Protein AF-0000000080771095 (afdb_homodimer)

Secondary structure (DSSP, 8-state):
--SEEEHHHHHHHHTS-HHHHHHHHHHHHHTTSEEEETTEEEEEPS--S-HHHHTTSSHHHHHHHHHHHHTT--TT-EEEE-SSHHHHHHHHHS-TTS--EEEESBHHHHHHHTT-TTSEEEE--EEEPTTT-BEESHHHHHHHTT---SEEEE--SEEETTTEEEES-HHHHHHHHHHHHH-SEEEEE--GGGBTEE-SEEEE-GGG-SEEEE-TT--HHHHHHHHHTT--EEE--/--SEEEHHHHHHHHTS-HHHHHHHHHHHHHTTSEEEETTEEEEEPS--S-HHHHTTSSHHHHHHHHHHHHTT--TT-EEEE-SSHHHHHHHHHS-TT---EEEESBHHHHHHHTT-TTSEEEE--EEEPTTT-BEESHHHHHHHTT---SEEEE--SEEETTTEEEES-HHHHHHHHHHHHH-SEEEEE--GGGBTEE-SEEEE-GGG-SEEEE-TT--HHHHHHHHHTT--EEE--

Solvent-accessible surface area (backbone atoms only — not comparable to full-atom values): 23765 Å² total; per-residue (Å²): 133,73,33,62,46,43,24,61,56,50,11,63,75,68,72,46,53,45,66,58,38,47,52,50,49,51,53,38,27,74,70,63,61,29,40,74,48,95,65,28,36,26,27,46,36,75,65,77,66,38,40,84,62,47,53,72,50,63,52,67,60,30,42,36,39,12,57,49,54,54,67,73,63,59,77,70,37,37,35,31,45,38,43,43,56,45,45,37,34,29,62,73,53,48,62,80,84,49,44,32,37,38,34,31,32,15,39,65,45,52,46,71,52,55,61,48,75,60,45,49,41,36,38,44,17,20,42,51,36,56,48,64,38,25,27,34,56,70,58,20,46,54,57,51,70,76,48,65,31,52,32,29,41,48,53,70,34,10,31,22,66,84,75,8,30,12,24,84,44,64,63,55,17,56,48,49,32,51,49,59,72,41,29,70,35,33,31,34,64,48,61,66,78,25,49,39,13,39,42,88,26,67,38,43,56,45,85,72,41,56,32,41,32,34,52,72,80,45,55,67,68,58,52,48,46,35,51,72,60,63,44,42,71,42,72,21,121,132,73,33,61,47,42,24,62,57,48,11,63,75,66,72,47,54,46,66,57,37,48,52,50,49,50,54,38,27,74,71,62,59,28,40,74,45,94,65,29,35,27,28,46,36,76,65,75,67,38,40,83,61,48,53,71,50,62,50,68,60,31,42,35,40,12,59,49,55,54,67,74,62,59,78,70,37,38,35,31,44,38,44,42,57,45,46,38,35,29,62,72,52,49,61,80,83,49,44,32,37,37,34,31,31,16,39,64,45,52,46,69,51,55,60,49,75,59,45,48,40,37,38,43,19,19,43,51,35,56,48,63,37,25,28,36,57,72,58,20,46,53,56,50,70,75,48,64,32,52,32,28,41,50,54,71,34,12,31,22,67,83,74,8,30,12,24,85,44,63,66,56,18,56,48,49,32,51,49,58,73,40,29,68,34,32,31,34,62,48,64,66,77,24,48,40,16,39,44,89,25,68,37,42,55,45,85,71,42,57,34,38,33,35,52,72,81,48,54,65,69,57,52,48,46,35,50,73,58,63,45,43,73,42,71,23,120

pLDDT: mean 94.27, std 6.89, range [38.97, 98.94]

Foldseek 3Di:
DPQWDFLVVVCVVVVHDSVVSVVVQVVCVVVVQWDDDVRTTGGAFPPPAFQVVCLPPPVVVLLLLLLLVLVVDAAAFEEEEEFDSSSLSVLLNHDLQREYEYEYQAPSSVVSCPPSVSYNYHYQAADQDPRGRGHFDDRSQVVLVVDAGQEYEDDFRAAELPQGTHDADQRSLVSLLSNLVRYNAYEYEDEQSRQSHDYPHGRDHLVSHREYEYEPPRDPVSVVSNVVSVHHYDYGD/DPQWDFLVVVCVVVVHDSVVSVVVQVVCVVVVQWDDDVRTTGGAFPPPAFQVVCLPPPVVVLLLLLLLVLVVDAAAFEEEEEFDSSSLSVLLNHDLQRQYEYEYQAPSSVVSCPPSVSYNYHYQAADQDPRGRGHFDDRSQVVLVVDAGQEYEDDFRAAELPQGTHDADQRSLVSLLSNLVRYNAYEYEDEQSRQSHDYPHGRDHLVSHREYEYEPPRDPVRVVSNVVSVHHYDYGD

Radius of gyration: 27.72 Å; Cα contacts (8 Å, |Δi|>4): 1092; chains: 2; bounding box: 50×90×56 Å

InterPro domains:
  IPR001034 DeoR-type HTH domain [PF08220] (2-45)
  IPR001034 DeoR-type HTH domain [PR00037] (9-23)
  IPR001034 DeoR-type HTH domain [PR00037] (23-41)
  IPR001034 DeoR-type HTH domain [PS51000] (1-43)
  IPR001034 DeoR-type HTH domain [SM00420] (1-43)
  IPR014036 DeoR-like transcriptional repressor, C-terminal sensor domain [PF00455] (57-214)
  IPR036390 Winged helix DNA-binding domain superfamily [SSF46785] (2-44)
  IPR037171 NagB/RpiA transferase-like [SSF100950] (57-214)
  IPR050313 Carbohydrate Metabolism HTH-type Transcriptional Regulators [PTHR30363] (2-235)

Organism: Chromobacterium violaceum (strain ATCC 12472 / DSM 30191 / JCM 1249 / CCUG 213 / NBRC 12614 / NCIMB 9131 / NCTC 9757 / MK) (NCBI:txid243365)

Nearest PDB structures (foldseek):
  7l6l-assembly1_E  TM=9.308E-01  e=3.413E-15  Escherichia coli K-12
  2oui-assembly1_A  TM=4.884E-01  e=1.504E-02  Entamoeba histolytica
  1p0c-assembly1_A  TM=4.873E-01  e=1.600E-02  Pelophylax perezi
  3fpl-assembly1_A  TM=4.263E-01  e=3.366E-02  Clostridium beijerinckii
  7ueh-assembly4_F  TM=3.074E-01  e=1.162E-01  Zymomonas mobilis

Structure (mmCIF, N/CA/C/O backbone):
data_AF-0000000080771095-model_v1
#
loop_
_entity.id
_entity.type
_entity.pdbx_description
1 polymer 'Probable transcriptional regulator, DeoR family'
#
loop_
_atom_site.group_PDB
_atom_site.id
_atom_site.type_symbol
_atom_site.label_atom_id
_atom_site.label_alt_id
_atom_site.label_comp_id
_atom_site.label_asym_id
_atom_site.label_entity_id
_atom_site.label_seq_id
_atom_site.pdbx_PDB_ins_code
_atom_site.Cartn_x
_atom_site.Cartn_y
_atom_site.Cartn_z
_atom_site.occupancy
_atom_site.B_iso_or_equiv
_atom_site.auth_seq_id
_atom_site.auth_comp_id
_atom_site.auth_asym_id
_atom_site.auth_atom_id
_atom_site.pdbx_PDB_model_num
ATOM 1 N N . MET A 1 1 ? 9.68 -25.562 -27.969 1 38.97 1 MET A N 1
ATOM 2 C CA . MET A 1 1 ? 9.883 -26.688 -27.062 1 38.97 1 MET A CA 1
ATOM 3 C C . MET A 1 1 ? 8.898 -26.641 -25.906 1 38.97 1 MET A C 1
ATOM 5 O O . MET A 1 1 ? 8.594 -25.562 -25.391 1 38.97 1 MET A O 1
ATOM 9 N N . HIS A 1 2 ? 8.133 -27.75 -25.859 1 56.19 2 HIS A N 1
ATOM 10 C CA . HIS A 1 2 ? 7.16 -28.031 -24.812 1 56.19 2 HIS A CA 1
ATOM 11 C C . HIS A 1 2 ? 7.809 -27.984 -23.438 1 56.19 2 HIS A C 1
ATOM 13 O O . HIS A 1 2 ? 9.031 -28.141 -23.312 1 56.19 2 HIS A O 1
ATOM 19 N N . GLY A 1 3 ? 7.262 -27.328 -22.391 1 71 3 GLY A N 1
ATOM 20 C CA . GLY A 1 3 ? 7.578 -27.062 -20.984 1 71 3 GLY A CA 1
ATOM 21 C C . GLY A 1 3 ? 8.359 -28.188 -20.344 1 71 3 GLY A C 1
ATOM 22 O O . GLY A 1 3 ? 9.328 -27.938 -19.609 1 71 3 GLY A O 1
ATOM 23 N N . ARG A 1 4 ? 8.133 -29.469 -20.719 1 80 4 ARG A N 1
ATOM 24 C CA . ARG A 1 4 ? 8.773 -30.625 -20.125 1 80 4 ARG A CA 1
ATOM 25 C C . ARG A 1 4 ? 9.273 -31.594 -21.203 1 80 4 ARG A C 1
ATOM 27 O O . ARG A 1 4 ? 8.602 -31.812 -22.203 1 80 4 ARG A O 1
ATOM 34 N N . VAL A 1 5 ? 10.594 -32.031 -21.141 1 81.19 5 VAL A N 1
ATOM 35 C CA . VAL A 1 5 ? 11.141 -33 -22.094 1 81.19 5 VAL A CA 1
ATOM 36 C C . VAL A 1 5 ? 11.664 -34.219 -21.359 1 81.19 5 VAL A C 1
ATOM 38 O O . VAL A 1 5 ? 12.188 -34.125 -20.25 1 81.19 5 VAL A O 1
ATOM 41 N N . SER A 1 6 ? 11.414 -35.375 -21.875 1 84 6 SER A N 1
ATOM 42 C CA . SER A 1 6 ? 12 -36.625 -21.406 1 84 6 SER A CA 1
ATOM 43 C C . SER A 1 6 ? 13.281 -36.969 -22.172 1 84 6 SER A C 1
ATOM 45 O O . SER A 1 6 ? 13.32 -36.875 -23.391 1 84 6 SER A O 1
ATOM 47 N N . ALA A 1 7 ? 14.281 -37.312 -21.328 1 86.25 7 ALA A N 1
ATOM 48 C CA . ALA A 1 7 ? 15.539 -37.688 -21.984 1 86.25 7 ALA A CA 1
ATOM 49 C C . ALA A 1 7 ? 15.336 -38.844 -22.938 1 86.25 7 ALA A C 1
ATOM 51 O O . ALA A 1 7 ? 15.906 -38.875 -24.031 1 86.25 7 ALA A O 1
ATOM 52 N N . GLY A 1 8 ? 14.477 -39.75 -22.453 1 85.94 8 GLY A N 1
ATOM 53 C CA . GLY A 1 8 ? 14.188 -40.875 -23.312 1 85.94 8 GLY A CA 1
ATOM 54 C C . GLY A 1 8 ? 13.484 -40.5 -24.594 1 85.94 8 GLY A C 1
ATOM 55 O O . GLY A 1 8 ? 13.875 -40.938 -25.688 1 85.94 8 GLY A O 1
ATOM 56 N N . GLU A 1 9 ? 12.562 -39.688 -24.438 1 83.56 9 GLU A N 1
ATOM 57 C CA . GLU A 1 9 ? 11.805 -39.25 -25.609 1 83.56 9 GLU A CA 1
ATOM 58 C C . GLU A 1 9 ? 12.672 -38.438 -26.547 1 83.56 9 GLU A C 1
ATOM 60 O O . GLU A 1 9 ? 12.602 -38.594 -27.766 1 83.56 9 GLU A O 1
ATOM 65 N N . LEU A 1 10 ? 13.43 -37.531 -25.984 1 85.88 10 LEU A N 1
ATOM 66 C CA . LEU A 1 10 ? 14.32 -36.719 -26.781 1 85.88 10 LEU A CA 1
ATOM 67 C C . LEU A 1 10 ? 15.344 -37.562 -27.531 1 85.88 10 LEU A C 1
ATOM 69 O O . LEU A 1 10 ? 15.648 -37.312 -28.688 1 85.88 10 LEU A O 1
ATOM 73 N N . ALA A 1 11 ? 15.859 -38.5 -26.781 1 89 11 ALA A N 1
ATOM 74 C CA . ALA A 1 11 ? 16.828 -39.406 -27.391 1 89 11 ALA A CA 1
ATOM 75 C C . ALA A 1 11 ? 16.234 -40.125 -28.594 1 89 11 ALA A C 1
ATOM 77 O O . ALA A 1 11 ? 16.875 -40.25 -29.625 1 89 11 ALA A O 1
ATOM 78 N N . ALA A 1 12 ? 15 -40.562 -28.438 1 89.56 12 ALA A N 1
ATOM 79 C CA . ALA A 1 12 ? 14.305 -41.281 -29.516 1 89.56 12 ALA A CA 1
ATOM 80 C C . ALA A 1 12 ? 14.07 -40.406 -30.719 1 89.56 12 ALA A C 1
ATOM 82 O O . ALA A 1 12 ? 14.305 -40.812 -31.859 1 89.56 12 ALA A O 1
ATOM 83 N N . VAL A 1 13 ? 13.695 -39.219 -30.484 1 87.25 13 VAL A N 1
ATOM 84 C CA . VAL A 1 13 ? 13.344 -38.281 -31.547 1 87.25 13 VAL A CA 1
ATOM 85 C C . VAL A 1 13 ? 14.609 -37.812 -32.281 1 87.25 13 VAL A C 1
ATOM 87 O O . VAL A 1 13 ? 14.602 -37.656 -33.5 1 87.25 13 VAL A O 1
ATOM 90 N N . LEU A 1 14 ? 15.617 -37.594 -31.516 1 88.94 14 LEU A N 1
ATOM 91 C CA . LEU A 1 14 ? 16.844 -37.031 -32.094 1 88.94 14 LEU A CA 1
ATOM 92 C C . LEU A 1 14 ? 17.781 -38.156 -32.5 1 88.94 14 LEU A C 1
ATOM 94 O O . LEU A 1 14 ? 18.844 -37.906 -33.094 1 88.94 14 LEU A O 1
ATOM 98 N N . ARG A 1 15 ? 17.469 -39.344 -32.312 1 93.06 15 ARG A N 1
ATOM 99 C CA . ARG A 1 15 ? 18.234 -40.5 -32.688 1 93.06 15 ARG A CA 1
ATOM 100 C C . ARG A 1 15 ? 19.656 -40.438 -32.125 1 93.06 15 ARG A C 1
ATOM 102 O O . ARG A 1 15 ? 20.625 -40.656 -32.875 1 93.06 15 ARG A O 1
ATOM 109 N N . VAL A 1 16 ? 19.672 -40.125 -30.906 1 92.88 16 VAL A N 1
ATOM 110 C CA . VAL A 1 16 ? 20.922 -40.156 -30.156 1 92.88 16 VAL A CA 1
ATOM 111 C C . VAL A 1 16 ? 20.734 -40.938 -28.859 1 92.88 16 VAL A C 1
ATOM 113 O O . VAL A 1 16 ? 19.609 -41.375 -28.547 1 92.88 16 VAL A O 1
ATOM 116 N N . SER A 1 17 ? 21.766 -41.281 -28.234 1 91.56 17 SER A N 1
ATOM 117 C CA . SER A 1 17 ? 21.672 -42.031 -27 1 91.56 17 SER A CA 1
ATOM 118 C C . SER A 1 17 ? 21.062 -41.188 -25.875 1 91.56 17 SER A C 1
ATOM 120 O O . SER A 1 17 ? 21.203 -39.969 -25.875 1 91.56 17 SER A O 1
ATOM 122 N N . GLU A 1 18 ? 20.391 -41.844 -24.953 1 91.69 18 GLU A N 1
ATOM 123 C CA . GLU A 1 18 ? 19.875 -41.156 -23.766 1 91.69 18 GLU A CA 1
ATOM 124 C C . GLU A 1 18 ? 20.984 -40.5 -22.984 1 91.69 18 GLU A C 1
ATOM 126 O O . GLU A 1 18 ? 20.797 -39.438 -22.406 1 91.69 18 GLU A O 1
ATOM 131 N N . ASP A 1 19 ? 22.141 -41.094 -23 1 90.75 19 ASP A N 1
ATOM 132 C CA . ASP A 1 19 ? 23.281 -40.531 -22.281 1 90.75 19 ASP A CA 1
ATOM 133 C C . ASP A 1 19 ? 23.719 -39.188 -22.875 1 90.75 19 ASP A C 1
ATOM 135 O O . ASP A 1 19 ? 24.094 -38.281 -22.156 1 90.75 19 ASP A O 1
ATOM 139 N N . SER A 1 20 ? 23.719 -39.094 -24.141 1 91.19 20 SER A N 1
ATOM 140 C CA . SER A 1 20 ? 24.062 -37.875 -24.812 1 91.19 20 SER A CA 1
ATOM 141 C C . SER A 1 20 ? 23.062 -36.75 -24.469 1 91.19 20 SER A C 1
ATOM 143 O O . SER A 1 20 ? 23.453 -35.625 -24.219 1 91.19 20 SER A O 1
ATOM 145 N N . ILE A 1 21 ? 21.812 -37.188 -24.484 1 89.31 21 ILE A N 1
ATOM 146 C CA . ILE A 1 21 ? 20.766 -36.25 -24.156 1 89.31 21 ILE A CA 1
ATOM 147 C C . ILE A 1 21 ? 20.922 -35.75 -22.734 1 89.31 21 ILE A C 1
ATOM 149 O O . ILE A 1 21 ? 20.828 -34.531 -22.453 1 89.31 21 ILE A O 1
ATOM 153 N N . ARG A 1 22 ? 21.203 -36.656 -21.859 1 89.12 22 ARG A N 1
ATOM 154 C CA . ARG A 1 22 ? 21.359 -36.281 -20.453 1 89.12 22 ARG A CA 1
ATOM 155 C C . ARG A 1 22 ? 22.531 -35.344 -20.266 1 89.12 22 ARG A C 1
ATOM 157 O O . ARG A 1 22 ? 22.453 -34.406 -19.453 1 89.12 22 ARG A O 1
ATOM 164 N N . ARG A 1 23 ? 23.578 -35.562 -20.984 1 89.44 23 ARG A N 1
ATOM 165 C CA . ARG A 1 23 ? 24.719 -34.656 -20.938 1 89.44 23 ARG A CA 1
ATOM 166 C C . ARG A 1 23 ? 24.328 -33.25 -21.453 1 89.44 23 ARG A C 1
ATOM 168 O O . ARG A 1 23 ? 24.703 -32.25 -20.844 1 89.44 23 ARG A O 1
ATOM 175 N N . ASP A 1 24 ? 23.609 -33.281 -22.484 1 87.94 24 ASP A N 1
ATOM 176 C CA . ASP A 1 24 ? 23.172 -32 -23.062 1 87.94 24 ASP A CA 1
ATOM 177 C C . ASP A 1 24 ? 22.25 -31.25 -22.094 1 87.94 24 ASP A C 1
ATOM 179 O O . ASP A 1 24 ? 22.375 -30.047 -21.938 1 87.94 24 ASP A O 1
ATOM 183 N N . LEU A 1 25 ? 21.344 -31.984 -21.562 1 87.94 25 LEU A N 1
ATOM 184 C CA . LEU A 1 25 ? 20.391 -31.375 -20.641 1 87.94 25 LEU A CA 1
ATOM 185 C C . LEU A 1 25 ? 21.109 -30.828 -19.406 1 87.94 25 LEU A C 1
ATOM 187 O O . LEU A 1 25 ? 20.719 -29.797 -18.859 1 87.94 25 LEU A O 1
ATOM 191 N N . ARG A 1 26 ? 22.125 -31.438 -19.016 1 87.56 26 ARG A N 1
ATOM 192 C CA . ARG A 1 26 ? 22.938 -30.953 -17.906 1 87.56 26 ARG A CA 1
ATOM 193 C C . ARG A 1 26 ? 23.609 -29.625 -18.266 1 87.56 26 ARG A C 1
ATOM 195 O O . ARG A 1 26 ? 23.672 -28.703 -17.438 1 87.56 26 ARG A O 1
ATOM 202 N N . GLU A 1 27 ? 24.094 -29.594 -19.406 1 86 27 GLU A N 1
ATOM 203 C CA . GLU A 1 27 ? 24.734 -28.375 -19.875 1 86 27 GLU A CA 1
ATOM 204 C C . GLU A 1 27 ? 23.734 -27.219 -19.969 1 86 27 GLU A C 1
ATOM 206 O O . GLU A 1 27 ? 24.031 -26.094 -19.562 1 86 27 GLU A O 1
ATOM 211 N N . LEU A 1 28 ? 22.625 -27.594 -20.453 1 82.88 28 LEU A N 1
ATOM 212 C CA . LEU A 1 28 ? 21.578 -26.594 -20.594 1 82.88 28 LEU A CA 1
ATOM 213 C C . LEU A 1 28 ? 21.109 -26.109 -19.234 1 82.88 28 LEU A C 1
ATOM 215 O O . LEU A 1 28 ? 20.812 -24.922 -19.047 1 82.88 28 LEU A O 1
ATOM 219 N N . ALA A 1 29 ? 21.016 -26.953 -18.375 1 84.44 29 ALA A N 1
ATOM 220 C CA . ALA A 1 29 ? 20.609 -26.609 -17.016 1 84.44 29 ALA A CA 1
ATOM 221 C C . ALA A 1 29 ? 21.656 -25.703 -16.359 1 84.44 29 ALA A C 1
ATOM 223 O O . ALA A 1 29 ? 21.312 -24.766 -15.641 1 84.44 29 ALA A O 1
ATOM 224 N N . ALA A 1 30 ? 22.875 -25.984 -16.609 1 81.62 30 ALA A N 1
ATOM 225 C CA . ALA A 1 30 ? 23.984 -25.188 -16.062 1 81.62 30 ALA A CA 1
ATOM 226 C C . ALA A 1 30 ? 23.938 -23.766 -16.578 1 81.62 30 ALA A C 1
ATOM 228 O O . ALA A 1 30 ? 24.297 -22.828 -15.875 1 81.62 30 ALA A O 1
ATOM 229 N N . ASP A 1 31 ? 23.375 -23.656 -17.719 1 80.44 31 ASP A N 1
ATOM 230 C CA . ASP A 1 31 ? 23.266 -22.344 -18.344 1 80.44 31 ASP A CA 1
ATOM 231 C C . ASP A 1 31 ? 21.969 -21.656 -17.922 1 80.44 31 ASP A C 1
ATOM 233 O O . ASP A 1 31 ? 21.656 -20.562 -18.406 1 80.44 31 ASP A O 1
ATOM 237 N N . GLY A 1 32 ? 21.188 -22.328 -17.188 1 76.81 32 GLY A N 1
ATOM 238 C CA . GLY A 1 32 ? 19.969 -21.75 -16.672 1 76.81 32 GLY A CA 1
ATOM 239 C C . GLY A 1 32 ? 18.812 -21.844 -17.641 1 76.81 32 GLY A C 1
ATOM 240 O O . GLY A 1 32 ? 17.812 -21.141 -17.5 1 76.81 32 GLY A O 1
ATOM 241 N N . ALA A 1 33 ? 18.953 -22.672 -18.609 1 76.88 33 ALA A N 1
ATOM 242 C CA . ALA A 1 33 ? 17.938 -22.75 -19.656 1 76.88 33 ALA A CA 1
ATOM 243 C C . ALA A 1 33 ? 16.812 -23.688 -19.25 1 76.88 33 ALA A C 1
ATOM 245 O O . ALA A 1 33 ? 15.703 -23.609 -19.797 1 76.88 33 ALA A O 1
ATOM 246 N N . CYS A 1 34 ? 17.125 -24.594 -18.406 1 84.12 34 CYS A N 1
ATOM 247 C CA . CYS A 1 34 ? 16.125 -25.547 -17.953 1 84.12 34 CYS A CA 1
ATOM 248 C C . CYS A 1 34 ? 16.469 -26.094 -16.578 1 84.12 34 CYS A C 1
ATOM 250 O O . CYS A 1 34 ? 17.516 -25.766 -16.031 1 84.12 34 CYS A O 1
ATOM 252 N N . GLN A 1 35 ? 15.539 -26.719 -15.984 1 86.19 35 GLN A N 1
ATOM 253 C CA . GLN A 1 35 ? 15.75 -27.453 -14.734 1 86.19 35 GLN A CA 1
ATOM 254 C C . GLN A 1 35 ? 15.742 -28.953 -14.969 1 86.19 35 GLN A C 1
ATOM 256 O O . GLN A 1 35 ? 14.812 -29.5 -15.578 1 86.19 35 GLN A O 1
ATOM 261 N N . ARG A 1 36 ? 16.812 -29.531 -14.469 1 85.31 36 ARG A N 1
ATOM 262 C CA . ARG A 1 36 ? 16.859 -30.984 -14.578 1 85.31 36 ARG A CA 1
ATOM 263 C C . ARG A 1 36 ? 15.859 -31.641 -13.648 1 85.31 36 ARG A C 1
ATOM 265 O O . ARG A 1 36 ? 15.656 -31.188 -12.516 1 85.31 36 ARG A O 1
ATOM 272 N N . VAL A 1 37 ? 15.086 -32.656 -14.18 1 82.12 37 VAL A N 1
ATOM 273 C CA . VAL A 1 37 ? 14.203 -33.5 -13.383 1 82.12 37 VAL A CA 1
ATOM 274 C C . VAL A 1 37 ? 14.508 -34.969 -13.648 1 82.12 37 VAL A C 1
ATOM 276 O O . VAL A 1 37 ? 15.375 -35.281 -14.469 1 82.12 37 VAL A O 1
ATOM 279 N N . TYR A 1 38 ? 13.922 -35.844 -12.805 1 78.25 38 TYR A N 1
ATOM 280 C CA . TYR A 1 38 ? 14.156 -37.25 -13.039 1 78.25 38 TYR A CA 1
ATOM 281 C C . TYR A 1 38 ? 13.766 -37.656 -14.461 1 78.25 38 TYR A C 1
ATOM 283 O O . TYR A 1 38 ? 12.617 -37.469 -14.867 1 78.25 38 TYR A O 1
ATOM 291 N N . GLY A 1 39 ? 14.758 -38.094 -15.242 1 79.25 39 GLY A N 1
ATOM 292 C CA . GLY A 1 39 ? 14.5 -38.625 -16.562 1 79.25 39 GLY A CA 1
ATOM 293 C C . GLY A 1 39 ? 14.414 -37.562 -17.641 1 79.25 39 GLY A C 1
ATOM 294 O O . GLY A 1 39 ? 14.07 -37.844 -18.797 1 79.25 39 GLY A O 1
ATOM 295 N N . GLY A 1 40 ? 14.625 -36.25 -17.266 1 86.88 40 GLY A N 1
ATOM 296 C CA . GLY A 1 40 ? 14.508 -35.219 -18.297 1 86.88 40 GLY A CA 1
ATOM 297 C C . GLY A 1 40 ? 14.773 -33.812 -17.766 1 86.88 40 GLY A C 1
ATOM 298 O O . GLY A 1 40 ? 15.695 -33.625 -16.969 1 86.88 40 GLY A O 1
ATOM 299 N N . ALA A 1 41 ? 14.141 -32.906 -18.469 1 87.75 41 ALA A N 1
ATOM 300 C CA . ALA A 1 41 ? 14.297 -31.5 -18.094 1 87.75 41 ALA A CA 1
ATOM 301 C C . ALA A 1 41 ? 12.984 -30.734 -18.266 1 87.75 41 ALA A C 1
ATOM 303 O O . ALA A 1 41 ? 12.102 -31.172 -19 1 87.75 41 ALA A O 1
ATOM 304 N N . ILE A 1 42 ? 12.867 -29.781 -17.438 1 89.12 42 ILE A N 1
ATOM 305 C CA . ILE A 1 42 ? 11.711 -28.891 -17.531 1 89.12 42 ILE A CA 1
ATOM 306 C C . ILE A 1 42 ? 12.172 -27.453 -17.75 1 89.12 42 ILE A C 1
ATOM 308 O O . ILE A 1 42 ? 13.195 -27.031 -17.203 1 89.12 42 ILE A O 1
ATOM 312 N N . ALA A 1 43 ? 11.414 -26.75 -18.594 1 89.19 43 ALA A N 1
ATOM 313 C CA . ALA A 1 43 ? 11.734 -25.359 -18.875 1 89.19 43 ALA A CA 1
ATOM 314 C C . ALA A 1 43 ? 11.617 -24.5 -17.609 1 89.19 43 ALA A C 1
ATOM 316 O O . ALA A 1 43 ? 10.758 -24.75 -16.766 1 89.19 43 ALA A O 1
ATOM 317 N N . LEU A 1 44 ? 12.492 -23.5 -17.531 1 89.56 44 LEU A N 1
ATOM 318 C CA . LEU A 1 44 ? 12.359 -22.531 -16.438 1 89.56 44 LEU A CA 1
ATOM 319 C C . LEU A 1 44 ? 11.195 -21.578 -16.703 1 89.56 44 LEU A C 1
ATOM 321 O O . LEU A 1 44 ? 10.82 -21.344 -17.844 1 89.56 44 LEU A O 1
ATOM 325 N N . THR A 1 45 ? 10.719 -21.047 -15.57 1 92.62 45 THR A N 1
ATOM 326 C CA . THR A 1 45 ? 9.586 -20.125 -15.664 1 92.62 45 THR A CA 1
ATOM 327 C C . THR A 1 45 ? 9.93 -18.938 -16.562 1 92.62 45 THR A C 1
ATOM 329 O O . THR A 1 45 ? 11.047 -18.438 -16.531 1 92.62 45 THR A O 1
ATOM 332 N N . PRO A 1 46 ? 9.023 -18.5 -17.359 1 86.94 46 PRO A N 1
ATOM 333 C CA . PRO A 1 46 ? 9.219 -17.266 -18.125 1 86.94 46 PRO A CA 1
ATOM 334 C C . PRO A 1 46 ? 9.078 -16.016 -17.281 1 86.94 46 PRO A C 1
ATOM 336 O O . PRO A 1 46 ? 9.32 -14.906 -17.766 1 86.94 46 PRO A O 1
ATOM 339 N N . ASN A 1 47 ? 8.641 -16.156 -16.031 1 87.62 47 ASN A N 1
ATOM 340 C CA . ASN A 1 47 ? 8.328 -15.062 -15.125 1 87.62 47 ASN A CA 1
ATOM 341 C C . ASN A 1 47 ? 9.586 -14.5 -14.484 1 87.62 47 ASN A C 1
ATOM 343 O O . ASN A 1 47 ? 9.742 -14.555 -13.266 1 87.62 47 ASN A O 1
ATOM 347 N N . ARG A 1 48 ? 10.453 -13.867 -15.258 1 81.38 48 ARG A N 1
ATOM 348 C CA . ARG A 1 48 ? 11.734 -13.391 -14.75 1 81.38 48 ARG A CA 1
ATOM 349 C C . ARG A 1 48 ? 11.711 -11.875 -14.555 1 81.38 48 ARG A C 1
ATOM 351 O O . ARG A 1 48 ? 12.586 -11.32 -13.883 1 81.38 48 ARG A O 1
ATOM 358 N N . HIS A 1 49 ? 10.648 -11.266 -15.117 1 89.5 49 HIS A N 1
ATOM 359 C CA . HIS A 1 49 ? 10.547 -9.812 -15.016 1 89.5 49 HIS A CA 1
ATOM 360 C C . HIS A 1 49 ? 9.828 -9.391 -13.742 1 89.5 49 HIS A C 1
ATOM 362 O O . HIS A 1 49 ? 9.148 -10.211 -13.109 1 89.5 49 HIS A O 1
ATOM 368 N N . GLY A 1 50 ? 10.07 -8.148 -13.406 1 95 50 GLY A N 1
ATOM 369 C CA . GLY A 1 50 ? 9.398 -7.605 -12.242 1 95 50 GLY A CA 1
ATOM 370 C C . GLY A 1 50 ? 7.93 -7.32 -12.477 1 95 50 GLY A C 1
ATOM 371 O O . GLY A 1 50 ? 7.453 -7.391 -13.617 1 95 50 GLY A O 1
ATOM 372 N N . PHE A 1 51 ? 7.234 -7.023 -11.398 1 97.69 51 PHE A N 1
ATOM 373 C CA . PHE A 1 51 ? 5.801 -6.762 -11.398 1 97.69 51 PHE A CA 1
ATOM 374 C C . PHE A 1 51 ? 5.438 -5.703 -12.43 1 97.69 51 PHE A C 1
ATOM 376 O O . PHE A 1 51 ? 4.488 -5.871 -13.203 1 97.69 51 PHE A O 1
ATOM 383 N N . GLN A 1 52 ? 6.141 -4.602 -12.5 1 96.56 52 GLN A N 1
ATOM 384 C CA . GLN A 1 52 ? 5.812 -3.459 -13.344 1 96.56 52 GLN A CA 1
ATOM 385 C C . GLN A 1 52 ? 5.801 -3.854 -14.82 1 96.56 52 GLN A C 1
ATOM 387 O O . GLN A 1 52 ? 4.98 -3.359 -15.594 1 96.56 52 GLN A O 1
ATOM 392 N N . GLN A 1 53 ? 6.648 -4.723 -15.164 1 96.31 53 GLN A N 1
ATOM 393 C CA . GLN A 1 53 ? 6.668 -5.215 -16.531 1 96.31 53 GLN A CA 1
ATOM 394 C C . GLN A 1 53 ? 5.57 -6.254 -16.766 1 96.31 53 GLN A C 1
ATOM 396 O O . GLN A 1 53 ? 4.836 -6.18 -17.75 1 96.31 53 GLN A O 1
ATOM 401 N N . ARG A 1 54 ? 5.426 -7.137 -15.852 1 97.12 54 ARG A N 1
ATOM 402 C CA . ARG A 1 54 ? 4.504 -8.258 -16 1 97.12 54 ARG A CA 1
ATOM 403 C C . ARG A 1 54 ? 3.057 -7.781 -15.992 1 97.12 54 ARG A C 1
ATOM 405 O O . ARG A 1 54 ? 2.184 -8.414 -16.594 1 97.12 54 ARG A O 1
ATOM 412 N N . ARG A 1 55 ? 2.758 -6.699 -15.289 1 96.94 55 ARG A N 1
ATOM 413 C CA . ARG A 1 55 ? 1.384 -6.215 -15.188 1 96.94 55 ARG A CA 1
ATOM 414 C C . ARG A 1 55 ? 0.822 -5.867 -16.562 1 96.94 55 ARG A C 1
ATOM 416 O O . ARG A 1 55 ? -0.395 -5.852 -16.75 1 96.94 55 ARG A O 1
ATOM 423 N N . HIS A 1 56 ? 1.649 -5.66 -17.547 1 96.56 56 HIS A N 1
ATOM 424 C CA . HIS A 1 56 ? 1.224 -5.289 -18.906 1 96.56 56 HIS A CA 1
ATOM 425 C C . HIS A 1 56 ? 1.25 -6.492 -19.844 1 96.56 56 HIS A C 1
ATOM 427 O O . HIS A 1 56 ? 0.889 -6.379 -21.016 1 96.56 56 HIS A O 1
ATOM 433 N N . GLU A 1 57 ? 1.607 -7.609 -19.375 1 96.69 57 GLU A N 1
ATOM 434 C CA . GLU A 1 57 ? 1.66 -8.844 -20.141 1 96.69 57 GLU A CA 1
ATOM 435 C C . GLU A 1 57 ? 0.373 -9.648 -19.984 1 96.69 57 GLU A C 1
ATOM 437 O O . GLU A 1 57 ? -0.184 -9.734 -18.891 1 96.69 57 GLU A O 1
ATOM 442 N N . ASN A 1 58 ? -0.16 -10.148 -21.141 1 96.75 58 ASN A N 1
ATOM 443 C CA . ASN A 1 58 ? -1.277 -11.086 -21.109 1 96.75 58 ASN A CA 1
ATOM 444 C C . ASN A 1 58 ? -2.479 -10.508 -20.375 1 96.75 58 ASN A C 1
ATOM 446 O O . ASN A 1 58 ? -3.146 -11.211 -19.609 1 96.75 58 ASN A O 1
ATOM 450 N N . THR A 1 59 ? -2.74 -9.227 -20.516 1 97.38 59 THR A N 1
ATOM 451 C CA . THR A 1 59 ? -3.74 -8.508 -19.734 1 97.38 59 THR A CA 1
ATOM 452 C C . THR A 1 59 ? -5.129 -9.102 -19.953 1 97.38 59 THR A C 1
ATOM 454 O O . THR A 1 59 ? -5.859 -9.352 -18.984 1 97.38 59 THR A O 1
ATOM 457 N N . GLU A 1 60 ? -5.465 -9.438 -21.203 1 97.5 60 GLU A N 1
ATOM 458 C CA . GLU A 1 60 ? -6.777 -10.008 -21.5 1 97.5 60 GLU A CA 1
ATOM 459 C C . GLU A 1 60 ? -6.914 -11.414 -20.922 1 97.5 60 GLU A C 1
ATOM 461 O O . GLU A 1 60 ? -7.969 -11.773 -20.391 1 97.5 60 GLU A O 1
ATOM 466 N N . ARG A 1 61 ? -5.875 -12.18 -21.062 1 98.12 61 ARG A N 1
ATOM 467 C CA . ARG A 1 61 ? -5.859 -13.531 -20.516 1 98.12 61 ARG A CA 1
ATOM 468 C C . ARG A 1 61 ? -6.027 -13.508 -19 1 98.12 61 ARG A C 1
ATOM 470 O O . ARG A 1 61 ? -6.816 -14.273 -18.438 1 98.12 61 ARG A O 1
ATOM 477 N N . LYS A 1 62 ? -5.285 -12.594 -18.328 1 98.5 62 LYS A N 1
ATOM 478 C CA . LYS A 1 62 ? -5.395 -12.469 -16.875 1 98.5 62 LYS A CA 1
ATOM 479 C C . LYS A 1 62 ? -6.789 -12.016 -16.469 1 98.5 62 LYS A C 1
ATOM 481 O O . LYS A 1 62 ? -7.324 -12.469 -15.461 1 98.5 62 LYS A O 1
ATOM 486 N N . ALA A 1 63 ? -7.418 -11.172 -17.25 1 98.44 63 ALA A N 1
ATOM 487 C CA . ALA A 1 63 ? -8.773 -10.703 -16.953 1 98.44 63 ALA A CA 1
ATOM 488 C C . ALA A 1 63 ? -9.773 -11.852 -17.031 1 98.44 63 ALA A C 1
ATOM 490 O O . ALA A 1 63 ? -10.711 -11.922 -16.234 1 98.44 63 ALA A O 1
ATOM 491 N N . ARG A 1 64 ? -9.602 -12.703 -18.016 1 98.25 64 ARG A N 1
ATOM 492 C CA . ARG A 1 64 ? -10.469 -13.867 -18.172 1 98.25 64 ARG A CA 1
ATOM 493 C C . ARG A 1 64 ? -10.32 -14.805 -16.969 1 98.25 64 ARG A C 1
ATOM 495 O O . ARG A 1 64 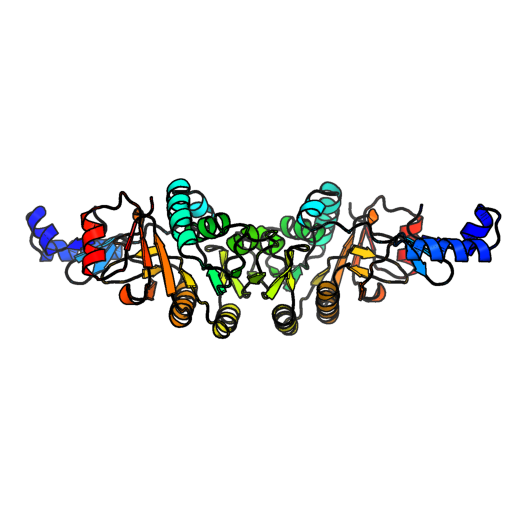? -11.32 -15.297 -16.438 1 98.25 64 ARG A O 1
ATOM 502 N N . LEU A 1 65 ? -9.125 -15.055 -16.594 1 98.81 65 LEU A N 1
ATOM 503 C CA . LEU A 1 65 ? -8.859 -15.867 -15.414 1 98.81 65 LEU A CA 1
ATOM 504 C C . LEU A 1 65 ? -9.484 -15.242 -14.172 1 98.81 65 LEU A C 1
ATOM 506 O O . LEU A 1 65 ? -10.078 -15.953 -13.352 1 98.81 65 LEU A O 1
ATOM 510 N N . ALA A 1 66 ? -9.367 -13.922 -14.039 1 98.88 66 ALA A N 1
ATOM 511 C CA . ALA A 1 66 ? -9.914 -13.18 -12.906 1 98.88 66 ALA A CA 1
ATOM 512 C C . ALA A 1 66 ? -11.43 -13.328 -12.836 1 98.88 66 ALA A C 1
ATOM 514 O O . ALA A 1 66 ? -11.992 -13.531 -11.75 1 98.88 66 ALA A O 1
ATOM 515 N N . ALA A 1 67 ? -12.086 -13.227 -13.969 1 98.56 67 ALA A N 1
ATOM 516 C CA . ALA A 1 67 ? -13.539 -13.352 -14.031 1 98.56 67 ALA A CA 1
ATOM 517 C C . ALA A 1 67 ? -13.992 -14.719 -13.523 1 98.56 67 ALA A C 1
ATOM 519 O O . ALA A 1 67 ? -15.016 -14.828 -12.844 1 98.56 67 ALA A O 1
ATOM 520 N N . ALA A 1 68 ? -13.266 -15.742 -13.898 1 98.69 68 ALA A N 1
ATOM 521 C CA . ALA A 1 68 ? -13.57 -17.078 -13.406 1 98.69 68 ALA A CA 1
ATOM 522 C C . ALA A 1 68 ? -13.297 -17.203 -11.906 1 98.69 68 ALA A C 1
ATOM 524 O O . ALA A 1 68 ? -14.07 -17.812 -11.18 1 98.69 68 ALA A O 1
ATOM 525 N N . ALA A 1 69 ? -12.242 -16.594 -11.469 1 98.81 69 ALA A N 1
ATOM 526 C CA . ALA A 1 69 ? -11.805 -16.672 -10.078 1 98.81 69 ALA A CA 1
ATOM 527 C C . ALA A 1 69 ? -12.844 -16.062 -9.141 1 98.81 69 ALA A C 1
ATOM 529 O O . ALA A 1 69 ? -13.195 -16.656 -8.125 1 98.81 69 ALA A O 1
ATOM 530 N N . VAL A 1 70 ? -13.391 -14.883 -9.453 1 98.56 70 VAL A N 1
ATOM 531 C CA . VAL A 1 70 ? -14.25 -14.141 -8.531 1 98.56 70 VAL A CA 1
ATOM 532 C C . VAL A 1 70 ? -15.602 -14.844 -8.398 1 98.56 70 VAL A C 1
ATOM 534 O O . VAL A 1 70 ? -16.359 -14.586 -7.461 1 98.56 70 VAL A O 1
ATOM 537 N N . ARG A 1 71 ? -15.93 -15.781 -9.312 1 97.88 71 ARG A N 1
ATOM 538 C CA . ARG A 1 71 ? -17.172 -16.547 -9.234 1 97.88 71 ARG A CA 1
ATOM 539 C C . ARG A 1 71 ? -17.109 -17.562 -8.094 1 97.88 71 ARG A C 1
ATOM 541 O O . ARG A 1 71 ? -18.141 -18.109 -7.695 1 97.88 71 ARG A O 1
ATOM 548 N N . LEU A 1 72 ? -15.961 -17.844 -7.609 1 98.31 72 LEU A N 1
ATOM 549 C CA . LEU A 1 72 ? -15.789 -18.797 -6.527 1 98.31 72 LEU A CA 1
ATOM 550 C C . LEU A 1 72 ? -16.094 -18.156 -5.176 1 98.31 72 LEU A C 1
ATOM 552 O O . LEU A 1 72 ? -16.234 -18.859 -4.172 1 98.31 72 LEU A O 1
ATOM 556 N N . LEU A 1 73 ? -16.203 -16.859 -5.121 1 98.44 73 LEU A N 1
ATOM 557 C CA . LEU A 1 73 ? -16.312 -16.125 -3.859 1 98.44 73 LEU A CA 1
ATOM 558 C C . LEU A 1 73 ? -17.75 -16.156 -3.34 1 98.44 73 LEU A C 1
ATOM 560 O O . LEU A 1 73 ? -18.703 -16.172 -4.125 1 98.44 73 LEU A O 1
ATOM 564 N N . LYS A 1 74 ? -17.859 -16.125 -2.074 1 97.69 74 LYS A N 1
ATOM 565 C CA . LYS A 1 74 ? -19.141 -16.109 -1.364 1 97.69 74 LYS A CA 1
ATOM 566 C C . LYS A 1 74 ? -19.203 -14.914 -0.41 1 97.69 74 LYS A C 1
ATOM 568 O O . LYS A 1 74 ? -18.172 -14.445 0.079 1 97.69 74 LYS A O 1
ATOM 573 N N . PRO A 1 75 ? -20.484 -14.477 -0.145 1 96.25 75 PRO A N 1
ATOM 574 C CA . PRO A 1 75 ? -20.641 -13.344 0.771 1 96.25 75 PRO A CA 1
ATOM 575 C C . PRO A 1 75 ? -20.062 -13.633 2.16 1 96.25 75 PRO A C 1
ATOM 577 O O . PRO A 1 75 ? -20.25 -14.727 2.693 1 96.25 75 PRO A O 1
ATOM 580 N N . GLY A 1 76 ? -19.312 -12.68 2.725 1 96.94 76 GLY A N 1
ATOM 581 C CA . GLY A 1 76 ? -18.844 -12.734 4.105 1 96.94 76 GLY A CA 1
ATOM 582 C C . GLY A 1 76 ? -17.531 -13.469 4.262 1 96.94 76 GLY A C 1
ATOM 583 O O . GLY A 1 76 ? -17.016 -13.594 5.375 1 96.94 76 GLY A O 1
ATOM 584 N N . GLN A 1 77 ? -16.953 -13.867 3.168 1 98.38 77 GLN A N 1
ATOM 585 C CA . GLN A 1 77 ? -15.719 -14.648 3.23 1 98.38 77 GLN A CA 1
ATOM 586 C C . GLN A 1 77 ? -14.531 -13.758 3.588 1 98.38 77 GLN A C 1
ATOM 588 O O . GLN A 1 77 ? -14.516 -12.57 3.27 1 98.38 77 GLN A O 1
ATOM 593 N N . PHE A 1 78 ? -13.594 -14.32 4.332 1 98.81 78 PHE A N 1
ATOM 594 C CA . PHE A 1 78 ? -12.258 -13.758 4.488 1 98.81 78 PHE A CA 1
ATOM 595 C C . PHE A 1 78 ? -11.336 -14.227 3.367 1 98.81 78 PHE A C 1
ATOM 597 O O . PHE A 1 78 ? -10.984 -15.406 3.299 1 98.81 78 PHE A O 1
ATOM 604 N N . VAL A 1 79 ? -10.969 -13.297 2.48 1 98.94 79 VAL A N 1
ATOM 605 C CA . VAL A 1 79 ? -10.242 -13.586 1.251 1 98.94 79 VAL A CA 1
ATOM 606 C C . VAL A 1 79 ? -8.82 -13.039 1.347 1 98.94 79 VAL A C 1
ATOM 608 O O . VAL A 1 79 ? -8.617 -11.898 1.779 1 98.94 79 VAL A O 1
ATOM 611 N N . PHE A 1 80 ? -7.824 -13.844 1.021 1 98.94 80 PHE A N 1
ATOM 612 C CA . PHE A 1 80 ? -6.465 -13.336 0.907 1 98.94 80 PHE A CA 1
ATOM 613 C C . PHE A 1 80 ? -6.043 -13.234 -0.555 1 98.94 80 PHE A C 1
ATOM 615 O O . PHE A 1 80 ? -6.141 -14.211 -1.301 1 98.94 80 PHE A O 1
ATOM 622 N N . LEU A 1 81 ? -5.621 -12.047 -0.991 1 98.94 81 LEU A N 1
ATOM 623 C CA . LEU A 1 81 ? -5.035 -11.844 -2.311 1 98.94 81 LEU A CA 1
ATOM 624 C C . LEU A 1 81 ? -3.516 -11.75 -2.219 1 98.94 81 LEU A C 1
ATOM 626 O O . LEU A 1 81 ? -2.98 -10.711 -1.816 1 98.94 81 LEU A O 1
ATOM 630 N N . ASP A 1 82 ? -2.828 -12.789 -2.609 1 98.88 82 ASP A N 1
ATOM 631 C CA . ASP A 1 82 ? -1.371 -12.805 -2.686 1 98.88 82 ASP A CA 1
ATOM 632 C C . ASP A 1 82 ? -0.872 -11.945 -3.844 1 98.88 82 ASP A C 1
ATOM 634 O O . ASP A 1 82 ? -1.647 -11.57 -4.727 1 98.88 82 ASP A O 1
ATOM 638 N N . GLY A 1 83 ? 0.393 -11.602 -3.748 1 98.44 83 GLY A N 1
ATOM 639 C CA . GLY A 1 83 ? 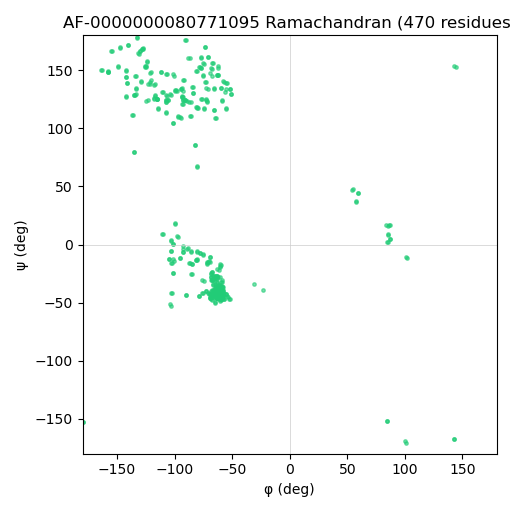0.966 -10.766 -4.797 1 98.44 83 GLY A CA 1
ATOM 640 C C . GLY A 1 83 ? 0.956 -11.438 -6.156 1 98.44 83 GLY A C 1
ATOM 641 O O . GLY A 1 83 ? 1.051 -12.664 -6.254 1 98.44 83 GLY A O 1
ATOM 642 N N . GLY A 1 84 ? 0.923 -10.602 -7.184 1 98.12 84 GLY A N 1
ATOM 643 C CA . GLY A 1 84 ? 0.953 -11.062 -8.562 1 98.12 84 GLY A CA 1
ATOM 644 C C . GLY A 1 84 ? 0.074 -10.242 -9.484 1 98.12 84 GLY A C 1
ATOM 645 O O . GLY A 1 84 ? -0.964 -9.727 -9.07 1 98.12 84 GLY A O 1
ATOM 646 N N . THR A 1 85 ? 0.479 -10.242 -10.75 1 98.44 85 THR A N 1
ATOM 647 C CA . THR A 1 85 ? -0.242 -9.414 -11.711 1 98.44 85 THR A CA 1
ATOM 648 C C . THR A 1 85 ? -1.576 -10.062 -12.086 1 98.44 85 THR A C 1
ATOM 650 O O . THR A 1 85 ? -2.545 -9.359 -12.391 1 98.44 85 THR A O 1
ATOM 653 N N . THR A 1 86 ? -1.669 -11.359 -12.078 1 98.69 86 THR A N 1
ATOM 654 C CA . THR A 1 86 ? -2.959 -12.016 -12.273 1 98.69 86 THR A CA 1
ATOM 655 C C . THR A 1 86 ? -3.906 -11.695 -11.117 1 98.69 86 THR A C 1
ATOM 657 O O . THR A 1 86 ? -5.082 -11.391 -11.336 1 98.69 86 THR A O 1
ATOM 660 N N . ASN A 1 87 ? -3.402 -11.742 -9.922 1 98.88 87 ASN A N 1
ATOM 661 C CA . ASN A 1 87 ? -4.223 -11.445 -8.75 1 98.88 87 ASN A CA 1
ATOM 662 C C . ASN A 1 87 ? -4.617 -9.977 -8.703 1 98.88 87 ASN A C 1
ATOM 664 O O . ASN A 1 87 ? -5.641 -9.617 -8.117 1 98.88 87 ASN A O 1
ATOM 668 N N . LEU A 1 88 ? -3.789 -9.055 -9.289 1 98.88 88 LEU A N 1
ATOM 669 C CA . LEU A 1 88 ? -4.219 -7.672 -9.461 1 98.88 88 LEU A CA 1
ATOM 670 C C . LEU A 1 88 ? -5.504 -7.602 -10.281 1 98.88 88 LEU A C 1
ATOM 672 O O . LEU A 1 88 ? -6.422 -6.848 -9.945 1 98.88 88 LEU A O 1
ATOM 676 N N . GLU A 1 89 ? -5.574 -8.406 -11.367 1 98.81 89 GLU A N 1
ATOM 677 C CA . GLU A 1 89 ? -6.793 -8.445 -12.172 1 98.81 89 GLU A CA 1
ATOM 678 C C . GLU A 1 89 ? -7.949 -9.055 -11.391 1 98.81 89 GLU A C 1
ATOM 680 O O . GLU A 1 89 ? -9.102 -8.664 -11.57 1 98.81 89 GLU A O 1
ATOM 685 N N . ILE A 1 90 ? -7.664 -10.016 -10.539 1 98.88 90 ILE A N 1
ATOM 686 C CA . ILE A 1 90 ? -8.703 -10.57 -9.68 1 98.88 90 ILE A CA 1
ATOM 687 C C . ILE A 1 90 ? -9.227 -9.492 -8.734 1 98.88 90 ILE A C 1
ATOM 689 O O . ILE A 1 90 ? -10.445 -9.359 -8.555 1 98.88 90 ILE A O 1
ATOM 693 N N . ALA A 1 91 ? -8.352 -8.727 -8.109 1 98.75 91 ALA A N 1
ATOM 694 C CA . ALA A 1 91 ? -8.742 -7.617 -7.242 1 98.75 91 ALA A CA 1
ATOM 695 C C . ALA A 1 91 ? -9.672 -6.652 -7.973 1 98.75 91 ALA A C 1
ATOM 697 O O . ALA A 1 91 ? -10.688 -6.223 -7.426 1 98.75 91 ALA A O 1
ATOM 698 N N . ARG A 1 92 ? -9.344 -6.312 -9.203 1 98.06 92 ARG A N 1
ATOM 699 C CA . ARG A 1 92 ? -10.102 -5.355 -10.008 1 98.06 92 ARG A CA 1
ATOM 700 C C . ARG A 1 92 ? -11.469 -5.914 -10.383 1 98.06 92 ARG A C 1
ATOM 702 O O . ARG A 1 92 ? -12.398 -5.156 -10.648 1 98.06 92 ARG A O 1
ATOM 709 N N . ALA A 1 93 ? -11.578 -7.223 -10.414 1 98.19 93 ALA A N 1
ATOM 710 C CA . ALA A 1 93 ? -12.797 -7.887 -10.852 1 98.19 93 ALA A CA 1
ATOM 711 C C . ALA A 1 93 ? -13.719 -8.18 -9.664 1 98.19 93 ALA A C 1
ATOM 713 O O . ALA A 1 93 ? -14.828 -8.688 -9.844 1 98.19 93 ALA A O 1
ATOM 714 N N . LEU A 1 94 ? -13.219 -7.918 -8.398 1 98.25 94 LEU A N 1
ATOM 715 C CA . LEU A 1 94 ? -14.062 -8.195 -7.238 1 98.25 94 LEU A CA 1
ATOM 716 C C . LEU A 1 94 ? -15.43 -7.535 -7.387 1 98.25 94 LEU A C 1
ATOM 718 O O . LEU A 1 94 ? -15.516 -6.363 -7.758 1 98.25 94 LEU A O 1
ATOM 722 N N . PRO A 1 95 ? -16.422 -8.32 -7.094 1 94.44 95 PRO A N 1
ATOM 723 C CA . PRO A 1 95 ? -17.766 -7.746 -7.238 1 94.44 95 PRO A CA 1
ATOM 724 C C . PRO A 1 95 ? -18.031 -6.609 -6.254 1 94.44 95 PRO A C 1
ATOM 726 O O . PRO A 1 95 ? -17.75 -6.742 -5.062 1 94.44 95 PRO A O 1
ATOM 729 N N . GLU A 1 96 ? -18.594 -5.473 -6.664 1 88.81 96 GLU A N 1
ATOM 730 C CA . GLU A 1 96 ? -18.844 -4.266 -5.875 1 88.81 96 GLU A CA 1
ATOM 731 C C . GLU A 1 96 ? -19.812 -4.543 -4.727 1 88.81 96 GLU A C 1
ATOM 733 O O . GLU A 1 96 ? -19.719 -3.924 -3.666 1 88.81 96 GLU A O 1
ATOM 738 N N . HIS A 1 97 ? -20.688 -5.492 -4.84 1 90.62 97 HIS A N 1
ATOM 739 C CA . HIS A 1 97 ? -21.75 -5.648 -3.859 1 90.62 97 HIS A CA 1
ATOM 740 C C . HIS A 1 97 ? -21.547 -6.906 -3.021 1 90.62 97 HIS A C 1
ATOM 742 O O . HIS A 1 97 ? -22.422 -7.27 -2.223 1 90.62 97 HIS A O 1
ATOM 748 N N . LEU A 1 98 ? -20.484 -7.496 -3.15 1 93.69 98 LEU A N 1
ATOM 749 C CA . LEU A 1 98 ? -20.188 -8.688 -2.357 1 93.69 98 LEU A CA 1
ATOM 750 C C . LEU A 1 98 ? -19.406 -8.328 -1.103 1 93.69 98 LEU A C 1
ATOM 752 O O . LEU A 1 98 ? -18.25 -7.891 -1.193 1 93.69 98 LEU A O 1
ATOM 756 N N . PRO A 1 99 ? -20.062 -8.414 0.077 1 94.88 99 PRO A N 1
ATOM 757 C CA . PRO A 1 99 ? -19.312 -8.094 1.292 1 94.88 99 PRO A CA 1
ATOM 758 C C . PRO A 1 99 ? -18.188 -9.086 1.571 1 94.88 99 PRO A C 1
ATOM 760 O O . PRO A 1 99 ? -18.438 -10.281 1.767 1 94.88 99 PRO A O 1
ATOM 763 N N . LEU A 1 100 ? -16.984 -8.633 1.542 1 98.06 100 LEU A N 1
ATOM 764 C CA . LEU A 1 100 ? -15.805 -9.445 1.792 1 98.06 100 LEU A CA 1
ATOM 765 C C . LEU A 1 100 ? -14.844 -8.734 2.744 1 98.06 100 LEU A C 1
ATOM 767 O O . LEU A 1 100 ? -14.852 -7.508 2.832 1 98.06 100 LEU A O 1
ATOM 771 N N . THR A 1 101 ? -14.203 -9.453 3.562 1 98.38 101 THR A N 1
ATOM 772 C CA . THR A 1 101 ? -12.953 -9.008 4.164 1 98.38 101 THR A CA 1
ATOM 773 C C . THR A 1 101 ? -11.758 -9.484 3.338 1 98.38 101 THR A C 1
ATOM 775 O O . THR A 1 101 ? -11.602 -10.688 3.096 1 98.38 101 THR A O 1
ATOM 778 N N . VAL A 1 102 ? -10.969 -8.555 2.863 1 98.88 102 VAL A N 1
ATOM 779 C CA . VAL A 1 102 ? -9.859 -8.891 1.977 1 98.88 102 VAL A CA 1
ATOM 780 C C . VAL A 1 102 ? -8.539 -8.516 2.639 1 98.88 102 VAL A C 1
ATOM 782 O O . VAL A 1 102 ? -8.383 -7.398 3.141 1 98.88 102 VAL A O 1
ATOM 785 N N . ALA A 1 103 ? -7.617 -9.438 2.689 1 98.94 103 ALA A N 1
ATOM 786 C CA . ALA A 1 103 ? -6.254 -9.164 3.135 1 98.94 103 ALA A CA 1
ATOM 787 C C . ALA A 1 103 ? -5.262 -9.297 1.981 1 98.94 103 ALA A C 1
ATOM 789 O O . ALA A 1 103 ? -5.473 -10.086 1.061 1 98.94 103 ALA A O 1
ATOM 790 N N . THR A 1 104 ? -4.207 -8.539 1.99 1 98.94 104 THR A N 1
ATOM 791 C CA . THR A 1 104 ? -3.158 -8.641 0.981 1 98.94 104 THR A CA 1
ATOM 792 C C . THR A 1 104 ? -1.843 -8.07 1.509 1 98.94 104 THR A C 1
ATOM 794 O O . THR A 1 104 ? -1.842 -7.16 2.34 1 98.94 104 THR A O 1
ATOM 797 N N . ASN A 1 105 ? -0.751 -8.641 1.03 1 98.88 105 ASN A N 1
ATOM 798 C CA . ASN A 1 105 ? 0.564 -8.062 1.285 1 98.88 105 ASN A CA 1
ATOM 799 C C . ASN A 1 105 ? 1.099 -7.324 0.06 1 98.88 105 ASN A C 1
ATOM 801 O O . ASN A 1 105 ? 2.238 -6.859 0.061 1 98.88 105 ASN A O 1
ATOM 805 N N . SER A 1 106 ? 0.321 -7.242 -1.006 1 98.94 106 SER A N 1
ATOM 806 C CA . SER A 1 106 ? 0.713 -6.586 -2.248 1 98.94 106 SER A CA 1
ATOM 807 C C . SER A 1 106 ? 0.308 -5.117 -2.248 1 98.94 106 SER A C 1
ATOM 809 O O . SER A 1 106 ? -0.877 -4.793 -2.152 1 98.94 106 SER A O 1
ATOM 811 N N . ILE A 1 107 ? 1.272 -4.262 -2.461 1 98.81 107 ILE A N 1
ATOM 812 C CA . ILE A 1 107 ? 1.016 -2.824 -2.451 1 98.81 107 ILE A CA 1
ATOM 813 C C . ILE A 1 107 ? 0.199 -2.438 -3.682 1 98.81 107 ILE A C 1
ATOM 815 O O . ILE A 1 107 ? -0.798 -1.72 -3.572 1 98.81 107 ILE A O 1
ATOM 819 N N . PRO A 1 108 ? 0.489 -2.957 -4.879 1 98.81 108 PRO A N 1
ATOM 820 C CA . PRO A 1 108 ? -0.362 -2.643 -6.027 1 98.81 108 PRO A CA 1
ATOM 821 C C . PRO A 1 108 ? -1.799 -3.131 -5.852 1 98.81 108 PRO A C 1
ATOM 823 O O . PRO A 1 108 ? -2.738 -2.463 -6.285 1 98.81 108 PRO A O 1
ATOM 826 N N . ILE A 1 109 ? -1.962 -4.281 -5.262 1 98.94 109 ILE A N 1
ATOM 827 C CA . ILE A 1 109 ? -3.305 -4.809 -5.047 1 98.94 109 ILE A CA 1
ATOM 828 C C . ILE A 1 109 ? -4.031 -3.955 -4.008 1 98.94 109 ILE A C 1
ATOM 830 O O . ILE A 1 109 ? -5.195 -3.594 -4.199 1 98.94 109 ILE A O 1
ATOM 834 N N . ALA A 1 110 ? -3.367 -3.617 -2.875 1 98.94 110 ALA A N 1
ATOM 835 C CA . ALA A 1 110 ? -3.965 -2.725 -1.886 1 98.94 110 ALA A CA 1
ATOM 836 C C . ALA A 1 110 ? -4.391 -1.405 -2.523 1 98.94 110 ALA A C 1
ATOM 838 O O . ALA A 1 110 ? -5.465 -0.883 -2.225 1 98.94 110 ALA A O 1
ATOM 839 N N . ALA A 1 111 ? -3.543 -0.871 -3.385 1 98.75 111 ALA A N 1
ATOM 840 C CA . ALA A 1 111 ? -3.838 0.384 -4.074 1 98.75 111 ALA A CA 1
ATOM 841 C C . ALA A 1 111 ? -5.074 0.246 -4.957 1 98.75 111 ALA A C 1
ATOM 843 O O . ALA A 1 111 ? -5.895 1.162 -5.031 1 98.75 111 ALA A O 1
ATOM 844 N N . ALA A 1 112 ? -5.223 -0.86 -5.621 1 98.38 112 ALA A N 1
ATOM 845 C CA . ALA A 1 112 ? -6.371 -1.104 -6.488 1 98.38 112 ALA A CA 1
ATOM 846 C C . ALA A 1 112 ? -7.656 -1.219 -5.676 1 98.38 112 ALA A C 1
ATOM 848 O O . ALA A 1 112 ? -8.742 -0.895 -6.168 1 98.38 112 ALA A O 1
ATOM 849 N N . LEU A 1 113 ? -7.551 -1.685 -4.477 1 98.44 113 LEU A N 1
ATOM 850 C CA . LEU A 1 113 ? -8.719 -1.888 -3.623 1 98.44 113 LEU A CA 1
ATOM 851 C C . LEU A 1 113 ? -9.094 -0.599 -2.9 1 98.44 113 LEU A C 1
ATOM 853 O O . LEU A 1 113 ? -10.188 -0.491 -2.344 1 98.44 113 LEU A O 1
ATOM 857 N N . PHE A 1 114 ? -8.141 0.353 -2.875 1 97.69 114 PHE A N 1
ATOM 858 C CA . PHE A 1 114 ? -8.359 1.644 -2.23 1 97.69 114 PHE A CA 1
ATOM 859 C C . PHE A 1 114 ? -9.547 2.367 -2.852 1 97.69 114 PHE A C 1
ATOM 861 O O . PHE A 1 114 ? -9.602 2.549 -4.07 1 97.69 114 PHE A O 1
ATOM 868 N N . GLY A 1 115 ? -10.547 2.742 -2.029 1 95.25 115 GLY A N 1
ATOM 869 C CA . GLY A 1 115 ? -11.742 3.447 -2.465 1 95.25 115 GLY A CA 1
ATOM 870 C C . GLY A 1 115 ? -12.953 2.541 -2.596 1 95.25 115 GLY A C 1
ATOM 871 O O . GLY A 1 115 ? -14.078 3.02 -2.777 1 95.25 115 GLY A O 1
ATOM 872 N N . GLN A 1 116 ? -12.711 1.226 -2.529 1 94.88 116 GLN A N 1
ATOM 873 C CA . GLN A 1 116 ? -13.82 0.279 -2.553 1 94.88 116 GLN A CA 1
ATOM 874 C C . GLN A 1 116 ? -14.445 0.128 -1.168 1 94.88 116 GLN A C 1
ATOM 876 O O . GLN A 1 116 ? -14.203 -0.867 -0.479 1 94.88 116 GLN A O 1
ATOM 881 N N . LYS A 1 117 ? -15.375 0.991 -0.823 1 90.31 117 LYS A N 1
ATOM 882 C CA . LYS A 1 117 ? -15.859 1.211 0.537 1 90.31 117 LYS A CA 1
ATOM 883 C C . LYS A 1 117 ? -16.672 0.016 1.032 1 90.31 117 LYS A C 1
ATOM 885 O O . LYS A 1 117 ? -16.906 -0.12 2.232 1 90.31 117 LYS A O 1
ATOM 890 N N . GLN A 1 118 ? -17.062 -0.863 0.098 1 91.81 118 GLN A N 1
ATOM 891 C CA . GLN A 1 118 ? -17.859 -2.025 0.483 1 91.81 118 GLN A CA 1
ATOM 892 C C . GLN A 1 118 ? -16.969 -3.141 1.029 1 91.81 118 GLN A C 1
ATOM 894 O O . GLN A 1 118 ? -17.469 -4.109 1.61 1 91.81 118 GLN A O 1
ATOM 899 N N . LEU A 1 119 ? -15.68 -3.027 0.834 1 96.38 119 LEU A N 1
ATOM 900 C CA . LEU A 1 119 ? -14.727 -4.031 1.287 1 96.38 119 LEU A CA 1
ATOM 901 C C . LEU A 1 119 ? -14.055 -3.6 2.59 1 96.38 119 LEU A C 1
ATOM 903 O O . LEU A 1 119 ? -13.734 -2.424 2.764 1 96.38 119 LEU A O 1
ATOM 907 N N . SER A 1 120 ? -14.008 -4.488 3.543 1 97.38 120 SER A N 1
ATOM 908 C CA . SER A 1 120 ? -13.016 -4.352 4.605 1 97.38 120 SER A CA 1
ATOM 909 C C . SER A 1 120 ? -11.648 -4.852 4.152 1 97.38 120 SER A C 1
ATOM 911 O O . SER A 1 120 ? -11.5 -6.02 3.787 1 97.38 120 SER A O 1
ATOM 913 N N . VAL A 1 121 ? -10.672 -3.973 4.113 1 98.69 121 VAL A N 1
ATOM 914 C CA . VAL A 1 121 ? -9.367 -4.344 3.561 1 98.69 121 VAL A CA 1
ATOM 915 C C . VAL A 1 121 ? -8.312 -4.289 4.66 1 98.69 121 VAL A C 1
ATOM 917 O O . VAL A 1 121 ? -8.172 -3.279 5.352 1 98.69 121 VAL A O 1
ATOM 920 N N . LEU A 1 122 ? -7.605 -5.355 4.852 1 98.81 122 LEU A N 1
ATOM 921 C CA . LEU A 1 122 ? -6.461 -5.473 5.746 1 98.81 122 LEU A CA 1
ATOM 922 C C . LEU A 1 122 ? -5.16 -5.562 4.957 1 98.81 122 LEU A C 1
ATOM 924 O O . LEU A 1 122 ? -5 -6.453 4.117 1 98.81 122 LEU A O 1
ATOM 928 N N . VAL A 1 123 ? -4.246 -4.707 5.223 1 98.88 123 VAL A N 1
ATOM 929 C CA . VAL A 1 123 ? -2.953 -4.715 4.551 1 98.88 123 VAL A CA 1
ATOM 930 C C . VAL A 1 123 ? -1.891 -5.297 5.48 1 98.88 123 VAL A C 1
ATOM 932 O O . VAL A 1 123 ? -1.791 -4.902 6.645 1 98.88 123 VAL A O 1
ATOM 935 N N . LEU A 1 124 ? -1.165 -6.242 4.969 1 98.81 124 LEU A N 1
ATOM 936 C CA . LEU A 1 124 ? -0.006 -6.734 5.707 1 98.81 124 LEU A CA 1
ATOM 937 C C . LEU A 1 124 ? 1.213 -5.855 5.453 1 98.81 124 LEU A C 1
ATOM 939 O O . LEU A 1 124 ? 1.518 -5.527 4.305 1 98.81 124 LEU A O 1
ATOM 943 N N . GLY A 1 125 ? 1.867 -5.457 6.523 1 98.5 125 GLY A N 1
ATOM 944 C CA . GLY A 1 125 ? 3.061 -4.633 6.426 1 98.5 125 GLY A CA 1
ATOM 945 C C . GLY A 1 125 ? 4.344 -5.445 6.359 1 98.5 125 GLY A C 1
ATOM 946 O O . GLY A 1 125 ? 4.305 -6.676 6.395 1 98.5 125 GLY A O 1
ATOM 947 N N . GLY A 1 126 ? 5.48 -4.73 6.188 1 98.5 126 GLY A N 1
ATOM 948 C CA . GLY A 1 126 ? 6.805 -5.316 6.059 1 98.5 126 GLY A CA 1
ATOM 949 C C . GLY A 1 126 ? 7.688 -4.59 5.059 1 98.5 126 GLY A C 1
ATOM 950 O O . GLY A 1 126 ? 7.414 -3.441 4.703 1 98.5 126 GLY A O 1
ATOM 951 N N . ASN A 1 127 ? 8.82 -5.285 4.734 1 98.5 127 ASN A N 1
ATOM 952 C CA . ASN A 1 127 ? 9.727 -4.73 3.732 1 98.5 127 ASN A CA 1
ATOM 953 C C . ASN A 1 127 ? 9.141 -4.828 2.328 1 98.5 127 ASN A C 1
ATOM 955 O O . ASN A 1 127 ? 8.773 -5.914 1.878 1 98.5 127 ASN A O 1
ATOM 959 N N . LEU A 1 128 ? 9.078 -3.652 1.681 1 98.62 128 LEU A N 1
ATOM 960 C CA . LEU A 1 128 ? 8.578 -3.645 0.311 1 98.62 128 LEU A CA 1
ATOM 961 C C . LEU A 1 128 ? 9.617 -4.211 -0.651 1 98.62 128 LEU A C 1
ATOM 963 O O . LEU A 1 128 ? 10.719 -3.676 -0.758 1 98.62 128 LEU A O 1
ATOM 967 N N . ASN A 1 129 ? 9.289 -5.293 -1.291 1 98.38 129 ASN A N 1
ATOM 968 C CA . ASN A 1 129 ? 10.125 -5.816 -2.367 1 98.38 129 ASN A CA 1
ATOM 969 C C . ASN A 1 129 ? 9.875 -5.086 -3.682 1 98.38 129 ASN A C 1
ATOM 971 O O . ASN A 1 129 ? 8.773 -5.145 -4.227 1 98.38 129 ASN A O 1
ATOM 975 N N . HIS A 1 130 ? 10.906 -4.422 -4.215 1 97.19 130 HIS A N 1
ATOM 976 C CA . HIS A 1 130 ? 10.727 -3.535 -5.355 1 97.19 130 HIS A CA 1
ATOM 977 C C . HIS A 1 130 ? 10.602 -4.324 -6.656 1 97.19 130 HIS A C 1
ATOM 979 O O . HIS A 1 130 ? 10.258 -3.764 -7.699 1 97.19 130 HIS A O 1
ATOM 985 N N . LEU A 1 131 ? 10.805 -5.594 -6.602 1 96.31 131 LEU A N 1
ATOM 986 C CA . LEU A 1 131 ? 10.617 -6.438 -7.777 1 96.31 131 LEU A CA 1
ATOM 987 C C . LEU A 1 131 ? 9.188 -6.961 -7.855 1 96.31 131 LEU A C 1
ATOM 989 O O . LEU A 1 131 ? 8.562 -6.922 -8.914 1 96.31 131 LEU A O 1
ATOM 993 N N . SER A 1 132 ? 8.633 -7.395 -6.738 1 97.06 132 SER A N 1
ATOM 994 C CA . SER A 1 132 ? 7.332 -8.047 -6.738 1 97.06 132 SER A CA 1
ATOM 995 C C . SER A 1 132 ? 6.234 -7.09 -6.285 1 97.06 132 SER A C 1
ATOM 997 O O . SER A 1 132 ? 5.055 -7.316 -6.562 1 97.06 132 SER A O 1
ATOM 999 N N . GLY A 1 133 ? 6.621 -6.066 -5.512 1 98.19 133 GLY A N 1
ATOM 1000 C CA . GLY A 1 133 ? 5.641 -5.113 -5.023 1 98.19 133 GLY A CA 1
ATOM 1001 C C . GLY A 1 133 ? 4.957 -5.562 -3.746 1 98.19 133 GLY A C 1
ATOM 1002 O O . GLY A 1 133 ? 4 -4.93 -3.293 1 98.19 133 GLY A O 1
ATOM 1003 N N . ASP A 1 134 ? 5.441 -6.652 -3.115 1 98.5 134 ASP A N 1
ATOM 1004 C CA . ASP A 1 134 ? 4.836 -7.223 -1.913 1 98.5 134 ASP A CA 1
ATOM 1005 C C . ASP A 1 134 ? 5.609 -6.809 -0.663 1 98.5 134 ASP A C 1
ATOM 1007 O O . ASP A 1 134 ? 6.828 -6.625 -0.712 1 98.5 134 ASP A O 1
ATOM 1011 N N . ALA A 1 135 ? 4.871 -6.621 0.4 1 98.69 135 ALA A N 1
ATOM 1012 C CA . ALA A 1 135 ? 5.508 -6.566 1.714 1 98.69 135 ALA A CA 1
ATOM 1013 C C . ALA A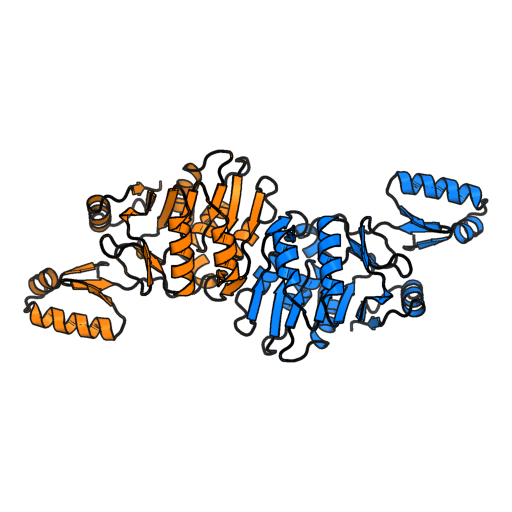 1 135 ? 5.895 -7.961 2.197 1 98.69 135 ALA A C 1
ATOM 1015 O O . ALA A 1 135 ? 5.051 -8.859 2.25 1 98.69 135 ALA A O 1
ATOM 1016 N N . LEU A 1 136 ? 7.148 -8.164 2.541 1 98.62 136 LEU A N 1
ATOM 1017 C CA . LEU A 1 136 ? 7.691 -9.461 2.93 1 98.62 136 LEU A CA 1
ATOM 1018 C C . LEU A 1 136 ? 8.523 -9.344 4.203 1 98.62 136 LEU A C 1
ATOM 1020 O O . LEU A 1 136 ? 8.602 -8.266 4.805 1 98.62 136 LEU A O 1
ATOM 1024 N N . GLY A 1 137 ? 9.031 -10.508 4.656 1 97.75 137 GLY A N 1
ATOM 1025 C CA . GLY A 1 137 ? 9.891 -10.531 5.832 1 97.75 137 GLY A CA 1
ATOM 1026 C C . GLY A 1 137 ? 9.156 -10.969 7.09 1 97.75 137 GLY A C 1
ATOM 1027 O O . GLY A 1 137 ? 8.008 -11.414 7.023 1 97.75 137 GLY A O 1
ATOM 1028 N N . ALA A 1 138 ? 9.859 -10.805 8.188 1 97.31 138 ALA A N 1
ATOM 1029 C CA . ALA A 1 138 ? 9.375 -11.328 9.461 1 97.31 138 ALA A CA 1
ATOM 1030 C C . ALA A 1 138 ? 8.062 -10.664 9.875 1 97.31 138 ALA A C 1
ATOM 1032 O O . ALA A 1 138 ? 7.164 -11.328 10.398 1 97.31 138 ALA A O 1
ATOM 1033 N N . ILE A 1 139 ? 7.934 -9.391 9.617 1 97.19 139 ILE A N 1
ATOM 1034 C CA . ILE A 1 139 ? 6.742 -8.648 10.016 1 97.19 139 ILE A CA 1
ATOM 1035 C C . ILE A 1 139 ? 5.531 -9.18 9.25 1 97.19 139 ILE A C 1
ATOM 1037 O O . ILE A 1 139 ? 4.5 -9.484 9.844 1 97.19 139 ILE A O 1
ATOM 1041 N N . ALA A 1 140 ? 5.66 -9.273 7.961 1 98.38 140 ALA A N 1
ATOM 1042 C CA . ALA A 1 140 ? 4.582 -9.789 7.121 1 98.38 140 ALA A CA 1
ATOM 1043 C C . ALA A 1 140 ? 4.188 -11.203 7.539 1 98.38 140 ALA A C 1
ATOM 1045 O O . ALA A 1 140 ? 3.002 -11.516 7.652 1 98.38 140 ALA A O 1
ATOM 1046 N N . SER A 1 141 ? 5.199 -12.031 7.785 1 98.38 141 SER A N 1
ATOM 1047 C CA . SER A 1 141 ? 4.953 -13.414 8.172 1 98.38 141 SER A CA 1
ATOM 1048 C C . SER A 1 141 ? 4.23 -13.492 9.516 1 98.38 141 SER A C 1
ATOM 1050 O O . SER A 1 141 ? 3.33 -14.32 9.688 1 98.38 141 SER A O 1
ATOM 1052 N N . ARG A 1 142 ? 4.641 -12.688 10.414 1 97.38 142 ARG A N 1
ATOM 1053 C CA . ARG A 1 142 ? 3.99 -12.672 11.719 1 97.38 142 ARG A CA 1
ATOM 1054 C C . ARG A 1 142 ? 2.529 -12.25 11.602 1 97.38 142 ARG A C 1
ATOM 1056 O O . ARG A 1 142 ? 1.656 -12.836 12.25 1 97.38 142 ARG A O 1
ATOM 1063 N N . MET A 1 143 ? 2.246 -11.242 10.844 1 98 143 MET A N 1
ATOM 1064 C CA . MET A 1 143 ? 0.866 -10.828 10.617 1 98 143 MET A CA 1
ATOM 1065 C C . MET A 1 143 ? 0.051 -11.961 10 1 98 143 MET A C 1
ATOM 1067 O O . MET A 1 143 ? -1.053 -12.258 10.461 1 98 143 MET A O 1
ATOM 1071 N N . LEU A 1 144 ? 0.647 -12.586 8.992 1 98.62 144 LEU A N 1
ATOM 1072 C CA . LEU A 1 144 ? -0.033 -13.703 8.352 1 98.62 144 LEU A CA 1
ATOM 1073 C C . LEU A 1 144 ? -0.342 -14.805 9.367 1 98.62 144 LEU A C 1
ATOM 1075 O O . LEU A 1 144 ? -1.396 -15.438 9.297 1 98.62 144 LEU A O 1
ATOM 1079 N N . GLY A 1 145 ? 0.536 -15.016 10.305 1 98.38 145 GLY A N 1
ATOM 1080 C CA . GLY A 1 145 ? 0.395 -16.047 11.312 1 98.38 145 GLY A CA 1
ATOM 1081 C C . GLY A 1 145 ? -0.847 -15.891 12.164 1 98.38 145 GLY A C 1
ATOM 1082 O O . GLY A 1 145 ? -1.278 -16.828 12.828 1 98.38 145 GLY A O 1
ATOM 1083 N N . THR A 1 146 ? -1.41 -14.727 12.141 1 97.31 146 THR A N 1
ATOM 1084 C CA . THR A 1 146 ? -2.592 -14.461 12.953 1 97.31 146 THR A CA 1
ATOM 1085 C C . THR A 1 146 ? -3.863 -14.609 12.125 1 97.31 146 THR A C 1
ATOM 1087 O O . THR A 1 146 ? -4.953 -14.258 12.586 1 97.31 146 THR A O 1
ATOM 1090 N N . MET A 1 147 ? -3.744 -15.062 10.898 1 98.25 147 MET A N 1
ATOM 1091 C CA . MET A 1 147 ? -4.867 -15.086 9.969 1 98.25 147 MET A CA 1
ATOM 1092 C C . MET A 1 147 ? -5.156 -16.516 9.508 1 98.25 147 MET A C 1
ATOM 1094 O O . MET A 1 147 ? -4.25 -17.344 9.43 1 98.25 147 MET A O 1
ATOM 1098 N N . ARG A 1 148 ? -6.387 -16.734 9.266 1 98.62 148 ARG A N 1
ATOM 1099 C CA . ARG A 1 148 ? -6.852 -17.969 8.625 1 98.62 148 ARG A CA 1
ATOM 1100 C C . ARG A 1 148 ? -7.883 -17.672 7.547 1 98.62 148 ARG A C 1
ATOM 1102 O O . ARG A 1 148 ? -9.086 -17.859 7.754 1 98.62 148 ARG A O 1
ATOM 1109 N N . PRO A 1 149 ? -7.453 -17.266 6.371 1 98.75 149 PRO A N 1
ATOM 1110 C CA . PRO A 1 149 ? -8.414 -16.938 5.312 1 98.75 149 PRO A CA 1
ATOM 1111 C C . PRO A 1 149 ? -9.25 -18.156 4.895 1 98.75 149 PRO A C 1
ATOM 1113 O O . PRO A 1 149 ? -8.766 -19.281 4.926 1 98.75 149 PRO A O 1
ATOM 1116 N N . ASP A 1 150 ? -10.555 -17.891 4.527 1 98.88 150 ASP A N 1
ATOM 1117 C CA . ASP A 1 150 ? -11.414 -18.922 3.965 1 98.88 150 ASP A CA 1
ATOM 1118 C C . ASP A 1 150 ? -10.898 -19.375 2.602 1 98.88 150 ASP A C 1
ATOM 1120 O O . ASP A 1 150 ? -10.891 -20.578 2.307 1 98.88 150 ASP A O 1
ATOM 1124 N N . ILE A 1 151 ? -10.508 -18.438 1.823 1 98.88 151 ILE A N 1
ATOM 1125 C CA . ILE A 1 151 ? -10.031 -18.656 0.463 1 98.88 151 ILE A CA 1
ATOM 1126 C C . ILE A 1 151 ? -8.859 -17.719 0.167 1 98.88 151 ILE A C 1
ATOM 1128 O O . ILE A 1 151 ? -8.844 -16.578 0.631 1 98.88 151 ILE A O 1
ATOM 1132 N N . CYS A 1 152 ? -7.852 -18.234 -0.501 1 98.88 152 CYS A N 1
ATOM 1133 C CA . CYS A 1 152 ? -6.762 -17.375 -0.943 1 98.88 152 CYS A CA 1
ATOM 1134 C C . CYS A 1 152 ? -6.477 -17.578 -2.428 1 98.88 152 CYS A C 1
ATOM 1136 O O . CYS A 1 152 ? -6.598 -18.688 -2.943 1 98.88 152 CYS A O 1
ATOM 1138 N N . PHE A 1 153 ? -6.199 -16.469 -3.082 1 98.94 153 PHE A N 1
ATOM 1139 C CA . PHE A 1 153 ? -5.66 -16.5 -4.438 1 98.94 153 PHE A CA 1
ATOM 1140 C C . PHE A 1 153 ? -4.141 -16.359 -4.418 1 98.94 153 PHE A C 1
ATOM 1142 O O . PHE A 1 153 ? -3.615 -15.281 -4.117 1 98.94 153 PHE A O 1
ATOM 1149 N N . LEU A 1 154 ? -3.477 -17.391 -4.734 1 98.88 154 LEU A N 1
ATOM 1150 C CA . LEU A 1 154 ? -2.025 -17.516 -4.664 1 98.88 154 LEU A CA 1
ATOM 1151 C C . LEU A 1 154 ? -1.386 -17.141 -6 1 98.88 154 LEU A C 1
ATOM 1153 O O . LEU A 1 154 ? -1.825 -17.609 -7.055 1 98.88 154 LEU A O 1
ATOM 1157 N N . GLY A 1 155 ? -0.423 -16.203 -5.922 1 98.31 155 GLY A N 1
ATOM 1158 C CA . GLY A 1 155 ? 0.386 -15.969 -7.109 1 98.31 155 GLY A CA 1
ATOM 1159 C C . GLY A 1 155 ? 1.438 -17.047 -7.328 1 98.31 155 GLY A C 1
ATOM 1160 O O . GLY A 1 155 ? 1.939 -17.641 -6.371 1 98.31 155 GLY A O 1
ATOM 1161 N N . THR A 1 156 ? 1.809 -17.266 -8.617 1 97.88 156 THR A N 1
ATOM 1162 C CA . THR A 1 156 ? 2.842 -18.266 -8.914 1 97.88 156 THR A CA 1
ATOM 1163 C C . THR A 1 156 ? 3.621 -17.859 -10.164 1 97.88 156 THR A C 1
ATOM 1165 O O . THR A 1 156 ? 3.109 -17.141 -11.016 1 97.88 156 THR A O 1
ATOM 1168 N N . CYS A 1 157 ? 4.812 -18.328 -10.195 1 97.12 157 CYS A N 1
ATOM 1169 C CA . CYS A 1 157 ? 5.645 -18.125 -11.375 1 97.12 157 CYS A CA 1
ATOM 1170 C C . CYS A 1 157 ? 5.715 -19.391 -12.227 1 97.12 157 CYS A C 1
ATOM 1172 O O . CYS A 1 157 ? 6.105 -19.328 -13.391 1 97.12 157 CYS A O 1
ATOM 1174 N N . SER A 1 158 ? 5.34 -20.531 -11.688 1 96.06 158 SER A N 1
ATOM 1175 C CA . SER A 1 158 ? 5.43 -21.812 -12.383 1 96.06 158 SER A CA 1
ATOM 1176 C C . SER A 1 158 ? 4.469 -22.844 -11.797 1 96.06 158 SER A C 1
ATOM 1178 O O . SER A 1 158 ? 4.133 -22.766 -10.609 1 96.06 158 SER A O 1
ATOM 1180 N N . VAL A 1 159 ? 4.02 -23.688 -12.602 1 96.5 159 VAL A N 1
ATOM 1181 C CA . VAL A 1 159 ? 3.191 -24.828 -12.203 1 96.5 159 VAL A CA 1
ATOM 1182 C C . VAL A 1 159 ? 3.674 -26.094 -12.914 1 96.5 159 VAL A C 1
ATOM 1184 O O . VAL A 1 159 ? 3.861 -26.094 -14.133 1 96.5 159 VAL A O 1
ATOM 1187 N N . ASP A 1 160 ? 3.887 -27.078 -12.164 1 93.19 160 ASP A N 1
ATOM 1188 C CA . ASP A 1 160 ? 4.242 -28.391 -12.703 1 93.19 160 ASP A CA 1
ATOM 1189 C C . ASP A 1 160 ? 3.584 -29.5 -11.898 1 93.19 160 ASP A C 1
ATOM 1191 O O . ASP A 1 160 ? 3.455 -29.406 -10.68 1 93.19 160 ASP A O 1
ATOM 1195 N N . CYS A 1 161 ? 3.178 -30.578 -12.609 1 90.75 161 CYS A N 1
ATOM 1196 C CA . CYS A 1 161 ? 2.438 -31.672 -11.977 1 90.75 161 CYS A CA 1
ATOM 1197 C C . CYS A 1 161 ? 3.295 -32.375 -10.938 1 90.75 161 CYS A C 1
ATOM 1199 O O . CYS A 1 161 ? 2.777 -32.875 -9.938 1 90.75 161 CYS A O 1
ATOM 1201 N N . GLU A 1 162 ? 4.578 -32.406 -11.078 1 88.62 162 GLU A N 1
ATOM 1202 C CA . GLU A 1 162 ? 5.469 -33.125 -10.172 1 88.62 162 GLU A CA 1
ATOM 1203 C C . GLU A 1 162 ? 6.152 -32.156 -9.203 1 88.62 162 GLU A C 1
ATOM 1205 O O . GLU A 1 162 ? 6.227 -32.438 -8 1 88.62 162 GLU A O 1
ATOM 1210 N N . LEU A 1 163 ? 6.562 -31.047 -9.742 1 91.81 163 LEU A N 1
ATOM 1211 C CA . LEU A 1 163 ? 7.383 -30.141 -8.953 1 91.81 163 LEU A CA 1
ATOM 1212 C C . LEU A 1 163 ? 6.504 -29.188 -8.148 1 91.81 163 LEU A C 1
ATOM 1214 O O . LEU A 1 163 ? 6.984 -28.531 -7.219 1 91.81 163 LEU A O 1
ATOM 1218 N N . GLY A 1 164 ? 5.195 -29.125 -8.555 1 94.94 164 GLY A N 1
ATOM 1219 C CA . GLY A 1 164 ? 4.293 -28.25 -7.84 1 94.94 164 GLY A CA 1
ATOM 1220 C C . GLY A 1 164 ? 4.34 -26.812 -8.336 1 94.94 164 GLY A C 1
ATOM 1221 O O . GLY A 1 164 ? 4.52 -26.562 -9.531 1 94.94 164 GLY A O 1
ATOM 1222 N N . VAL A 1 165 ? 4.027 -25.875 -7.387 1 97.19 165 VAL A N 1
ATOM 1223 C CA . VAL A 1 165 ? 4.023 -24.453 -7.742 1 97.19 165 VAL A CA 1
ATOM 1224 C C . VAL A 1 165 ? 5.234 -23.766 -7.117 1 97.19 165 VAL A C 1
ATOM 1226 O O . VAL A 1 165 ? 5.738 -24.188 -6.078 1 97.19 165 VAL A O 1
ATOM 1229 N N . GLY A 1 166 ? 5.746 -22.75 -7.855 1 97.12 166 GLY A N 1
ATOM 1230 C CA . GLY A 1 166 ? 6.977 -22.125 -7.391 1 97.12 166 GLY A CA 1
ATOM 1231 C C . GLY A 1 166 ? 7.066 -20.641 -7.73 1 97.12 166 GLY A C 1
ATOM 1232 O O . GLY A 1 166 ? 6.195 -20.109 -8.414 1 97.12 166 GLY A O 1
ATOM 1233 N N . THR A 1 167 ? 8.047 -20 -7.152 1 97.19 167 THR A N 1
ATOM 1234 C CA . THR A 1 167 ? 8.328 -18.594 -7.398 1 97.19 167 THR A CA 1
ATOM 1235 C C . THR A 1 167 ? 9.828 -18.344 -7.461 1 97.19 167 THR A C 1
ATOM 1237 O O . THR A 1 167 ? 10.625 -19.25 -7.211 1 97.19 167 THR A O 1
ATOM 1240 N N . VAL A 1 168 ? 10.234 -17.156 -7.836 1 94.69 168 VAL A N 1
ATOM 1241 C CA . VAL A 1 168 ? 11.633 -16.891 -8.148 1 94.69 168 VAL A CA 1
ATOM 1242 C C . VAL A 1 168 ? 12.281 -16.141 -6.988 1 94.69 168 VAL A C 1
ATOM 1244 O O . VAL A 1 168 ? 13.492 -15.898 -6.996 1 94.69 168 VAL A O 1
ATOM 1247 N N . ILE A 1 169 ? 11.477 -15.758 -5.992 1 95.62 169 ILE A N 1
ATOM 1248 C CA . ILE A 1 169 ? 11.992 -15.016 -4.848 1 95.62 169 ILE A CA 1
ATOM 1249 C C . ILE A 1 169 ? 11.852 -15.859 -3.582 1 95.62 169 ILE A C 1
ATOM 1251 O O . ILE A 1 169 ? 10.75 -16.266 -3.223 1 95.62 169 ILE A O 1
ATOM 1255 N N . ALA A 1 170 ? 12.938 -16.062 -2.859 1 96.44 170 ALA A N 1
ATOM 1256 C CA . ALA A 1 170 ? 12.969 -16.969 -1.707 1 96.44 170 ALA A CA 1
ATOM 1257 C C . ALA A 1 170 ? 12.008 -16.5 -0.619 1 96.44 170 ALA A C 1
ATOM 1259 O O . ALA A 1 170 ? 11.242 -17.297 -0.072 1 96.44 170 ALA A O 1
ATOM 1260 N N . ASP A 1 171 ? 12.023 -15.219 -0.333 1 96.88 171 ASP A N 1
ATOM 1261 C CA . ASP A 1 171 ? 11.164 -14.672 0.708 1 96.88 171 ASP A CA 1
ATOM 1262 C C . ASP A 1 171 ? 9.688 -14.82 0.332 1 96.88 171 ASP A C 1
ATOM 1264 O O . ASP A 1 171 ? 8.844 -15.047 1.197 1 96.88 171 ASP A O 1
ATOM 1268 N N . GLU A 1 172 ? 9.375 -14.672 -0.866 1 97.38 172 GLU A N 1
ATOM 1269 C CA . GLU A 1 172 ? 8.016 -14.906 -1.327 1 97.38 172 GLU A CA 1
ATOM 1270 C C . GLU A 1 172 ? 7.598 -16.359 -1.106 1 97.38 172 GLU A C 1
ATOM 1272 O O . GLU A 1 172 ? 6.469 -16.625 -0.689 1 97.38 172 GLU A O 1
ATOM 1277 N N . ALA A 1 173 ? 8.555 -17.188 -1.483 1 98.19 173 ALA A N 1
ATOM 1278 C CA . ALA A 1 173 ? 8.234 -18.609 -1.351 1 98.19 173 ALA A CA 1
ATOM 1279 C C . ALA A 1 173 ? 7.863 -18.953 0.088 1 98.19 173 ALA A C 1
ATOM 1281 O O . ALA A 1 173 ? 6.875 -19.656 0.329 1 98.19 173 ALA A O 1
ATOM 1282 N N . ALA A 1 174 ? 8.664 -18.484 1.027 1 98.25 174 ALA A N 1
ATOM 1283 C CA . ALA A 1 174 ? 8.398 -18.75 2.439 1 98.25 174 ALA A CA 1
ATOM 1284 C C . ALA A 1 174 ? 7.039 -18.203 2.857 1 98.25 174 ALA A C 1
ATOM 1286 O O . ALA A 1 174 ? 6.273 -18.875 3.545 1 98.25 174 ALA A O 1
ATOM 1287 N N . PHE A 1 175 ? 6.75 -16.984 2.482 1 98.81 175 PHE A N 1
ATOM 1288 C CA . PHE A 1 175 ? 5.477 -16.359 2.789 1 98.81 175 PHE A CA 1
ATOM 1289 C C . PHE A 1 175 ? 4.316 -17.141 2.186 1 98.81 175 PHE A C 1
ATOM 1291 O O . PHE A 1 175 ? 3.328 -17.422 2.867 1 98.81 175 PHE A O 1
ATOM 1298 N N . LYS A 1 176 ? 4.426 -17.484 0.919 1 98.81 176 LYS A N 1
ATOM 1299 C CA . LYS A 1 176 ? 3.375 -18.203 0.206 1 98.81 176 LYS A CA 1
ATOM 1300 C C . LYS A 1 176 ? 3.139 -19.578 0.82 1 98.81 176 LYS A C 1
ATOM 1302 O O . LYS A 1 176 ? 2 -20.062 0.881 1 98.81 176 LYS A O 1
ATOM 1307 N N . ARG A 1 177 ? 4.227 -20.266 1.264 1 98.69 177 ARG A N 1
ATOM 1308 C CA . ARG A 1 177 ? 4.07 -21.547 1.941 1 98.69 177 ARG A CA 1
ATOM 1309 C C . ARG A 1 177 ? 3.199 -21.406 3.186 1 98.69 177 ARG A C 1
ATOM 1311 O O . ARG A 1 177 ? 2.289 -22.219 3.404 1 98.69 177 ARG A O 1
ATOM 1318 N N . GLN A 1 178 ? 3.529 -20.391 3.926 1 98.81 178 GLN A N 1
ATOM 1319 C CA . GLN A 1 178 ? 2.752 -20.125 5.133 1 98.81 178 GLN A CA 1
ATOM 1320 C C . GLN A 1 178 ? 1.291 -19.844 4.793 1 98.81 178 GLN A C 1
ATOM 1322 O O . GLN A 1 178 ? 0.384 -20.312 5.48 1 98.81 178 GLN A O 1
ATOM 1327 N N . LEU A 1 179 ? 1.037 -19.078 3.758 1 98.88 179 LEU A N 1
ATOM 1328 C CA . LEU A 1 179 ? -0.317 -18.75 3.326 1 98.88 179 LEU A CA 1
ATOM 1329 C C . LEU A 1 179 ? -1.087 -20.016 2.949 1 98.88 179 LEU A C 1
ATOM 1331 O O . LEU A 1 179 ? -2.232 -20.203 3.369 1 98.88 179 LEU A O 1
ATOM 1335 N N . VAL A 1 180 ? -0.461 -20.875 2.186 1 98.75 180 VAL A N 1
ATOM 1336 C CA . VAL A 1 180 ? -1.084 -22.125 1.773 1 98.75 180 VAL A CA 1
ATOM 1337 C C . VAL A 1 180 ? -1.453 -22.953 3.006 1 98.75 180 VAL A C 1
ATOM 1339 O O . VAL A 1 180 ? -2.539 -23.531 3.07 1 98.75 180 VAL A O 1
ATOM 1342 N N . GLU A 1 181 ? -0.549 -22.953 3.971 1 98.31 181 GLU A N 1
ATOM 1343 C CA . GLU A 1 181 ? -0.759 -23.719 5.191 1 98.31 181 GLU A CA 1
ATOM 1344 C C . GLU A 1 181 ? -1.932 -23.172 5.996 1 98.31 181 GLU A C 1
ATOM 1346 O O . GLU A 1 181 ? -2.643 -23.922 6.664 1 98.31 181 GLU A O 1
ATOM 1351 N N . GLN A 1 182 ? -2.195 -21.969 5.934 1 98.12 182 GLN A N 1
ATOM 1352 C CA . GLN A 1 182 ? -3.139 -21.297 6.828 1 98.12 182 GLN A CA 1
ATOM 1353 C C . GLN A 1 182 ? -4.488 -21.094 6.148 1 98.12 182 GLN A C 1
ATOM 1355 O O . GLN A 1 182 ? -5.477 -20.766 6.809 1 98.12 182 GLN A O 1
ATOM 1360 N N . CYS A 1 183 ? -4.566 -21.25 4.891 1 98.25 183 CYS A N 1
ATOM 1361 C CA . CYS A 1 183 ? -5.758 -20.922 4.125 1 98.25 183 CYS A CA 1
ATOM 1362 C C . CYS A 1 183 ? -6.684 -22.125 3.986 1 98.25 183 CYS A C 1
ATOM 1364 O O . CYS A 1 183 ? -6.215 -23.25 3.812 1 98.25 183 CYS A O 1
ATOM 1366 N N . GLY A 1 184 ? -7.961 -21.906 4.062 1 97.69 184 GLY A N 1
ATOM 1367 C CA . GLY A 1 184 ? -8.945 -22.969 3.898 1 97.69 184 GLY A CA 1
ATOM 1368 C C . GLY A 1 184 ? -8.992 -23.531 2.488 1 97.69 184 GLY A C 1
ATOM 1369 O O . GLY A 1 184 ? -9.047 -24.734 2.297 1 97.69 184 GLY A O 1
ATOM 1370 N N . HIS A 1 185 ? -9.039 -22.719 1.514 1 98.62 185 HIS A N 1
ATOM 1371 C CA . HIS A 1 185 ? -9.109 -23.094 0.107 1 98.62 185 HIS A CA 1
ATOM 1372 C C . HIS A 1 185 ? -8.172 -22.25 -0.742 1 98.62 185 HIS A C 1
ATOM 1374 O O . HIS A 1 185 ? -8.414 -21.047 -0.929 1 98.62 185 HIS A O 1
ATOM 1380 N N . THR A 1 186 ? -7.141 -22.859 -1.268 1 98.75 186 THR A N 1
ATOM 1381 C CA . THR A 1 186 ? -6.156 -22.156 -2.082 1 98.75 186 THR A CA 1
ATOM 1382 C C . THR A 1 186 ? -6.508 -22.266 -3.562 1 98.75 186 THR A C 1
ATOM 1384 O O . THR A 1 186 ? -6.691 -23.359 -4.09 1 98.75 186 THR A O 1
ATOM 1387 N N . VAL A 1 187 ? -6.566 -21.078 -4.219 1 98.94 187 VAL A N 1
ATOM 1388 C CA . VAL A 1 187 ? -6.895 -21 -5.637 1 98.94 187 VAL A CA 1
ATOM 1389 C C . VAL A 1 187 ? -5.711 -20.406 -6.406 1 98.94 187 VAL A C 1
ATOM 1391 O O . VAL A 1 187 ? -5.074 -19.469 -5.941 1 98.94 187 VAL A O 1
ATOM 1394 N N . LEU A 1 188 ? -5.43 -20.969 -7.512 1 98.56 188 LEU A N 1
ATOM 1395 C CA . LEU A 1 188 ? -4.398 -20.484 -8.43 1 98.56 188 LEU A CA 1
ATOM 1396 C C . LEU A 1 188 ? -4.977 -20.219 -9.812 1 98.56 188 LEU A C 1
ATOM 1398 O O . LEU A 1 188 ? -5.641 -21.094 -10.383 1 98.56 188 LEU A O 1
ATOM 1402 N N . ALA A 1 189 ? -4.805 -19.016 -10.289 1 98.81 189 ALA A N 1
ATOM 1403 C CA . ALA A 1 189 ? -5.125 -18.672 -11.672 1 98.81 189 ALA A CA 1
ATOM 1404 C C . ALA A 1 189 ? -3.857 -18.469 -12.492 1 98.81 189 ALA A C 1
ATOM 1406 O O . ALA A 1 189 ? -3.049 -17.578 -12.188 1 98.81 189 ALA A O 1
ATOM 1407 N N . VAL A 1 190 ? -3.732 -19.234 -13.562 1 97.81 190 VAL A N 1
ATOM 1408 C CA . VAL A 1 190 ? -2.414 -19.281 -14.195 1 97.81 190 VAL A CA 1
ATOM 1409 C C . VAL A 1 190 ? -2.557 -19.125 -15.703 1 97.81 190 VAL A C 1
ATOM 1411 O O . VAL A 1 190 ? -3.441 -19.734 -16.312 1 97.81 190 VAL A O 1
ATOM 1414 N N . THR A 1 191 ? -1.704 -18.281 -16.297 1 97.44 191 THR A N 1
ATOM 1415 C CA . THR A 1 191 ? -1.618 -18.203 -17.75 1 97.44 191 THR A CA 1
ATOM 1416 C C . THR A 1 191 ? -0.825 -19.375 -18.312 1 97.44 191 THR A C 1
ATOM 1418 O O . THR A 1 191 ? 0.009 -19.953 -17.609 1 97.44 191 THR A O 1
ATOM 1421 N N . ASN A 1 192 ? -0.996 -19.625 -19.562 1 96 192 ASN A N 1
ATOM 1422 C CA . ASN A 1 192 ? -0.507 -20.828 -20.219 1 96 192 ASN A CA 1
ATOM 1423 C C . ASN A 1 192 ? 1.014 -20.938 -20.141 1 96 192 ASN A C 1
ATOM 1425 O O . ASN A 1 192 ? 1.562 -22.031 -20 1 96 192 ASN A O 1
ATOM 1429 N N . GLU A 1 193 ? 1.668 -19.844 -20.234 1 94.06 193 GLU A N 1
ATOM 1430 C CA . GLU A 1 193 ? 3.123 -19.859 -20.359 1 94.06 193 GLU A CA 1
ATOM 1431 C C . GLU A 1 193 ? 3.773 -20.328 -19.062 1 94.06 193 GLU A C 1
ATOM 1433 O O . GLU A 1 193 ? 4.961 -20.656 -19.031 1 94.06 193 GLU A O 1
ATOM 1438 N N . LYS A 1 194 ? 2.998 -20.438 -17.969 1 95.44 194 LYS A N 1
ATOM 1439 C CA . LYS A 1 194 ? 3.533 -20.844 -16.688 1 95.44 194 LYS A CA 1
ATOM 1440 C C . LYS A 1 194 ? 3.357 -22.344 -16.469 1 95.44 194 LYS A C 1
ATOM 1442 O O . LYS A 1 194 ? 3.896 -22.906 -15.508 1 95.44 194 LYS A O 1
ATOM 1447 N N . LEU A 1 195 ? 2.559 -22.984 -17.312 1 94.94 195 LEU A N 1
ATOM 1448 C CA . LEU A 1 195 ? 2.301 -24.406 -17.188 1 94.94 195 LEU A CA 1
ATOM 1449 C C . LEU A 1 195 ? 3.514 -25.219 -17.609 1 94.94 195 LEU A C 1
ATOM 1451 O O . LEU A 1 195 ? 4.184 -24.875 -18.594 1 94.94 195 LEU A O 1
ATOM 1455 N N . ASP A 1 196 ? 3.785 -26.25 -16.891 1 92.56 196 ASP A N 1
ATOM 1456 C CA . ASP A 1 196 ? 4.902 -27.141 -17.156 1 92.56 196 ASP A CA 1
ATOM 1457 C C . ASP A 1 196 ? 6.23 -26.391 -17.125 1 92.56 196 ASP A C 1
ATOM 1459 O O . ASP A 1 196 ? 7.035 -26.516 -18.062 1 92.56 196 ASP A O 1
ATOM 1463 N N . THR A 1 197 ? 6.312 -25.609 -16.156 1 93.31 197 THR A N 1
ATOM 1464 C CA . THR A 1 197 ? 7.555 -24.891 -15.906 1 93.31 197 THR A CA 1
ATOM 1465 C C . THR A 1 197 ? 7.957 -25.016 -14.438 1 93.31 197 THR A C 1
ATOM 1467 O O . THR A 1 197 ? 7.164 -25.453 -13.602 1 93.31 197 THR A O 1
ATOM 1470 N N . ALA A 1 198 ? 9.219 -24.672 -14.234 1 92.81 198 ALA A N 1
ATOM 1471 C CA . ALA A 1 198 ? 9.758 -24.766 -12.883 1 92.81 198 ALA A CA 1
ATOM 1472 C C . ALA A 1 198 ? 10.359 -23.438 -12.43 1 92.81 198 ALA A C 1
ATOM 1474 O O . ALA A 1 198 ? 10.766 -22.625 -13.266 1 92.81 198 ALA A O 1
ATOM 1475 N N . SER A 1 199 ? 10.344 -23.25 -11.086 1 93.62 199 SER A N 1
ATOM 1476 C CA . SER A 1 199 ? 10.984 -22.109 -10.438 1 93.62 199 SER A CA 1
ATOM 1477 C C . SER A 1 199 ? 11.984 -22.562 -9.383 1 93.62 199 SER A C 1
ATOM 1479 O O . SER A 1 199 ? 11.891 -23.688 -8.875 1 93.62 199 SER A O 1
ATOM 1481 N N . PRO A 1 200 ? 12.93 -21.688 -9.07 1 92.38 200 PRO A N 1
ATOM 1482 C CA . PRO A 1 200 ? 13.977 -22.094 -8.141 1 92.38 200 PRO A CA 1
ATOM 1483 C C . PRO A 1 200 ? 13.453 -22.359 -6.734 1 92.38 200 PRO A C 1
ATOM 1485 O O . PRO A 1 200 ? 14.031 -23.156 -5.988 1 92.38 200 PRO A O 1
ATOM 1488 N N . PHE A 1 201 ? 12.383 -21.75 -6.324 1 96.06 201 PHE A N 1
ATOM 1489 C CA . PHE A 1 201 ? 11.891 -21.922 -4.965 1 96.06 201 PHE A CA 1
ATOM 1490 C C . PHE A 1 201 ? 10.508 -22.547 -4.965 1 96.06 201 PHE A C 1
ATOM 1492 O O . PHE A 1 201 ? 9.57 -22.016 -5.566 1 96.06 201 PHE A O 1
ATOM 1499 N N . ILE A 1 202 ? 10.422 -23.625 -4.242 1 96.19 202 ILE A N 1
ATOM 1500 C CA . ILE A 1 202 ? 9.188 -24.391 -4.199 1 96.19 202 ILE A CA 1
ATOM 1501 C C . ILE A 1 202 ? 8.234 -23.812 -3.16 1 96.19 202 ILE A C 1
ATOM 1503 O O . ILE A 1 202 ? 8.656 -23.469 -2.049 1 96.19 202 ILE A O 1
ATOM 1507 N N . VAL A 1 203 ? 7 -23.688 -3.508 1 98.44 203 VAL A N 1
ATOM 1508 C CA . VAL A 1 203 ? 5.996 -23.156 -2.596 1 98.44 203 VAL A CA 1
ATOM 1509 C C . VAL A 1 203 ? 5.148 -24.297 -2.033 1 98.44 203 VAL A C 1
ATOM 1511 O O . VAL A 1 203 ? 5.02 -24.438 -0.815 1 98.44 203 VAL A O 1
ATOM 1514 N N . ALA A 1 204 ? 4.605 -25.109 -2.861 1 98.06 204 ALA A N 1
ATOM 1515 C CA . ALA A 1 204 ? 3.695 -26.172 -2.439 1 98.06 204 ALA A CA 1
ATOM 1516 C C . ALA A 1 204 ? 3.531 -27.219 -3.535 1 98.06 204 ALA A C 1
ATOM 1518 O O . ALA A 1 204 ? 3.684 -26.922 -4.723 1 98.06 204 ALA A O 1
ATOM 1519 N N . PRO A 1 205 ? 3.271 -28.469 -3.1 1 96.75 205 PRO A N 1
ATOM 1520 C CA . PRO A 1 205 ? 2.844 -29.438 -4.109 1 96.75 205 PRO A CA 1
ATOM 1521 C C . PRO A 1 205 ? 1.475 -29.109 -4.699 1 96.75 205 PRO A C 1
ATOM 1523 O O . PRO A 1 205 ? 0.69 -28.391 -4.086 1 96.75 205 PRO A O 1
ATOM 1526 N N . LEU A 1 206 ? 1.223 -29.609 -5.918 1 95.62 206 LEU A N 1
ATOM 1527 C CA . LEU A 1 206 ? -0.042 -29.328 -6.594 1 95.62 206 LEU A CA 1
ATOM 1528 C C . LEU A 1 206 ? -1.218 -29.859 -5.77 1 95.62 206 LEU A C 1
ATOM 1530 O O . LEU A 1 206 ? -2.318 -29.297 -5.836 1 95.62 206 LEU A O 1
ATOM 1534 N N . SER A 1 207 ? -0.99 -30.922 -4.973 1 95.75 207 SER A N 1
ATOM 1535 C CA . SER A 1 207 ? -2.031 -31.547 -4.16 1 95.75 207 SER A CA 1
ATOM 1536 C C . SER A 1 207 ? -2.562 -30.578 -3.111 1 95.75 207 SER A C 1
ATOM 1538 O O . SER A 1 207 ? -3.65 -30.781 -2.566 1 95.75 207 SER A O 1
ATOM 1540 N N . ASP A 1 208 ? -1.828 -29.547 -2.746 1 97.12 208 ASP A N 1
ATOM 1541 C CA . ASP A 1 208 ? -2.234 -28.578 -1.738 1 97.12 208 ASP A CA 1
ATOM 1542 C C . ASP A 1 208 ? -3.08 -27.469 -2.357 1 97.12 208 ASP A C 1
ATOM 1544 O O . ASP A 1 208 ? -3.617 -26.609 -1.644 1 97.12 208 ASP A O 1
ATOM 1548 N N . ILE A 1 209 ? -3.223 -27.469 -3.654 1 97.5 209 ILE A N 1
ATOM 1549 C CA . ILE A 1 209 ? -4.008 -26.453 -4.355 1 97.5 209 ILE A CA 1
ATOM 1550 C C . ILE A 1 209 ? -5.457 -26.922 -4.488 1 97.5 209 ILE A C 1
ATOM 1552 O O . ILE A 1 209 ? -5.723 -27.984 -5.051 1 97.5 209 ILE A O 1
ATOM 1556 N N . GLY A 1 210 ? -6.32 -26.125 -4.008 1 98.12 210 GLY A N 1
ATOM 1557 C CA . GLY A 1 210 ? -7.73 -26.484 -4.004 1 98.12 210 GLY A CA 1
ATOM 1558 C C . GLY A 1 210 ? -8.383 -26.359 -5.371 1 98.12 210 GLY A C 1
ATOM 1559 O O . GLY A 1 210 ? -9.234 -27.172 -5.73 1 98.12 210 GLY A O 1
ATOM 1560 N N . THR A 1 211 ? -8.078 -25.328 -6.086 1 98.56 211 THR A N 1
ATOM 1561 C CA . THR A 1 211 ? -8.578 -25.109 -7.434 1 98.56 211 THR A CA 1
ATOM 1562 C C . THR A 1 211 ? -7.5 -24.484 -8.312 1 98.56 211 THR A C 1
ATOM 1564 O O . THR A 1 211 ? -6.855 -23.5 -7.918 1 98.56 211 THR A O 1
ATOM 1567 N N . LEU A 1 212 ? -7.27 -25.047 -9.391 1 98.5 212 LEU A N 1
ATOM 1568 C CA . LEU A 1 212 ? -6.391 -24.484 -10.414 1 98.5 212 LEU A CA 1
ATOM 1569 C C . LEU A 1 212 ? -7.199 -23.984 -11.609 1 98.5 212 LEU A C 1
ATOM 1571 O O . LEU A 1 212 ? -7.84 -24.781 -12.305 1 98.5 212 LEU A O 1
ATOM 1575 N N . ILE A 1 213 ? -7.184 -22.672 -11.812 1 98.81 213 ILE A N 1
ATOM 1576 C CA . ILE A 1 213 ? -7.883 -22.062 -12.938 1 98.81 213 ILE A CA 1
ATOM 1577 C C . ILE A 1 213 ? -6.926 -21.922 -14.125 1 98.81 213 ILE A C 1
ATOM 1579 O O . ILE A 1 213 ? -5.863 -21.312 -14 1 98.81 213 ILE A O 1
ATOM 1583 N N . ILE A 1 214 ? -7.289 -22.469 -15.281 1 98.19 214 ILE A N 1
ATOM 1584 C CA . ILE A 1 214 ? -6.43 -22.406 -16.453 1 98.19 214 ILE A CA 1
ATOM 1585 C C . ILE A 1 214 ? -7.223 -21.859 -17.641 1 98.19 214 ILE A C 1
ATOM 1587 O O . ILE A 1 214 ? -8.445 -21.734 -17.578 1 98.19 214 ILE A O 1
ATOM 1591 N N . GLU A 1 215 ? -6.531 -21.531 -18.656 1 97.88 215 GLU A N 1
ATOM 1592 C CA . GLU A 1 215 ? -7.129 -20.969 -19.875 1 97.88 215 GLU A CA 1
ATOM 1593 C C . GLU A 1 215 ? -7.77 -22.047 -20.719 1 97.88 215 GLU A C 1
ATOM 1595 O O . GLU A 1 215 ? -7.34 -23.203 -20.688 1 97.88 215 GLU A O 1
ATOM 1600 N N . PRO A 1 216 ? -8.797 -21.656 -21.5 1 96.31 216 PRO A N 1
ATOM 1601 C CA . PRO A 1 216 ? -9.469 -22.656 -22.328 1 96.31 216 PRO A CA 1
ATOM 1602 C C . PRO A 1 216 ? -8.578 -23.203 -23.438 1 96.31 216 PRO A C 1
ATOM 1604 O O . PRO A 1 216 ? -8.781 -24.328 -23.906 1 96.31 216 PRO A O 1
ATOM 1607 N N . ASP A 1 217 ? -7.59 -22.422 -23.797 1 97.06 217 ASP A N 1
ATOM 1608 C CA . ASP A 1 217 ? -6.746 -22.844 -24.922 1 97.06 217 ASP A CA 1
ATOM 1609 C C . ASP A 1 217 ? -5.441 -23.469 -24.422 1 97.06 217 ASP A C 1
ATOM 1611 O O . ASP A 1 217 ? -4.457 -23.531 -25.156 1 97.06 217 ASP A O 1
ATOM 1615 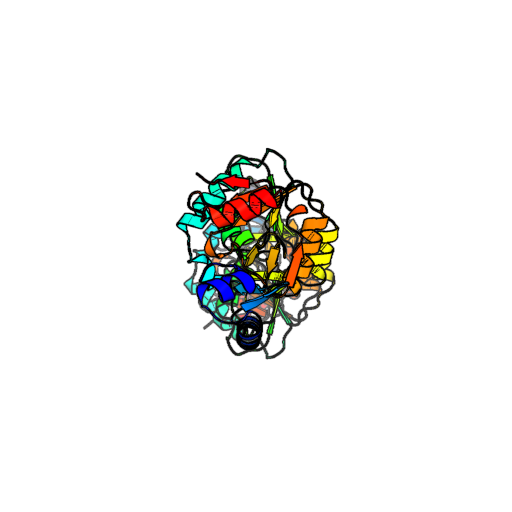N N . ALA A 1 218 ? -5.453 -23.875 -23.141 1 95.81 218 ALA A N 1
ATOM 1616 C CA . ALA A 1 218 ? -4.285 -24.594 -22.641 1 95.81 218 ALA A CA 1
ATOM 1617 C C . ALA A 1 218 ? -3.984 -25.812 -23.5 1 95.81 218 ALA A C 1
ATOM 1619 O O . ALA A 1 218 ? -4.898 -26.531 -23.922 1 95.81 218 ALA A O 1
ATOM 1620 N N . ASP A 1 219 ? -2.66 -26.031 -23.766 1 93.94 219 ASP A N 1
ATOM 1621 C CA . ASP A 1 219 ? -2.238 -27.203 -24.531 1 93.94 219 ASP A CA 1
ATOM 1622 C C . ASP A 1 219 ? -2.838 -28.484 -23.953 1 93.94 219 ASP A C 1
ATOM 1624 O O . ASP A 1 219 ? -2.727 -28.734 -22.75 1 93.94 219 ASP A O 1
ATOM 1628 N N . PRO A 1 220 ? -3.441 -29.281 -24.797 1 93.75 220 PRO A N 1
ATOM 1629 C CA . PRO A 1 220 ? -4.117 -30.484 -24.312 1 93.75 220 PRO A CA 1
ATOM 1630 C C . PRO A 1 220 ? -3.182 -31.422 -23.562 1 93.75 220 PRO A C 1
ATOM 1632 O O . PRO A 1 220 ? -3.598 -32.062 -22.578 1 93.75 220 PRO A O 1
ATOM 1635 N N . ALA A 1 221 ? -1.995 -31.531 -23.969 1 89.5 221 ALA A N 1
ATOM 1636 C CA . ALA A 1 221 ? -1.039 -32.406 -23.297 1 89.5 221 ALA A CA 1
ATOM 1637 C C . ALA A 1 221 ? -0.748 -31.906 -21.891 1 89.5 221 ALA A C 1
ATOM 1639 O O . ALA A 1 221 ? -0.669 -32.688 -20.938 1 89.5 221 ALA A O 1
ATOM 1640 N N . ARG A 1 222 ? -0.656 -30.641 -21.781 1 90.12 222 ARG A N 1
ATOM 1641 C CA . ARG A 1 222 ? -0.404 -30.047 -20.469 1 90.12 222 ARG A CA 1
ATOM 1642 C C . ARG A 1 222 ? -1.604 -30.219 -19.547 1 90.12 222 ARG A C 1
ATOM 1644 O O . ARG A 1 222 ? -1.445 -30.562 -18.375 1 90.12 222 ARG A O 1
ATOM 1651 N N . ARG A 1 223 ? -2.691 -29.953 -20.094 1 92.94 223 ARG A N 1
ATOM 1652 C CA . ARG A 1 223 ? -3.918 -30.141 -19.328 1 92.94 223 ARG A CA 1
ATOM 1653 C C . ARG A 1 223 ? -4.043 -31.562 -18.828 1 92.94 223 ARG A C 1
ATOM 1655 O O . ARG A 1 223 ? -4.422 -31.812 -17.688 1 92.94 223 ARG A O 1
ATOM 1662 N N . ALA A 1 224 ? -3.709 -32.5 -19.656 1 91.5 224 ALA A N 1
ATOM 1663 C CA . ALA A 1 224 ? -3.791 -33.906 -19.312 1 91.5 224 ALA A CA 1
ATOM 1664 C C . ALA A 1 224 ? -2.844 -34.25 -18.172 1 91.5 224 ALA A C 1
ATOM 1666 O O . ALA A 1 224 ? -3.186 -35.031 -17.281 1 91.5 224 ALA A O 1
ATOM 1667 N N . HIS A 1 225 ? -1.672 -33.688 -18.25 1 88.38 225 HIS A N 1
ATOM 1668 C CA . HIS A 1 225 ? -0.707 -33.875 -17.172 1 88.38 225 HIS A CA 1
ATOM 1669 C C . HIS A 1 225 ? -1.271 -33.406 -15.828 1 88.38 225 HIS A C 1
ATOM 1671 O O . HIS A 1 225 ? -1.116 -34.094 -14.812 1 88.38 225 HIS A O 1
ATOM 1677 N N . LEU A 1 226 ? -1.902 -32.281 -15.797 1 93.06 226 LEU A N 1
ATOM 1678 C CA . LEU A 1 226 ? -2.469 -31.688 -14.594 1 93.06 226 LEU A CA 1
ATOM 1679 C C . LEU A 1 226 ? -3.615 -32.531 -14.062 1 93.06 226 LEU A C 1
ATOM 1681 O O . LEU A 1 226 ? -3.699 -32.781 -12.852 1 93.06 226 LEU A O 1
ATOM 1685 N N . GLU A 1 227 ? -4.445 -32.969 -14.969 1 92.56 227 GLU A N 1
ATOM 1686 C CA . GLU A 1 227 ? -5.582 -33.812 -14.594 1 92.56 227 GLU A CA 1
ATOM 1687 C C . GLU A 1 227 ? -5.117 -35.125 -14 1 92.56 227 GLU A C 1
ATOM 1689 O O . GLU A 1 227 ? -5.672 -35.625 -13.008 1 92.56 227 GLU A O 1
ATOM 1694 N N . ALA A 1 228 ? -4.133 -35.656 -14.586 1 90.5 228 ALA A N 1
ATOM 1695 C CA . ALA A 1 228 ? -3.59 -36.906 -14.117 1 90.5 228 ALA A CA 1
ATOM 1696 C C . ALA A 1 228 ? -3.012 -36.781 -12.711 1 90.5 228 ALA A C 1
ATOM 1698 O O . ALA A 1 228 ? -3.068 -37.75 -11.922 1 90.5 228 ALA A O 1
ATOM 1699 N N . ALA A 1 229 ? -2.549 -35.625 -12.43 1 90.38 229 ALA A N 1
ATOM 1700 C CA . ALA A 1 229 ? -1.964 -35.375 -11.117 1 90.38 229 ALA A CA 1
ATOM 1701 C C . ALA A 1 229 ? -3.049 -35.125 -10.07 1 90.38 229 ALA A C 1
ATOM 1703 O O . ALA A 1 229 ? -2.752 -34.969 -8.883 1 90.38 229 ALA A O 1
ATOM 1704 N N . GLY A 1 230 ? -4.289 -35.062 -10.5 1 90 230 GLY A N 1
ATOM 1705 C CA . GLY A 1 230 ? -5.402 -34.875 -9.578 1 90 230 GLY A CA 1
ATOM 1706 C C . GLY A 1 230 ? -5.699 -33.438 -9.25 1 90 230 GLY A C 1
ATOM 1707 O O . GLY A 1 230 ? -6.344 -33.156 -8.242 1 90 230 GLY A O 1
ATOM 1708 N N . ALA A 1 231 ? -5.195 -32.562 -10.031 1 88.25 231 ALA A N 1
ATOM 1709 C CA . ALA A 1 231 ? -5.453 -31.141 -9.781 1 88.25 231 ALA A CA 1
ATOM 1710 C C . ALA A 1 231 ? -6.895 -30.781 -10.117 1 88.25 231 ALA A C 1
ATOM 1712 O O . ALA A 1 231 ? -7.379 -31.078 -11.211 1 88.25 231 ALA A O 1
ATOM 1713 N N . PRO A 1 232 ? -7.68 -30.234 -9.133 1 94.81 232 PRO A N 1
ATOM 1714 C CA . PRO A 1 232 ? -9.008 -29.719 -9.484 1 94.81 232 PRO A CA 1
ATOM 1715 C C . PRO A 1 232 ? -8.953 -28.531 -10.445 1 94.81 232 PRO A C 1
ATOM 1717 O O . PRO A 1 232 ? -8.578 -27.422 -10.047 1 94.81 232 PRO A O 1
ATOM 1720 N N . LEU A 1 233 ? -9.352 -28.766 -11.688 1 96.88 233 LEU A N 1
ATOM 1721 C CA . LEU A 1 233 ? -9.211 -27.766 -12.734 1 96.88 233 LEU A CA 1
ATOM 1722 C C . LEU A 1 233 ? -10.516 -27 -12.945 1 96.88 233 LEU A C 1
ATOM 1724 O O . LEU A 1 233 ? -11.594 -27.609 -12.922 1 96.88 233 LEU A O 1
ATOM 1728 N N . LEU A 1 234 ? -10.438 -25.75 -13 1 98.19 234 LEU A N 1
ATOM 1729 C CA . LEU A 1 234 ? -11.484 -24.875 -13.492 1 98.19 234 LEU A CA 1
ATOM 1730 C C . LEU A 1 234 ? -11.047 -24.156 -14.773 1 98.19 234 LEU A C 1
ATOM 1732 O O . LEU A 1 234 ? -10.055 -23.438 -14.773 1 98.19 234 LEU A O 1
ATOM 1736 N N . ILE A 1 235 ? -11.734 -24.406 -15.898 1 97.5 235 ILE A N 1
ATOM 1737 C CA . ILE A 1 235 ? -11.398 -23.766 -17.172 1 97.5 235 ILE A CA 1
ATOM 1738 C C . ILE A 1 235 ? -12.094 -22.422 -17.281 1 97.5 235 ILE A C 1
ATOM 1740 O O . ILE A 1 235 ? -13.32 -22.328 -17.188 1 97.5 235 ILE A O 1
ATOM 1744 N N . ALA A 1 236 ? -11.297 -21.375 -17.469 1 97.31 236 ALA A N 1
ATOM 1745 C CA . ALA A 1 236 ? -11.859 -20.031 -17.625 1 97.31 236 ALA A CA 1
ATOM 1746 C C . ALA A 1 236 ? -12.633 -19.906 -18.922 1 97.31 236 ALA A C 1
ATOM 1748 O O . ALA A 1 236 ? -12.273 -20.531 -19.938 1 97.31 236 ALA A O 1
ATOM 1749 N N . ASP A 1 237 ? -13.742 -19.141 -18.984 1 89.5 237 ASP A N 1
ATOM 1750 C CA . ASP A 1 237 ? -14.586 -18.984 -20.172 1 89.5 237 ASP A CA 1
ATOM 1751 C C . ASP A 1 237 ? -13.867 -18.188 -21.266 1 89.5 237 ASP A C 1
ATOM 1753 O O . ASP A 1 237 ? -13 -17.359 -20.969 1 89.5 237 ASP A O 1
ATOM 1757 N N . MET B 1 1 ? -13.93 35.438 4.637 1 39.56 1 MET B N 1
ATOM 1758 C CA . MET B 1 1 ? -13.633 35.469 6.066 1 39.56 1 MET B CA 1
ATOM 1759 C C . MET B 1 1 ? -12.328 34.75 6.371 1 39.56 1 MET B C 1
ATOM 1761 O O . MET B 1 1 ? -12.039 33.688 5.781 1 39.56 1 MET B O 1
ATOM 1765 N N . HIS B 1 2 ? -11.445 35.562 6.898 1 56.06 2 HIS B N 1
ATOM 1766 C CA . HIS B 1 2 ? -10.141 35.156 7.398 1 56.06 2 HIS B CA 1
ATOM 1767 C C . HIS B 1 2 ? -10.266 34.062 8.453 1 56.06 2 HIS B C 1
ATOM 1769 O O . HIS B 1 2 ? -11.305 33.938 9.102 1 56.06 2 HIS B O 1
ATOM 1775 N N . GLY B 1 3 ? -9.516 32.938 8.406 1 72.12 3 GLY B N 1
ATOM 1776 C CA . GLY B 1 3 ? -9.312 31.719 9.18 1 72.12 3 GLY B CA 1
ATOM 1777 C C . GLY B 1 3 ? -9.711 31.875 10.633 1 72.12 3 GLY B C 1
ATOM 1778 O O . GLY B 1 3 ? -10.445 31.031 11.172 1 72.12 3 GLY B O 1
ATOM 1779 N N . ARG B 1 4 ? -9.438 33 11.273 1 80.44 4 ARG B N 1
ATOM 1780 C CA . ARG B 1 4 ? -9.695 33.25 12.688 1 80.44 4 ARG B CA 1
ATOM 1781 C C . ARG B 1 4 ? -10.359 34.625 12.898 1 80.44 4 ARG B C 1
ATOM 1783 O O . ARG B 1 4 ? -9.984 35.594 12.258 1 80.44 4 ARG B O 1
ATOM 1790 N N . VAL B 1 5 ? -11.516 34.688 13.68 1 81.44 5 VAL B N 1
ATOM 1791 C CA . VAL B 1 5 ? -12.188 35.938 13.977 1 81.44 5 VAL B CA 1
ATOM 1792 C C . VAL B 1 5 ? -12.281 36.125 15.484 1 81.44 5 VAL B C 1
ATOM 1794 O O . VAL B 1 5 ? -12.469 35.188 16.234 1 81.44 5 VAL B O 1
ATOM 1797 N N . SER B 1 6 ? -12.039 37.312 15.953 1 84.12 6 SER B N 1
ATOM 1798 C CA . SER B 1 6 ? -12.273 37.688 17.344 1 84.12 6 SER B CA 1
ATOM 1799 C C . SER B 1 6 ? -13.656 38.312 17.5 1 84.12 6 SER B C 1
ATOM 1801 O O . SER B 1 6 ? -14.078 39.156 16.688 1 84.12 6 SER B O 1
ATOM 1803 N N . ALA B 1 7 ? -14.305 37.812 18.578 1 86.56 7 ALA B N 1
ATOM 1804 C CA . ALA B 1 7 ? -15.633 38.344 18.844 1 86.56 7 ALA B CA 1
ATOM 1805 C C . ALA B 1 7 ? -15.562 39.875 19.047 1 86.56 7 ALA B C 1
ATOM 1807 O O . ALA B 1 7 ? -16.422 40.594 18.578 1 86.56 7 ALA B O 1
ATOM 1808 N N . GLY B 1 8 ? -14.484 40.219 19.734 1 85.94 8 GLY B N 1
ATOM 1809 C CA . GLY B 1 8 ? -14.305 41.656 19.969 1 85.94 8 GLY B CA 1
ATOM 1810 C C . GLY B 1 8 ? -14.078 42.438 18.703 1 85.94 8 GLY B C 1
ATOM 1811 O O . GLY B 1 8 ? -14.711 43.469 18.484 1 85.94 8 GLY B O 1
ATOM 1812 N N . GLU B 1 9 ? -13.289 41.906 17.922 1 83.62 9 GLU B N 1
ATOM 1813 C CA . GLU B 1 9 ? -12.984 42.594 16.656 1 83.62 9 GLU B CA 1
ATOM 1814 C C . GLU B 1 9 ? -14.211 42.625 15.75 1 83.62 9 GLU B C 1
ATOM 1816 O O . GLU B 1 9 ? -14.484 43.625 15.102 1 83.62 9 GLU B O 1
ATOM 1821 N N . LEU B 1 10 ? -14.883 41.5 15.68 1 86 10 LEU B N 1
ATOM 1822 C CA . LEU B 1 10 ? -16.078 41.438 14.852 1 86 10 LEU B CA 1
ATOM 1823 C C . LEU B 1 10 ? -17.141 42.406 15.344 1 86 10 LEU B C 1
ATOM 1825 O O . LEU B 1 10 ? -17.812 43.062 14.539 1 86 10 LEU B O 1
ATOM 1829 N N . ALA B 1 11 ? -17.266 42.406 16.641 1 89.06 11 ALA B N 1
ATOM 1830 C CA . ALA B 1 11 ? -18.234 43.312 17.234 1 89.06 11 ALA B CA 1
ATOM 1831 C C . ALA B 1 11 ? -17.922 44.781 16.859 1 89.06 11 ALA B C 1
ATOM 1833 O O . ALA B 1 11 ? -18.828 45.531 16.531 1 89.06 11 ALA B O 1
ATOM 1834 N N . ALA B 1 12 ? -16.641 45.125 16.891 1 89.5 12 ALA B N 1
ATOM 1835 C CA . ALA B 1 12 ? -16.203 46.469 16.562 1 89.5 12 ALA B CA 1
ATOM 1836 C C . ALA B 1 12 ? -16.469 46.781 15.102 1 89.5 12 ALA B C 1
ATOM 1838 O O . ALA B 1 12 ? -16.969 47.875 14.781 1 89.5 12 ALA B O 1
ATOM 1839 N N . VAL B 1 13 ? -16.234 45.906 14.258 1 87.25 13 VAL B N 1
ATOM 1840 C CA . VAL B 1 13 ? -16.359 46.094 12.812 1 87.25 13 VAL B CA 1
ATOM 1841 C C . VAL B 1 13 ? -17.828 46.156 12.422 1 87.25 13 VAL B C 1
ATOM 1843 O O . VAL B 1 13 ? -18.203 46.969 11.57 1 87.25 13 VAL B O 1
ATOM 1846 N N . LEU B 1 14 ? -18.578 45.344 13.039 1 89.12 14 LEU B N 1
ATOM 1847 C CA . LEU B 1 14 ? -19.984 45.219 12.664 1 89.12 14 LEU B CA 1
ATOM 1848 C C . LEU B 1 14 ? -20.844 46.156 13.508 1 89.12 14 LEU B C 1
ATOM 1850 O O . LEU B 1 14 ? -22.047 46.25 13.297 1 89.12 14 LEU B O 1
ATOM 1854 N N . ARG B 1 15 ? -20.312 46.812 14.406 1 93.06 15 ARG B N 1
ATOM 1855 C CA . ARG B 1 15 ? -20.984 47.75 15.266 1 93.06 15 ARG B CA 1
ATOM 1856 C C . ARG B 1 15 ? -22.172 47.125 15.977 1 93.06 15 ARG B C 1
ATOM 1858 O O . ARG B 1 15 ? -23.281 47.656 15.969 1 93.06 15 ARG B O 1
ATOM 1865 N N . VAL B 1 16 ? -21.859 46 16.5 1 92.88 16 VAL B N 1
ATOM 1866 C CA . VAL B 1 16 ? -22.812 45.312 17.344 1 92.88 16 VAL B CA 1
ATOM 1867 C C . VAL B 1 16 ? -22.141 44.906 18.656 1 92.88 16 VAL B C 1
ATOM 1869 O O . VAL B 1 16 ? -20.938 45.094 18.812 1 92.88 16 VAL B O 1
ATOM 1872 N N . SER B 1 17 ? -22.875 44.531 19.594 1 91.62 17 SER B N 1
ATOM 1873 C CA . SER B 1 17 ? -22.297 44.125 20.875 1 91.62 17 SER B CA 1
ATOM 1874 C C . SER B 1 17 ? -21.516 42.812 20.75 1 91.62 17 SER B C 1
ATOM 1876 O O . SER B 1 17 ? -21.844 41.969 19.891 1 91.62 17 SER B O 1
ATOM 1878 N N . GLU B 1 18 ? -20.531 42.656 21.594 1 91.69 18 GLU B N 1
ATOM 1879 C CA . GLU B 1 18 ? -19.781 41.406 21.641 1 91.69 18 GLU B CA 1
ATOM 1880 C C . GLU B 1 18 ? -20.688 40.219 21.969 1 91.69 18 GLU B C 1
ATOM 1882 O O . GLU B 1 18 ? -20.484 39.125 21.453 1 91.69 18 GLU B O 1
ATOM 1887 N N . ASP B 1 19 ? -21.688 40.469 22.734 1 90.94 19 ASP B N 1
ATOM 1888 C CA . ASP B 1 19 ? -22.641 39.438 23.109 1 90.94 19 ASP B CA 1
ATOM 1889 C C . ASP B 1 19 ? -23.422 38.938 21.891 1 90.94 19 ASP B C 1
ATOM 1891 O O . ASP B 1 19 ? -23.688 37.75 21.766 1 90.94 19 ASP B O 1
ATOM 1895 N N . SER B 1 20 ? -23.797 39.781 21.062 1 91.19 20 SER B N 1
ATOM 1896 C CA . SER B 1 20 ? -24.5 39.438 19.844 1 91.19 20 SER B CA 1
ATOM 1897 C C . SER B 1 20 ? -23.609 38.594 18.922 1 91.19 20 SER B C 1
ATOM 1899 O O . SER B 1 20 ? -24.062 37.594 18.359 1 91.19 20 SER B O 1
ATOM 1901 N N . ILE B 1 21 ? -22.375 39.031 18.875 1 89.31 21 ILE B N 1
ATOM 1902 C CA . ILE B 1 21 ? -21.438 38.312 18.031 1 89.31 21 ILE B CA 1
ATOM 1903 C C . ILE B 1 21 ? -21.234 36.906 18.594 1 89.31 21 ILE B C 1
ATOM 1905 O O . ILE B 1 21 ? -21.234 35.938 17.844 1 89.31 21 ILE B O 1
ATOM 1909 N N . ARG B 1 22 ? -21.094 36.812 19.875 1 89.19 22 ARG B N 1
ATOM 1910 C CA . ARG B 1 22 ? -20.875 35.531 20.516 1 89.19 22 ARG B CA 1
ATOM 1911 C C . ARG B 1 22 ? -22.062 34.594 20.266 1 89.19 22 ARG B C 1
ATOM 1913 O O . ARG B 1 22 ? -21.875 33.375 20.062 1 89.19 22 ARG B O 1
ATOM 1920 N N . ARG B 1 23 ? -23.219 35.125 20.297 1 89.5 23 ARG B N 1
ATOM 1921 C CA . ARG B 1 23 ? -24.422 34.344 20 1 89.5 23 ARG B CA 1
ATOM 1922 C C . ARG B 1 23 ? -24.406 33.875 18.562 1 89.5 23 ARG B C 1
ATOM 1924 O O . ARG B 1 23 ? -24.719 32.688 18.297 1 89.5 23 ARG B O 1
ATOM 1931 N N . ASP B 1 24 ? -24.031 34.75 17.734 1 88 24 ASP B N 1
ATOM 1932 C CA . ASP B 1 24 ? -23.969 34.375 16.312 1 88 24 ASP B CA 1
ATOM 1933 C C . ASP B 1 24 ? -22.922 33.312 16.062 1 88 24 ASP B C 1
ATOM 1935 O O . ASP B 1 24 ? -23.172 32.375 15.305 1 88 24 ASP B O 1
ATOM 1939 N N . LEU B 1 25 ? -21.797 33.5 16.656 1 88 25 LEU B N 1
ATOM 1940 C CA . LEU B 1 25 ? -20.719 32.531 16.484 1 88 25 LEU B CA 1
ATOM 1941 C C . LEU B 1 25 ? -21.109 31.172 17.031 1 88 25 LEU B C 1
ATOM 1943 O O . LEU B 1 25 ? -20.719 30.141 16.484 1 88 25 LEU B O 1
ATOM 1947 N N . ARG B 1 26 ? -21.859 31.141 18.031 1 87.69 26 ARG B N 1
ATOM 1948 C CA . ARG B 1 26 ? -22.375 29.891 18.578 1 87.69 26 ARG B CA 1
ATOM 1949 C C . ARG B 1 26 ? -23.297 29.188 17.594 1 87.69 26 ARG B C 1
ATOM 1951 O O . ARG B 1 26 ? -23.234 27.969 17.438 1 87.69 26 ARG B O 1
ATOM 1958 N N . GLU B 1 27 ? -24.094 29.969 17.031 1 86 27 GLU B N 1
ATOM 1959 C CA . GLU B 1 27 ? -25.016 29.422 16.031 1 86 27 GLU B CA 1
ATOM 1960 C C . GLU B 1 27 ? -24.25 28.859 14.828 1 86 27 GLU B C 1
ATOM 1962 O O . GLU B 1 27 ? -24.594 27.781 14.328 1 86 27 GLU B O 1
ATOM 1967 N N . LEU B 1 28 ? -23.312 29.625 14.469 1 82.81 28 LEU B N 1
ATOM 1968 C CA . LEU B 1 28 ? -22.516 29.203 13.32 1 82.81 28 LEU B CA 1
ATOM 1969 C C . LEU B 1 28 ? -21.734 27.922 13.648 1 82.81 28 LEU B C 1
ATOM 1971 O O . LEU B 1 28 ? -21.562 27.062 12.789 1 82.81 28 LEU B O 1
ATOM 1975 N N . ALA B 1 29 ? -21.266 27.859 14.758 1 84.44 29 ALA B N 1
ATOM 1976 C CA . ALA B 1 29 ? -20.531 26.688 15.203 1 84.44 29 ALA B CA 1
ATOM 1977 C C . ALA B 1 29 ? -21.453 25.469 15.25 1 84.44 29 ALA B C 1
ATOM 1979 O O . ALA B 1 29 ? -21.047 24.359 14.875 1 84.44 29 ALA B O 1
ATOM 1980 N N . ALA B 1 30 ? -22.625 25.688 15.664 1 82.12 30 ALA B N 1
ATOM 1981 C CA . ALA B 1 30 ? -23.625 24.609 15.742 1 82.12 30 ALA B CA 1
ATOM 1982 C C . ALA B 1 30 ? -23.938 24.062 14.352 1 82.12 30 ALA B C 1
ATOM 1984 O O . ALA B 1 30 ? -24.219 22.875 14.203 1 82.12 30 ALA B O 1
ATOM 1985 N N . ASP B 1 31 ? -23.766 24.906 13.438 1 80.62 31 ASP B N 1
ATOM 1986 C CA . ASP B 1 31 ? -24.016 24.531 12.055 1 80.62 31 ASP B CA 1
ATOM 1987 C C . ASP B 1 31 ? -22.781 23.938 11.406 1 80.62 31 ASP B C 1
ATOM 1989 O O . ASP B 1 31 ? -22.781 23.594 10.219 1 80.62 31 ASP B O 1
ATOM 1993 N N . GLY B 1 32 ? -21.734 23.922 12.125 1 77 32 GLY B N 1
ATOM 1994 C CA . GLY B 1 32 ? -20.5 23.312 11.641 1 77 32 GLY B CA 1
ATOM 1995 C C . GLY B 1 32 ? -19.688 24.25 10.766 1 77 32 GLY B C 1
ATOM 1996 O O . GLY B 1 32 ? -18.797 23.812 10.031 1 77 32 GLY B O 1
ATOM 1997 N N . ALA B 1 33 ? -19.984 25.484 10.836 1 76.75 33 ALA B N 1
ATOM 1998 C CA . ALA B 1 33 ? -19.328 26.453 9.961 1 76.75 33 ALA B CA 1
ATOM 1999 C C . ALA B 1 33 ? -18 26.922 10.555 1 76.75 33 ALA B C 1
ATOM 2001 O O . ALA B 1 33 ? -17.125 27.422 9.836 1 76.75 33 ALA B O 1
ATOM 2002 N N . CYS B 1 34 ? -17.922 26.844 11.82 1 84.38 34 CYS B N 1
ATOM 2003 C CA . CYS B 1 34 ? -16.719 27.281 12.5 1 84.38 34 CYS B CA 1
ATOM 2004 C C . CYS B 1 34 ? -16.562 26.578 13.844 1 84.38 34 CYS B C 1
ATOM 2006 O O . CYS B 1 34 ? -17.422 25.797 14.242 1 84.38 34 CYS B O 1
ATOM 2008 N N . GLN B 1 35 ? -15.414 26.688 14.391 1 86.25 35 GLN B N 1
ATOM 2009 C CA . GLN B 1 35 ? -15.141 26.219 15.742 1 86.25 35 GLN B CA 1
ATOM 2010 C C . GLN B 1 35 ? -14.984 27.391 16.719 1 86.25 35 GLN B C 1
ATOM 2012 O O . GLN B 1 35 ? -14.219 28.312 16.453 1 86.25 35 GLN B O 1
ATOM 2017 N N . ARG B 1 36 ? -15.75 27.234 17.766 1 85.12 36 ARG B N 1
ATOM 2018 C CA . ARG B 1 36 ? -15.625 28.266 18.781 1 85.12 36 ARG B CA 1
ATOM 2019 C C . ARG B 1 36 ? -14.305 28.141 19.531 1 85.12 36 ARG B C 1
ATOM 2021 O O . ARG B 1 36 ? -13.836 27.047 19.812 1 85.12 36 ARG B O 1
ATOM 2028 N N . VAL B 1 37 ? -13.609 29.312 19.719 1 82 37 VAL B N 1
ATOM 2029 C CA . VAL B 1 37 ? -12.414 29.406 20.547 1 82 37 VAL B CA 1
ATOM 2030 C C . VAL B 1 37 ? -12.578 30.531 21.562 1 82 37 VAL B C 1
ATOM 2032 O O . VAL B 1 37 ? -13.594 31.234 21.562 1 82 37 VAL B O 1
ATOM 2035 N N . TYR B 1 38 ? -11.656 30.562 22.531 1 78.25 38 TYR B N 1
ATOM 2036 C CA . TYR B 1 38 ? -11.75 31.641 23.5 1 78.25 38 TYR B CA 1
ATOM 2037 C C . TYR B 1 38 ? -11.742 33 22.812 1 78.25 38 TYR B C 1
ATOM 2039 O O . TYR B 1 38 ? -10.805 33.312 22.078 1 78.25 38 TYR B O 1
ATOM 2047 N N . GLY B 1 39 ? -12.844 33.75 22.969 1 79.25 39 GLY B N 1
ATOM 2048 C CA . GLY B 1 39 ? -12.914 35.094 22.484 1 79.25 39 GLY B CA 1
ATOM 2049 C C . GLY B 1 39 ? -13.305 35.219 21.016 1 79.25 39 GLY B C 1
ATOM 2050 O O . GLY B 1 39 ? -13.273 36.281 20.438 1 79.25 39 GLY B O 1
ATOM 2051 N N . GLY B 1 40 ? -13.586 34.031 20.344 1 86.81 40 GLY B N 1
ATOM 2052 C CA . GLY B 1 40 ? -13.922 34.125 18.938 1 86.81 40 GLY B CA 1
ATOM 2053 C C . GLY B 1 40 ? -14.219 32.781 18.312 1 86.81 40 GLY B C 1
ATOM 2054 O O . GLY B 1 40 ? -14.883 31.938 18.906 1 86.81 40 GLY B O 1
ATOM 2055 N N . ALA B 1 41 ? -13.953 32.781 17.016 1 87.69 41 ALA B N 1
ATOM 2056 C CA . ALA B 1 41 ? -14.188 31.562 16.25 1 87.69 41 ALA B CA 1
ATOM 2057 C C . ALA B 1 41 ? -13.109 31.359 15.195 1 87.69 41 ALA B C 1
ATOM 2059 O O . ALA B 1 41 ? -12.445 32.312 14.789 1 87.69 41 ALA B O 1
ATOM 2060 N N . ILE B 1 42 ? -12.891 30.125 14.938 1 89.25 42 ILE B N 1
ATOM 2061 C CA . ILE B 1 42 ? -11.945 29.75 13.891 1 89.25 42 ILE B CA 1
ATOM 2062 C C . ILE B 1 42 ? -12.664 28.906 12.836 1 89.25 42 ILE B C 1
ATOM 2064 O O . ILE B 1 42 ? -13.523 28.078 13.164 1 89.25 42 ILE B O 1
ATOM 2068 N N . ALA B 1 43 ? -12.312 29.172 11.578 1 89.19 43 ALA B N 1
ATOM 2069 C CA . ALA B 1 43 ? -12.906 28.422 10.477 1 89.19 43 ALA B CA 1
ATOM 2070 C C . ALA B 1 43 ? -12.531 26.938 10.57 1 89.19 43 ALA B C 1
ATOM 2072 O O . ALA B 1 43 ? -11.43 26.594 11 1 89.19 43 ALA B O 1
ATOM 2073 N N . LEU B 1 44 ? -13.469 26.094 10.148 1 89.69 44 LEU B N 1
ATOM 2074 C CA . LEU B 1 44 ? -13.156 24.672 10.047 1 89.69 44 LEU B CA 1
ATOM 2075 C C . LEU B 1 44 ? -12.266 24.391 8.844 1 89.69 44 LEU B C 1
ATOM 2077 O O . LEU B 1 44 ? -12.281 25.141 7.863 1 89.69 44 LEU B O 1
ATOM 2081 N N . THR B 1 45 ? -11.539 23.281 8.984 1 92.81 45 THR B N 1
ATOM 2082 C CA . THR B 1 45 ? -10.633 22.891 7.914 1 92.81 45 THR B CA 1
ATOM 2083 C C . THR B 1 45 ? -11.391 22.734 6.598 1 92.81 45 THR B C 1
ATOM 2085 O O . THR B 1 45 ? -12.508 22.203 6.582 1 92.81 45 THR B O 1
ATOM 2088 N N . PRO B 1 46 ? -10.836 23.156 5.523 1 86.94 46 PRO B N 1
ATOM 2089 C CA . PRO B 1 46 ? -11.422 22.891 4.207 1 86.94 46 PRO B CA 1
ATOM 2090 C C . PRO B 1 46 ? -11.203 21.453 3.752 1 86.94 46 PRO B C 1
ATOM 2092 O O . PRO B 1 46 ? -11.727 21.031 2.715 1 86.94 46 PRO B O 1
ATOM 2095 N N . ASN B 1 47 ? -10.391 20.703 4.484 1 87.94 47 ASN B N 1
ATOM 2096 C CA . ASN B 1 47 ? -9.961 19.344 4.125 1 87.94 47 ASN B CA 1
ATOM 2097 C C . ASN B 1 47 ? -11.016 18.312 4.477 1 87.94 47 ASN B C 1
ATOM 2099 O O . ASN B 1 47 ? -10.773 17.422 5.297 1 87.94 47 ASN B O 1
ATOM 2103 N N . ARG B 1 48 ? -12.156 18.328 3.828 1 81.44 48 ARG B N 1
ATOM 2104 C CA . ARG B 1 48 ? -13.266 17.453 4.188 1 81.44 48 ARG B CA 1
ATOM 2105 C C . ARG B 1 48 ? -13.406 16.312 3.184 1 81.44 48 ARG B C 1
ATOM 2107 O O . ARG B 1 48 ? -14.078 15.32 3.459 1 81.44 48 ARG B O 1
ATOM 2114 N N . HIS B 1 49 ? -12.688 16.484 2.051 1 89.5 49 HIS B N 1
ATOM 2115 C CA . HIS B 1 49 ? -12.773 15.453 1.017 1 89.5 49 HIS B CA 1
ATOM 2116 C C . HIS B 1 49 ? -11.766 14.336 1.266 1 89.5 49 HIS B C 1
ATOM 2118 O O . HIS B 1 49 ? -10.812 14.508 2.031 1 89.5 49 HIS B O 1
ATOM 2124 N N . GLY B 1 50 ? -12.07 13.219 0.624 1 95.06 50 GLY B N 1
ATOM 2125 C CA . GLY B 1 50 ? -11.156 12.094 0.729 1 95.06 50 GLY B CA 1
ATOM 2126 C C . GLY B 1 50 ? -9.883 12.281 -0.074 1 95.06 50 GLY B C 1
ATOM 2127 O O . GLY B 1 50 ? -9.773 13.227 -0.858 1 95.06 50 GLY B O 1
ATOM 2128 N N . PHE B 1 51 ? -8.953 11.398 0.144 1 97.69 51 PHE B N 1
ATOM 2129 C CA . PHE B 1 51 ? -7.637 11.422 -0.484 1 97.69 51 PHE B CA 1
ATOM 2130 C C . PHE B 1 51 ? -7.762 11.523 -1.999 1 97.69 51 PHE B C 1
ATOM 2132 O O . PHE B 1 51 ? -7.074 12.328 -2.629 1 97.69 51 PHE B O 1
ATOM 2139 N N . GLN B 1 52 ? -8.594 10.75 -2.639 1 96.56 52 GLN B N 1
ATOM 2140 C CA . GLN B 1 52 ? -8.703 10.656 -4.09 1 96.56 52 GLN B CA 1
ATOM 2141 C C . GLN B 1 52 ? -9.094 12.008 -4.695 1 96.56 52 GLN B C 1
ATOM 2143 O O . GLN B 1 52 ? -8.617 12.367 -5.777 1 96.56 52 GLN B O 1
ATOM 2148 N N . GLN B 1 53 ? -9.875 12.711 -4.004 1 96.25 53 GLN B N 1
ATOM 2149 C CA . GLN B 1 53 ? -10.242 14.047 -4.473 1 96.25 53 GLN B CA 1
ATOM 2150 C C . GLN B 1 53 ? -9.141 15.055 -4.184 1 96.25 53 GLN B C 1
ATOM 2152 O O . GLN B 1 53 ? -8.758 15.836 -5.055 1 96.25 53 GLN B O 1
ATOM 2157 N N . ARG B 1 54 ? -8.602 14.992 -3.016 1 97.12 54 ARG B N 1
ATOM 2158 C CA . ARG B 1 54 ? -7.621 15.977 -2.568 1 97.12 54 ARG B CA 1
ATOM 2159 C C . ARG B 1 54 ? -6.32 15.859 -3.357 1 97.12 54 ARG B C 1
ATOM 2161 O O . ARG B 1 54 ? -5.602 16.844 -3.533 1 97.12 54 ARG B O 1
ATOM 2168 N N . ARG B 1 55 ? -5.977 14.664 -3.82 1 97 55 ARG B N 1
ATOM 2169 C CA . ARG B 1 55 ? -4.719 14.469 -4.531 1 97 55 ARG B CA 1
ATOM 2170 C C . ARG B 1 55 ? -4.656 15.32 -5.793 1 97 55 ARG B C 1
ATOM 2172 O O . ARG B 1 55 ? -3.572 15.617 -6.297 1 97 55 ARG B O 1
ATOM 2179 N N . HIS B 1 56 ? -5.762 15.797 -6.293 1 96.56 56 HIS B N 1
ATOM 2180 C CA . HIS B 1 56 ? -5.828 16.594 -7.512 1 96.56 56 HIS B CA 1
ATOM 2181 C C . HIS B 1 56 ? -5.965 18.078 -7.188 1 96.56 56 HIS B C 1
ATOM 2183 O O . HIS B 1 56 ? -6 18.922 -8.094 1 96.56 56 HIS B O 1
ATOM 2189 N N . GLU B 1 57 ? -6 18.438 -5.98 1 96.69 57 GLU B N 1
ATOM 2190 C CA . GLU B 1 57 ? -6.113 19.812 -5.523 1 96.69 57 GLU B CA 1
ATOM 2191 C C . GLU B 1 57 ? -4.738 20.422 -5.23 1 96.69 57 GLU B C 1
ATOM 2193 O O . GLU B 1 57 ? -3.869 19.734 -4.672 1 96.69 57 GLU B O 1
ATOM 2198 N N . ASN B 1 58 ? -4.523 21.672 -5.734 1 96.75 58 ASN B N 1
ATOM 2199 C CA . ASN B 1 58 ? -3.332 22.438 -5.371 1 96.75 58 ASN B CA 1
ATOM 2200 C C . ASN B 1 58 ? -2.055 21.672 -5.711 1 96.75 58 ASN B C 1
ATOM 2202 O O . ASN B 1 58 ? -1.1 21.672 -4.93 1 96.75 58 ASN B O 1
ATOM 2206 N N . THR B 1 59 ? -2.021 20.953 -6.816 1 97.38 59 THR B N 1
ATOM 2207 C CA . THR B 1 59 ? -0.941 20.047 -7.176 1 97.38 59 THR B CA 1
ATOM 2208 C C . THR B 1 59 ? 0.384 20.797 -7.285 1 97.38 59 THR B C 1
ATOM 2210 O O . THR B 1 59 ? 1.399 20.359 -6.742 1 97.38 59 THR B O 1
ATOM 2213 N N . GLU B 1 60 ? 0.37 21.984 -7.898 1 97.44 60 GLU B N 1
ATOM 2214 C CA . GLU B 1 60 ? 1.591 22.766 -8.055 1 97.44 60 GLU B CA 1
ATOM 2215 C C . GLU B 1 60 ? 2.088 23.297 -6.715 1 97.44 60 GLU B C 1
ATOM 2217 O O . GLU B 1 60 ? 3.293 23.297 -6.449 1 97.44 60 GLU B O 1
ATOM 2222 N N . ARG B 1 61 ? 1.173 23.75 -5.922 1 98.06 61 ARG B N 1
ATOM 2223 C CA . ARG B 1 61 ? 1.511 24.25 -4.59 1 98.06 61 ARG B CA 1
ATOM 2224 C C . ARG B 1 61 ? 2.127 23.141 -3.738 1 98.06 61 ARG B C 1
ATOM 2226 O O . ARG B 1 61 ? 3.148 23.359 -3.08 1 98.06 61 ARG B O 1
ATOM 2233 N N . LYS B 1 62 ? 1.511 21.938 -3.787 1 98.56 62 LYS B N 1
ATOM 2234 C CA . LYS B 1 62 ? 2.039 20.812 -3.033 1 98.56 62 LYS B CA 1
ATOM 2235 C C . LYS B 1 62 ? 3.416 20.391 -3.547 1 98.56 62 LYS B C 1
ATOM 2237 O O . LYS B 1 62 ? 4.293 20.031 -2.764 1 98.56 62 LYS B O 1
ATOM 2242 N N . ALA B 1 63 ? 3.654 20.5 -4.824 1 98.44 63 ALA B N 1
ATOM 2243 C CA . ALA B 1 63 ? 4.953 20.156 -5.402 1 98.44 63 ALA B CA 1
ATOM 2244 C C . ALA B 1 63 ? 6.035 21.125 -4.914 1 98.44 63 ALA B C 1
ATOM 2246 O O . ALA B 1 63 ? 7.168 20.719 -4.656 1 98.44 63 ALA B O 1
ATOM 2247 N N . ARG B 1 64 ? 5.684 22.391 -4.828 1 98.19 64 ARG B N 1
ATOM 2248 C CA . ARG B 1 64 ? 6.621 23.391 -4.32 1 98.19 64 ARG B CA 1
ATOM 2249 C C . ARG B 1 64 ? 6.977 23.109 -2.863 1 98.19 64 ARG B C 1
ATOM 2251 O O . ARG B 1 64 ? 8.148 23.188 -2.482 1 98.19 64 ARG B O 1
ATOM 2258 N N . LEU B 1 65 ? 6 22.828 -2.092 1 98.81 65 LEU B N 1
ATOM 2259 C CA . LEU B 1 65 ? 6.227 22.469 -0.698 1 98.81 65 LEU B CA 1
ATOM 2260 C C . LEU B 1 65 ? 7.109 21.219 -0.597 1 98.81 65 LEU B C 1
ATOM 2262 O O . LEU B 1 65 ? 8.016 21.172 0.233 1 98.81 65 LEU B O 1
ATOM 2266 N N . ALA B 1 66 ? 6.855 20.234 -1.461 1 98.88 66 ALA B N 1
ATOM 2267 C CA . ALA B 1 66 ? 7.609 18.984 -1.488 1 98.88 66 ALA B CA 1
ATOM 2268 C C . ALA B 1 66 ? 9.086 19.234 -1.8 1 98.88 66 ALA B C 1
ATOM 2270 O O . ALA B 1 66 ? 9.969 18.656 -1.168 1 98.88 66 ALA B O 1
ATOM 2271 N N . ALA B 1 67 ? 9.336 20.109 -2.746 1 98.56 67 ALA B N 1
ATOM 2272 C CA . ALA B 1 67 ? 10.703 20.453 -3.133 1 98.56 67 ALA B CA 1
ATOM 2273 C C . ALA B 1 67 ? 11.477 21.047 -1.956 1 98.56 67 ALA B C 1
ATOM 2275 O O . ALA B 1 67 ? 12.664 20.75 -1.776 1 98.56 67 ALA B O 1
ATOM 2276 N N . ALA B 1 68 ? 10.82 21.875 -1.206 1 98.69 68 ALA B N 1
ATOM 2277 C CA . ALA B 1 68 ? 11.445 22.453 -0.015 1 98.69 68 ALA B CA 1
ATOM 2278 C C . ALA B 1 68 ? 11.664 21.375 1.052 1 98.69 68 ALA B C 1
ATOM 2280 O O . ALA B 1 68 ? 12.703 21.359 1.717 1 98.69 68 ALA B O 1
ATOM 2281 N N . ALA B 1 69 ? 10.719 20.516 1.193 1 98.81 69 ALA B N 1
ATOM 2282 C CA . ALA B 1 69 ? 10.742 19.469 2.223 1 98.81 69 ALA B CA 1
ATOM 2283 C C . ALA B 1 69 ? 11.922 18.531 2.021 1 98.81 69 ALA B C 1
ATOM 2285 O O . ALA B 1 69 ? 12.648 18.219 2.971 1 98.81 69 ALA B O 1
ATOM 2286 N N . VAL B 1 70 ? 12.18 18.047 0.796 1 98.56 70 VAL B N 1
ATOM 2287 C CA . VAL B 1 70 ? 13.164 17 0.543 1 98.56 70 VAL B CA 1
ATOM 2288 C C . VAL B 1 70 ? 14.57 17.562 0.73 1 98.56 70 VAL B C 1
ATOM 2290 O O . VAL B 1 70 ? 15.539 16.797 0.879 1 98.56 70 VAL B O 1
ATOM 2293 N N . ARG B 1 71 ? 14.734 18.891 0.766 1 97.88 71 ARG B N 1
ATOM 2294 C CA . ARG B 1 71 ? 16.031 19.516 1 1 97.88 71 ARG B CA 1
ATOM 2295 C C . ARG B 1 71 ? 16.469 19.344 2.449 1 97.88 71 ARG B C 1
ATOM 2297 O O . ARG B 1 71 ? 17.641 19.547 2.781 1 97.88 71 ARG B O 1
ATOM 2304 N N . LEU B 1 72 ? 15.578 19 3.297 1 98.31 72 LEU B N 1
ATOM 2305 C CA . LEU B 1 72 ? 15.883 18.828 4.715 1 98.31 72 LEU B CA 1
ATOM 2306 C C . LEU B 1 72 ? 16.5 17.453 4.965 1 98.31 72 LEU B C 1
ATOM 2308 O O . LEU B 1 72 ? 17.031 17.188 6.047 1 98.31 72 LEU B O 1
ATOM 2312 N N . LEU B 1 73 ? 16.422 16.562 4.004 1 98.44 73 LEU B N 1
ATOM 2313 C CA . LEU B 1 73 ? 16.812 15.164 4.195 1 98.44 73 LEU B CA 1
ATOM 2314 C C . LEU B 1 73 ? 18.328 15 4.098 1 98.44 73 LEU B C 1
ATOM 2316 O O . LEU B 1 73 ? 18.984 15.719 3.342 1 98.44 73 LEU B O 1
ATOM 2320 N N . LYS B 1 74 ? 18.812 14.062 4.809 1 97.69 74 LYS B N 1
ATOM 2321 C CA . LYS B 1 74 ? 20.234 13.695 4.828 1 97.69 74 LYS B CA 1
ATOM 2322 C C . LYS B 1 74 ? 20.422 12.219 4.508 1 97.69 74 LYS B C 1
ATOM 2324 O O . LYS B 1 74 ? 19.531 11.398 4.777 1 97.69 74 LYS B O 1
ATOM 2329 N N . PRO B 1 75 ? 21.625 11.906 3.959 1 96.25 75 PRO B N 1
ATOM 2330 C CA . PRO B 1 75 ? 21.891 10.5 3.635 1 96.25 75 PRO B CA 1
ATOM 2331 C C . PRO B 1 75 ? 21.812 9.594 4.855 1 96.25 75 PRO B C 1
ATOM 2333 O O . PRO B 1 75 ? 22.297 9.953 5.934 1 96.25 75 PRO B O 1
ATOM 2336 N N . GLY B 1 76 ? 21.141 8.445 4.73 1 97 76 GLY B N 1
ATOM 2337 C CA . GLY B 1 76 ? 21.125 7.406 5.75 1 97 76 GLY B CA 1
ATOM 2338 C C . GLY B 1 76 ? 20.047 7.594 6.789 1 97 76 GLY B C 1
ATOM 2339 O O . GLY B 1 76 ? 19.906 6.789 7.715 1 97 76 GLY B O 1
ATOM 2340 N N . GLN B 1 77 ? 19.219 8.578 6.602 1 98.38 77 GLN B N 1
ATOM 2341 C CA . GLN B 1 77 ? 18.188 8.875 7.59 1 98.38 77 GLN B CA 1
ATOM 2342 C C . GLN B 1 77 ? 17.047 7.863 7.512 1 98.38 77 GLN B C 1
ATOM 2344 O O . GLN B 1 77 ? 16.781 7.305 6.449 1 98.38 77 GLN B O 1
ATOM 2349 N N . PHE B 1 78 ? 16.484 7.547 8.656 1 98.81 78 PHE B N 1
ATOM 2350 C CA . PHE B 1 78 ? 15.195 6.875 8.742 1 98.81 78 PHE B CA 1
ATOM 2351 C C . PHE B 1 78 ? 14.055 7.883 8.695 1 98.81 78 PHE B C 1
ATOM 2353 O O . PHE B 1 78 ? 13.867 8.664 9.625 1 98.81 78 PHE B O 1
ATOM 2360 N N . VAL B 1 79 ? 13.297 7.867 7.582 1 98.94 79 VAL B N 1
ATOM 2361 C CA . VAL B 1 79 ? 12.281 8.867 7.277 1 98.94 79 VAL B CA 1
ATOM 2362 C C . VAL B 1 79 ? 10.898 8.234 7.363 1 98.94 79 VAL B C 1
ATOM 2364 O O . VAL B 1 79 ? 10.672 7.137 6.848 1 98.94 79 VAL B O 1
ATOM 2367 N N . PHE B 1 80 ? 9.977 8.867 8.062 1 98.94 80 PHE B N 1
ATOM 2368 C CA . PHE B 1 80 ? 8.586 8.43 8.039 1 98.94 80 PHE B CA 1
ATOM 2369 C C . PHE B 1 80 ? 7.73 9.383 7.211 1 98.94 80 PHE B C 1
ATOM 2371 O O . PHE B 1 80 ? 7.73 10.586 7.453 1 98.94 80 PHE B O 1
ATOM 2378 N N . LEU B 1 81 ? 7.035 8.867 6.203 1 98.94 81 LEU B N 1
ATOM 2379 C CA . LEU B 1 81 ? 6.051 9.617 5.438 1 98.94 81 LEU B CA 1
ATOM 2380 C C . LEU B 1 81 ? 4.633 9.273 5.879 1 98.94 81 LEU B C 1
ATOM 2382 O O . LEU B 1 81 ? 4.105 8.219 5.523 1 98.94 81 LEU B O 1
ATOM 2386 N N . ASP B 1 82 ? 4.016 10.156 6.625 1 98.88 82 ASP B N 1
ATOM 2387 C CA . ASP B 1 82 ? 2.623 10.016 7.039 1 98.88 82 ASP B CA 1
ATOM 2388 C C . ASP B 1 82 ? 1.679 10.227 5.855 1 98.88 82 ASP B C 1
ATOM 2390 O O . ASP B 1 82 ? 2.084 10.742 4.816 1 98.88 82 ASP B O 1
ATOM 2394 N N . GLY B 1 83 ? 0.469 9.75 6.043 1 98.44 83 GLY B N 1
ATOM 2395 C CA . GLY B 1 83 ? -0.508 9.891 4.973 1 98.44 83 GLY B CA 1
ATOM 2396 C C . GLY B 1 83 ? -0.825 11.336 4.641 1 98.44 83 GLY B C 1
ATOM 2397 O O . GLY B 1 83 ? -0.783 12.203 5.516 1 98.44 83 GLY B O 1
ATOM 2398 N N . GLY B 1 84 ? -1.201 11.547 3.398 1 98.12 84 GLY B N 1
ATOM 2399 C CA . GLY B 1 84 ? -1.584 12.867 2.914 1 98.12 84 GLY B CA 1
ATOM 2400 C C . GLY B 1 84 ? -1.157 13.117 1.481 1 98.12 84 GLY B C 1
ATOM 2401 O O . GLY B 1 84 ? -0.125 12.617 1.036 1 98.12 84 GLY B O 1
ATOM 2402 N N . THR B 1 85 ? -1.938 13.984 0.839 1 98.5 85 THR B N 1
ATOM 2403 C CA . THR B 1 85 ? -1.668 14.25 -0.57 1 98.5 85 THR B CA 1
ATOM 2404 C C . THR B 1 85 ? -0.436 15.133 -0.729 1 98.5 85 THR B C 1
ATOM 2406 O O . THR B 1 85 ? 0.282 15.039 -1.726 1 98.5 85 THR B O 1
ATOM 2409 N N . THR B 1 86 ? -0.163 16.016 0.203 1 98.69 86 THR B N 1
ATOM 2410 C CA . THR B 1 86 ? 1.083 16.766 0.173 1 98.69 86 THR B CA 1
ATOM 2411 C C . THR B 1 86 ? 2.283 15.844 0.346 1 98.69 86 THR B C 1
ATOM 2413 O O . THR B 1 86 ? 3.281 15.969 -0.367 1 98.69 86 THR B O 1
ATOM 2416 N N . ASN B 1 87 ? 2.186 14.922 1.266 1 98.88 87 ASN B N 1
ATOM 2417 C CA . ASN B 1 87 ? 3.275 13.984 1.501 1 98.88 87 ASN B CA 1
ATOM 2418 C C . ASN B 1 87 ? 3.455 13.031 0.324 1 98.88 87 ASN B C 1
ATOM 2420 O O . ASN B 1 87 ? 4.551 12.508 0.102 1 98.88 87 ASN B O 1
ATOM 2424 N N . LEU B 1 88 ? 2.361 12.734 -0.454 1 98.88 88 LEU B N 1
ATOM 2425 C CA . LEU B 1 88 ? 2.521 12.008 -1.708 1 98.88 88 LEU B CA 1
ATOM 2426 C C . LEU B 1 88 ? 3.467 12.75 -2.648 1 98.88 88 LEU B C 1
ATOM 2428 O O . LEU B 1 88 ? 4.328 12.133 -3.283 1 98.88 88 LEU B O 1
ATOM 2432 N N . GLU B 1 89 ? 3.326 14.078 -2.736 1 98.81 89 GLU B N 1
ATOM 2433 C CA . GLU B 1 89 ? 4.23 14.875 -3.562 1 98.81 89 GLU B CA 1
ATOM 2434 C C . GLU B 1 89 ? 5.648 14.859 -2.996 1 98.81 89 GLU B C 1
ATOM 2436 O O . GLU B 1 89 ? 6.625 14.898 -3.75 1 98.81 89 GLU B O 1
ATOM 2441 N N . ILE B 1 90 ? 5.77 14.828 -1.691 1 98.88 90 ILE B N 1
ATOM 2442 C CA . ILE B 1 90 ? 7.09 14.711 -1.082 1 98.88 90 ILE B CA 1
ATOM 2443 C C . ILE B 1 90 ? 7.723 13.375 -1.467 1 98.88 90 ILE B C 1
ATOM 2445 O O . ILE B 1 90 ? 8.898 13.32 -1.829 1 98.88 90 ILE B O 1
ATOM 2449 N N . ALA B 1 91 ? 6.977 12.281 -1.381 1 98.75 91 ALA B N 1
ATOM 2450 C CA . ALA B 1 91 ? 7.457 10.969 -1.795 1 98.75 91 ALA B CA 1
ATOM 2451 C C . ALA B 1 91 ? 7.969 11 -3.232 1 98.75 91 ALA B C 1
ATOM 2453 O O . ALA B 1 91 ? 9.031 10.453 -3.529 1 98.75 91 ALA B O 1
ATOM 2454 N N . ARG B 1 92 ? 7.23 11.633 -4.121 1 98.06 92 ARG B N 1
ATOM 2455 C CA . ARG B 1 92 ? 7.562 11.688 -5.539 1 98.06 92 ARG B CA 1
ATOM 2456 C C . ARG B 1 92 ? 8.82 12.531 -5.773 1 98.06 92 ARG B C 1
ATOM 2458 O O . ARG B 1 92 ? 9.508 12.352 -6.777 1 98.06 92 ARG B O 1
ATOM 2465 N N . ALA B 1 93 ? 9.102 13.43 -4.863 1 98.25 93 ALA B N 1
ATOM 2466 C CA . ALA B 1 93 ? 10.211 14.359 -5.016 1 98.25 93 ALA B CA 1
ATOM 2467 C C . ALA B 1 93 ? 11.477 13.812 -4.363 1 98.25 93 ALA B C 1
ATOM 2469 O O . ALA B 1 93 ? 12.539 14.438 -4.441 1 98.25 93 ALA B O 1
ATOM 2470 N N . LEU B 1 94 ? 11.352 12.641 -3.645 1 98.25 94 LEU B N 1
ATOM 2471 C CA . LEU B 1 94 ? 12.539 12.086 -2.996 1 98.25 94 LEU B CA 1
ATOM 2472 C C . LEU B 1 94 ? 13.688 11.953 -3.99 1 98.25 94 LEU B C 1
ATOM 2474 O O . LEU B 1 94 ? 13.492 11.461 -5.105 1 98.25 94 LEU B O 1
ATOM 2478 N N . PRO B 1 95 ? 14.836 12.398 -3.531 1 94.5 95 PRO B N 1
ATOM 2479 C CA . PRO B 1 95 ? 15.969 12.312 -4.453 1 94.5 95 PRO B CA 1
ATOM 2480 C C . PRO B 1 95 ? 16.359 10.875 -4.777 1 94.5 95 PRO B C 1
ATOM 2482 O O . PRO B 1 95 ? 16.469 10.039 -3.873 1 94.5 95 PRO B O 1
ATOM 2485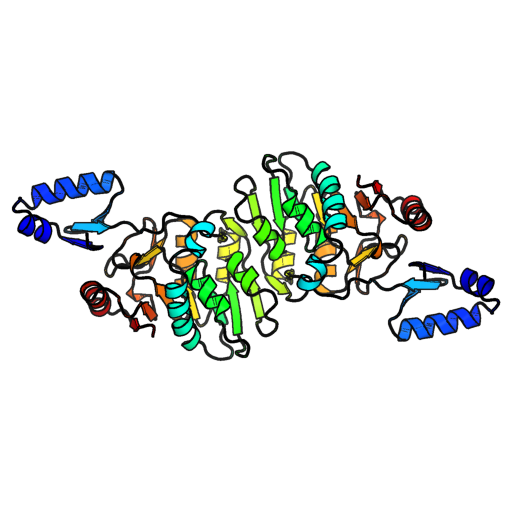 N N . GLU B 1 96 ? 16.609 10.508 -6.039 1 88.81 96 GLU B N 1
ATOM 2486 C CA . GLU B 1 96 ? 16.906 9.164 -6.523 1 88.81 96 GLU B CA 1
ATOM 2487 C C . GLU B 1 96 ? 18.203 8.633 -5.926 1 88.81 96 GLU B C 1
ATOM 2489 O O . GLU B 1 96 ? 18.344 7.43 -5.715 1 88.81 96 GLU B O 1
ATOM 2494 N N . HIS B 1 97 ? 19.125 9.469 -5.562 1 90.75 97 HIS B N 1
ATOM 2495 C CA . HIS B 1 97 ? 20.453 8.992 -5.184 1 90.75 97 HIS B CA 1
ATOM 2496 C C . HIS B 1 97 ? 20.688 9.18 -3.688 1 90.75 97 HIS B C 1
ATOM 2498 O O . HIS B 1 97 ? 21.797 8.945 -3.201 1 90.75 97 HIS B O 1
ATOM 2504 N N . LEU B 1 98 ? 19.719 9.516 -3.002 1 93.81 98 LEU B N 1
ATOM 2505 C CA . LEU B 1 98 ? 19.859 9.68 -1.559 1 93.81 98 LEU B CA 1
ATOM 2506 C C . LEU B 1 98 ? 19.453 8.406 -0.826 1 93.81 98 LEU B C 1
ATOM 2508 O O . LEU B 1 98 ? 18.281 8.023 -0.849 1 93.81 98 LEU B O 1
ATOM 2512 N N . PRO B 1 99 ? 20.438 7.688 -0.242 1 94.94 99 PRO B N 1
ATOM 2513 C CA . PRO B 1 99 ? 20.062 6.473 0.481 1 94.94 99 PRO B CA 1
ATOM 2514 C C . PRO B 1 99 ? 19.219 6.77 1.728 1 94.94 99 PRO B C 1
ATOM 2516 O O . PRO B 1 99 ? 19.688 7.445 2.643 1 94.94 99 PRO B O 1
ATOM 2519 N N . LEU B 1 100 ? 18.016 6.324 1.743 1 98.06 100 LEU B N 1
ATOM 2520 C CA . LEU B 1 100 ? 17.094 6.512 2.857 1 98.06 100 LEU B CA 1
ATOM 2521 C C . LEU B 1 100 ? 16.391 5.211 3.201 1 98.06 100 LEU B C 1
ATOM 2523 O O . LEU B 1 100 ? 16.234 4.336 2.346 1 98.06 100 LEU B O 1
ATOM 2527 N N . THR B 1 101 ? 16.125 4.992 4.41 1 98.44 101 THR B N 1
ATOM 2528 C CA . THR B 1 101 ? 15.07 4.082 4.828 1 98.44 101 THR B CA 1
ATOM 2529 C C . THR B 1 101 ? 13.766 4.84 5.047 1 98.44 101 THR B C 1
ATOM 2531 O O . THR B 1 101 ? 13.719 5.793 5.828 1 98.44 101 THR B O 1
ATOM 2534 N N . VAL B 1 102 ? 12.75 4.461 4.312 1 98.88 102 VAL B N 1
ATOM 2535 C CA . VAL B 1 102 ? 11.484 5.184 4.363 1 98.88 102 VAL B CA 1
ATOM 2536 C C . VAL B 1 102 ? 10.383 4.262 4.891 1 98.88 102 VAL B C 1
ATOM 2538 O O . VAL B 1 102 ? 10.234 3.135 4.414 1 98.88 102 VAL B O 1
ATOM 2541 N N . ALA B 1 103 ? 9.664 4.699 5.887 1 98.94 103 ALA B N 1
ATOM 2542 C CA . ALA B 1 103 ? 8.477 4 6.371 1 98.94 103 ALA B CA 1
ATOM 2543 C C . ALA B 1 103 ? 7.211 4.797 6.074 1 98.94 103 ALA B C 1
ATOM 2545 O O . ALA B 1 103 ? 7.242 6.031 6.035 1 98.94 103 ALA B O 1
ATOM 2546 N N . THR B 1 104 ? 6.117 4.148 5.848 1 98.94 104 THR B N 1
ATOM 2547 C CA . THR B 1 104 ? 4.836 4.812 5.637 1 98.94 104 THR B CA 1
ATOM 2548 C C . THR B 1 104 ? 3.68 3.861 5.938 1 98.94 104 THR B C 1
ATOM 2550 O O . THR B 1 104 ? 3.803 2.648 5.762 1 98.94 104 THR B O 1
ATOM 2553 N N . ASN B 1 105 ? 2.584 4.434 6.41 1 98.88 105 ASN B N 1
ATOM 2554 C CA . ASN B 1 105 ? 1.344 3.678 6.535 1 98.88 105 ASN B CA 1
ATOM 2555 C C . ASN B 1 105 ? 0.363 4.016 5.418 1 98.88 105 ASN B C 1
ATOM 2557 O O . ASN B 1 105 ? -0.776 3.547 5.422 1 98.88 105 ASN B O 1
ATOM 2561 N N . SER B 1 106 ? 0.755 4.855 4.473 1 98.94 106 SER B N 1
ATOM 2562 C CA . SER B 1 106 ? -0.084 5.281 3.355 1 98.94 106 SER B CA 1
ATOM 2563 C C . SER B 1 106 ? 0.093 4.367 2.15 1 98.94 106 SER B C 1
ATOM 2565 O O . SER B 1 106 ? 1.195 4.246 1.612 1 98.94 106 SER B O 1
ATOM 2567 N N . ILE B 1 107 ? -1.002 3.828 1.681 1 98.81 107 ILE B N 1
ATOM 2568 C CA . ILE B 1 107 ? -0.959 2.904 0.553 1 98.81 107 ILE B CA 1
ATOM 2569 C C . ILE B 1 107 ? -0.622 3.668 -0.727 1 98.81 107 ILE B C 1
ATOM 2571 O O . ILE B 1 107 ? 0.25 3.252 -1.493 1 98.81 107 ILE B O 1
ATOM 2575 N N . PRO B 1 108 ? -1.183 4.852 -0.975 1 98.81 108 PRO B N 1
ATOM 2576 C CA . PRO B 1 108 ? -0.775 5.609 -2.16 1 98.81 108 PRO B CA 1
ATOM 2577 C C . PRO B 1 108 ? 0.699 6.004 -2.131 1 98.81 108 PRO B C 1
ATOM 2579 O O . PRO B 1 108 ? 1.359 6.02 -3.174 1 98.81 108 PRO B O 1
ATOM 2582 N N . ILE B 1 109 ? 1.197 6.348 -0.978 1 98.94 109 ILE B N 1
ATOM 2583 C CA . ILE B 1 109 ? 2.602 6.727 -0.871 1 98.94 109 ILE B CA 1
ATOM 2584 C C . ILE B 1 109 ? 3.484 5.5 -1.093 1 98.94 109 ILE B C 1
ATOM 2586 O O . ILE B 1 109 ? 4.473 5.566 -1.829 1 98.94 109 ILE B O 1
ATOM 2590 N N . ALA B 1 110 ? 3.156 4.352 -0.458 1 98.94 110 ALA B N 1
ATOM 2591 C CA . ALA B 1 110 ? 3.896 3.115 -0.7 1 98.94 110 ALA B CA 1
ATOM 2592 C C . ALA B 1 110 ? 3.916 2.771 -2.186 1 98.94 110 ALA B C 1
ATOM 2594 O O . ALA B 1 110 ? 4.949 2.355 -2.721 1 98.94 110 ALA B O 1
ATOM 2595 N N . ALA B 1 111 ? 2.779 2.936 -2.84 1 98.75 111 ALA B N 1
ATOM 2596 C CA . ALA B 1 111 ? 2.672 2.652 -4.27 1 98.75 111 ALA B CA 1
ATOM 2597 C C . ALA B 1 111 ? 3.584 3.568 -5.078 1 98.75 111 ALA B C 1
ATOM 2599 O O . ALA B 1 111 ? 4.207 3.131 -6.051 1 98.75 111 ALA B O 1
ATOM 2600 N N . ALA B 1 112 ? 3.68 4.812 -4.707 1 98.44 112 ALA B N 1
ATOM 2601 C CA . ALA B 1 112 ? 4.531 5.773 -5.402 1 98.44 112 ALA B CA 1
ATOM 2602 C C . ALA B 1 112 ? 6.008 5.43 -5.223 1 98.44 112 ALA B C 1
ATOM 2604 O O . ALA B 1 112 ? 6.832 5.734 -6.086 1 98.44 112 ALA B O 1
ATOM 2605 N N . LEU B 1 113 ? 6.336 4.836 -4.125 1 98.44 113 LEU B N 1
ATOM 2606 C CA . LEU B 1 113 ? 7.723 4.504 -3.818 1 98.44 113 LEU B CA 1
ATOM 2607 C C . LEU B 1 113 ? 8.117 3.17 -4.445 1 98.44 113 LEU B C 1
ATOM 2609 O O . LEU B 1 113 ? 9.305 2.844 -4.523 1 98.44 113 LEU B O 1
ATOM 2613 N N . PHE B 1 114 ? 7.105 2.391 -4.836 1 97.75 114 PHE B N 1
ATOM 2614 C CA . PHE B 1 114 ? 7.324 1.095 -5.461 1 97.75 114 PHE B CA 1
ATOM 2615 C C . PHE B 1 114 ? 8.156 1.242 -6.73 1 97.75 114 PHE B C 1
ATOM 2617 O O . PHE B 1 114 ? 7.809 2.029 -7.617 1 97.75 114 PHE B O 1
ATOM 2624 N N . GLY B 1 115 ? 9.289 0.534 -6.82 1 95.31 115 GLY B N 1
ATOM 2625 C CA . GLY B 1 115 ? 10.188 0.56 -7.965 1 95.31 115 GLY B CA 1
ATOM 2626 C C . GLY B 1 115 ? 11.414 1.43 -7.746 1 95.31 115 GLY B C 1
ATOM 2627 O O . GLY B 1 115 ? 12.344 1.407 -8.547 1 95.31 115 GLY B O 1
ATOM 2628 N N . GLN B 1 116 ? 11.383 2.209 -6.66 1 95.06 116 GLN B N 1
ATOM 2629 C CA . GLN B 1 116 ? 12.547 3.012 -6.316 1 95.06 116 GLN B CA 1
ATOM 2630 C C . GLN B 1 116 ? 13.578 2.182 -5.559 1 95.06 116 GLN B C 1
ATOM 2632 O O . GLN B 1 116 ? 13.703 2.301 -4.336 1 95.06 116 GLN B O 1
ATOM 2637 N N . LYS B 1 117 ? 14.438 1.486 -6.273 1 90.56 117 LYS B N 1
ATOM 2638 C CA . LYS B 1 117 ? 15.281 0.407 -5.762 1 90.56 117 LYS B CA 1
ATOM 2639 C C . LYS B 1 117 ? 16.359 0.947 -4.832 1 90.56 117 LYS B C 1
ATOM 2641 O O . LYS B 1 117 ? 16.984 0.187 -4.082 1 90.56 117 LYS B O 1
ATOM 2646 N N . GLN B 1 118 ? 16.578 2.277 -4.871 1 91.94 118 GLN B N 1
ATOM 2647 C CA . GLN B 1 118 ? 17.594 2.875 -4.027 1 91.94 118 GLN B CA 1
ATOM 2648 C C . GLN B 1 118 ? 17.094 3.084 -2.604 1 91.94 118 GLN B C 1
ATOM 2650 O O . GLN B 1 118 ? 17.859 3.369 -1.692 1 91.94 118 GLN B O 1
ATOM 2655 N N . LEU B 1 119 ? 15.805 2.973 -2.412 1 96.5 119 LEU B N 1
ATOM 2656 C CA . LEU B 1 119 ? 15.18 3.168 -1.106 1 96.5 119 LEU B CA 1
ATOM 2657 C C . LEU B 1 119 ? 14.891 1.83 -0.438 1 96.5 119 LEU B C 1
ATOM 2659 O O . LEU B 1 119 ? 14.469 0.878 -1.101 1 96.5 119 LEU B O 1
ATOM 2663 N N . SER B 1 120 ? 15.242 1.707 0.811 1 97.38 120 SER B N 1
ATOM 2664 C CA . SER B 1 120 ? 14.617 0.692 1.648 1 97.38 120 SER B CA 1
ATOM 2665 C C . SER B 1 120 ? 13.258 1.163 2.16 1 97.38 120 SER B C 1
ATOM 2667 O O . SER B 1 120 ? 13.164 2.184 2.846 1 97.38 120 SER B O 1
ATOM 2669 N N . VAL B 1 121 ? 12.203 0.47 1.791 1 98.69 121 VAL B N 1
ATOM 2670 C CA . VAL B 1 121 ? 10.859 0.938 2.127 1 98.69 121 VAL B CA 1
ATOM 2671 C C . VAL B 1 121 ? 10.195 -0.053 3.076 1 98.69 121 VAL B C 1
ATOM 2673 O O . VAL B 1 121 ? 10.133 -1.252 2.791 1 98.69 121 VAL B O 1
ATOM 2676 N N . LEU B 1 122 ? 9.734 0.406 4.195 1 98.81 122 LEU B N 1
ATOM 2677 C CA . LEU B 1 122 ? 8.953 -0.336 5.176 1 98.81 122 LEU B CA 1
ATOM 2678 C C . LEU B 1 122 ? 7.496 0.121 5.164 1 98.81 122 LEU B C 1
ATOM 2680 O O . LEU B 1 122 ? 7.211 1.304 5.367 1 98.81 122 LEU B O 1
ATOM 2684 N N . VAL B 1 123 ? 6.602 -0.776 4.969 1 98.88 123 VAL B N 1
ATOM 2685 C CA . VAL B 1 123 ? 5.176 -0.461 4.965 1 98.88 123 VAL B CA 1
ATOM 2686 C C . VAL B 1 123 ? 4.543 -0.905 6.285 1 98.88 123 VAL B C 1
ATOM 2688 O O . VAL B 1 123 ? 4.75 -2.035 6.73 1 98.88 123 VAL B O 1
ATOM 2691 N N . LEU B 1 124 ? 3.842 0.01 6.898 1 98.88 124 LEU B N 1
ATOM 2692 C CA . LEU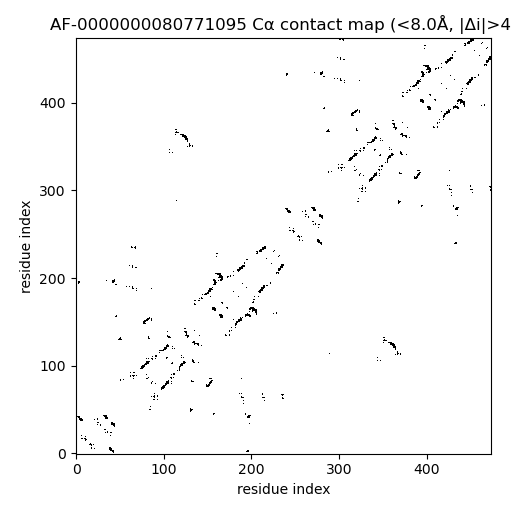 B 1 124 ? 3.043 -0.368 8.062 1 98.88 124 LEU B CA 1
ATOM 2693 C C . LEU B 1 124 ? 1.693 -0.931 7.629 1 98.88 124 LEU B C 1
ATOM 2695 O O . LEU B 1 124 ? 1.009 -0.341 6.789 1 98.88 124 LEU B O 1
ATOM 2699 N N . GLY B 1 125 ? 1.351 -2.086 8.172 1 98.5 125 GLY B N 1
ATOM 2700 C CA . GLY B 1 125 ? 0.08 -2.725 7.871 1 98.5 125 GLY B CA 1
ATOM 2701 C C . GLY B 1 125 ? -1.033 -2.322 8.82 1 98.5 125 GLY B C 1
ATOM 2702 O O . GLY B 1 125 ? -0.816 -1.527 9.734 1 98.5 125 GLY B O 1
ATOM 2703 N N . GLY B 1 126 ? -2.256 -2.824 8.539 1 98.5 126 GLY B N 1
ATOM 2704 C CA . GLY B 1 126 ? -3.463 -2.527 9.297 1 98.5 126 GLY B CA 1
ATOM 2705 C C . GLY B 1 126 ? -4.695 -2.398 8.422 1 98.5 126 GLY B C 1
ATOM 2706 O O . GLY B 1 126 ? -4.707 -2.859 7.277 1 98.5 126 GLY B O 1
ATOM 2707 N N . ASN B 1 127 ? -5.77 -1.854 9.086 1 98.5 127 ASN B N 1
ATOM 2708 C CA . ASN B 1 127 ? -7.004 -1.611 8.344 1 98.5 127 ASN B CA 1
ATOM 2709 C C . ASN B 1 127 ? -6.863 -0.432 7.391 1 98.5 127 ASN B C 1
ATOM 2711 O O . ASN B 1 127 ? -6.504 0.671 7.805 1 98.5 127 ASN B O 1
ATOM 2715 N N . LEU B 1 128 ? -7.172 -0.726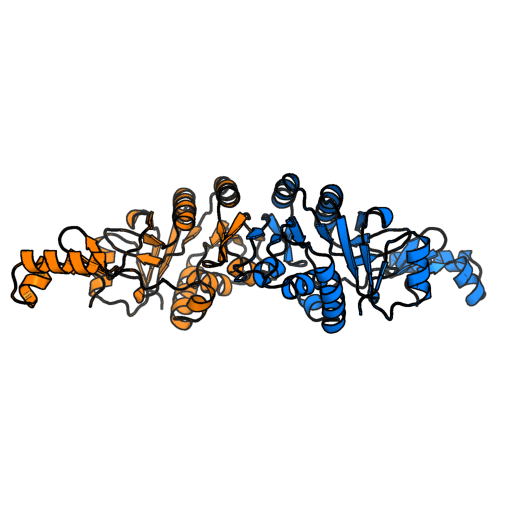 6.113 1 98.62 128 LEU B N 1
ATOM 2716 C CA . LEU B 1 128 ? -7.121 0.348 5.125 1 98.62 128 LEU B CA 1
ATOM 2717 C C . LEU B 1 128 ? -8.312 1.283 5.281 1 98.62 128 LEU B C 1
ATOM 2719 O O . LEU B 1 128 ? -9.461 0.854 5.16 1 98.62 128 LEU B O 1
ATOM 2723 N N . ASN B 1 129 ? -8.047 2.521 5.605 1 98.31 129 ASN B N 1
ATOM 2724 C CA . ASN B 1 129 ? -9.086 3.543 5.594 1 98.31 129 ASN B CA 1
ATOM 2725 C C . ASN B 1 129 ? -9.352 4.059 4.18 1 98.31 129 ASN B C 1
ATOM 2727 O O . ASN B 1 129 ? -8.469 4.66 3.561 1 98.31 129 ASN B O 1
ATOM 2731 N N . HIS B 1 130 ? -10.578 3.869 3.682 1 97.19 130 HIS B N 1
ATOM 2732 C CA . HIS B 1 130 ? -10.883 4.148 2.281 1 97.19 130 HIS B CA 1
ATOM 2733 C C . HIS B 1 130 ? -11.047 5.645 2.039 1 97.19 130 HIS B C 1
ATOM 2735 O O . HIS B 1 130 ? -11.117 6.086 0.892 1 97.19 130 HIS B O 1
ATOM 2741 N N . LEU B 1 131 ? -11.055 6.422 3.068 1 96.25 131 LEU B N 1
ATOM 2742 C CA . LEU B 1 131 ? -11.125 7.871 2.922 1 96.25 131 LEU B CA 1
ATOM 2743 C C . LEU B 1 131 ? -9.727 8.477 2.828 1 96.25 131 LEU B C 1
ATOM 2745 O O . LEU B 1 131 ? -9.469 9.32 1.969 1 96.25 131 LEU B O 1
ATOM 2749 N N . SER B 1 132 ? -8.805 8.023 3.654 1 97 132 SER B N 1
ATOM 2750 C CA . SER B 1 132 ? -7.488 8.641 3.74 1 97 132 SER B CA 1
ATOM 2751 C C . SER B 1 132 ? -6.445 7.828 2.977 1 97 132 SER B C 1
ATOM 2753 O O . SER B 1 132 ? -5.391 8.344 2.615 1 97 132 SER B O 1
ATOM 2755 N N . GLY B 1 133 ? -6.719 6.527 2.809 1 98.19 133 GLY B N 1
ATOM 2756 C CA . GLY B 1 133 ? -5.781 5.676 2.094 1 98.19 133 GLY B CA 1
ATOM 2757 C C . GLY B 1 133 ? -4.684 5.121 2.98 1 98.19 133 GLY B C 1
ATOM 2758 O O . GLY B 1 133 ? -3.74 4.496 2.49 1 98.19 133 GLY B O 1
ATOM 2759 N N . ASP B 1 134 ? -4.789 5.316 4.316 1 98.44 134 ASP B N 1
ATOM 2760 C CA . ASP B 1 134 ? -3.77 4.879 5.27 1 98.44 134 ASP B CA 1
ATOM 2761 C C . ASP B 1 134 ? -4.184 3.584 5.961 1 98.44 134 ASP B C 1
ATOM 2763 O O . ASP B 1 134 ? -5.375 3.34 6.172 1 98.44 134 ASP B O 1
ATOM 2767 N N . ALA B 1 135 ? -3.189 2.783 6.254 1 98.69 135 ALA B N 1
ATOM 2768 C CA . ALA B 1 135 ? -3.4 1.688 7.199 1 98.69 135 ALA B CA 1
ATOM 2769 C C . ALA B 1 135 ? -3.416 2.199 8.633 1 98.69 135 ALA B C 1
ATOM 2771 O O . ALA B 1 135 ? -2.477 2.869 9.07 1 98.69 135 ALA B O 1
ATOM 2772 N N . LEU B 1 136 ? -4.465 1.906 9.375 1 98.62 136 LEU B N 1
ATOM 2773 C CA . LEU B 1 136 ? -4.672 2.4 10.734 1 98.62 136 LEU B CA 1
ATOM 2774 C C . LEU B 1 136 ? -5.082 1.269 11.664 1 98.62 136 LEU B C 1
ATOM 2776 O O . LEU B 1 136 ? -5.133 0.107 11.258 1 98.62 136 LEU B O 1
ATOM 2780 N N . GLY B 1 137 ? -5.266 1.626 12.961 1 97.69 137 GLY B N 1
ATOM 2781 C CA . GLY B 1 137 ? -5.707 0.658 13.953 1 97.69 137 GLY B CA 1
ATOM 2782 C C . GLY B 1 137 ? -4.574 0.124 14.805 1 97.69 137 GLY B C 1
ATOM 2783 O O . GLY B 1 137 ? -3.453 0.63 14.75 1 97.69 137 GLY B O 1
ATOM 2784 N N . ALA B 1 138 ? -4.922 -0.902 15.547 1 97.31 138 ALA B N 1
ATOM 2785 C CA . ALA B 1 138 ? -4.004 -1.426 16.562 1 97.31 138 ALA B CA 1
ATOM 2786 C C . ALA B 1 138 ? -2.736 -1.979 15.914 1 97.31 138 ALA B C 1
ATOM 2788 O O . ALA B 1 138 ? -1.637 -1.801 16.453 1 97.31 138 ALA B O 1
ATOM 2789 N N . ILE B 1 139 ? -2.865 -2.611 14.789 1 97.19 139 ILE B N 1
ATOM 2790 C CA . ILE B 1 139 ? -1.724 -3.225 14.117 1 97.19 139 ILE B CA 1
ATOM 2791 C C . ILE B 1 139 ? -0.744 -2.141 13.672 1 97.19 139 ILE B C 1
ATOM 2793 O O . ILE B 1 139 ? 0.455 -2.227 13.945 1 97.19 139 ILE B O 1
ATOM 2797 N N . ALA B 1 140 ? -1.246 -1.146 13.016 1 98.38 140 ALA B N 1
ATOM 2798 C CA . ALA B 1 140 ? -0.415 -0.036 12.555 1 98.38 140 ALA B CA 1
ATOM 2799 C C . ALA B 1 140 ? 0.281 0.647 13.734 1 98.38 140 ALA B C 1
ATOM 2801 O O . ALA B 1 140 ? 1.479 0.937 13.664 1 98.38 140 ALA B O 1
ATOM 2802 N N . SER B 1 141 ? -0.474 0.871 14.797 1 98.38 141 SER B N 1
ATOM 2803 C CA . SER B 1 141 ? 0.069 1.538 15.977 1 98.38 141 SER B CA 1
ATOM 2804 C C . SER B 1 141 ? 1.17 0.706 16.625 1 98.38 141 SER B C 1
ATOM 2806 O O . SER B 1 141 ? 2.188 1.247 17.062 1 98.38 141 SER B O 1
ATOM 2808 N N . ARG B 1 142 ? 0.938 -0.552 16.688 1 97.44 142 ARG B N 1
ATOM 2809 C CA . ARG B 1 142 ? 1.946 -1.431 17.281 1 97.44 142 ARG B CA 1
ATOM 2810 C C . ARG B 1 142 ? 3.229 -1.42 16.453 1 97.44 142 ARG B C 1
ATOM 2812 O O . ARG B 1 142 ? 4.328 -1.385 17 1 97.44 142 ARG B O 1
ATOM 2819 N N . MET B 1 143 ? 3.119 -1.492 15.164 1 98 143 MET B N 1
ATOM 2820 C CA . MET B 1 143 ? 4.293 -1.406 14.297 1 98 143 MET B CA 1
ATOM 2821 C C . MET B 1 143 ? 5.031 -0.089 14.508 1 98 143 MET B C 1
ATOM 2823 O O . MET B 1 143 ? 6.25 -0.076 14.672 1 98 143 MET B O 1
ATOM 2827 N N . LEU B 1 144 ? 4.258 0.983 14.547 1 98.62 144 LEU B N 1
ATOM 2828 C CA . LEU B 1 144 ? 4.859 2.291 14.781 1 98.62 144 LEU B CA 1
ATOM 2829 C C . LEU B 1 144 ? 5.613 2.316 16.109 1 98.62 144 LEU B C 1
ATOM 2831 O O . LEU B 1 144 ? 6.676 2.934 16.203 1 98.62 144 LEU B O 1
ATOM 2835 N N . GLY B 1 145 ? 5.105 1.642 17.078 1 98.44 145 GLY B N 1
ATOM 2836 C CA . GLY B 1 145 ? 5.691 1.608 18.422 1 98.44 145 GLY B CA 1
ATOM 2837 C C . GLY B 1 145 ? 7.098 1.045 18.438 1 98.44 145 GLY B C 1
ATOM 2838 O O . GLY B 1 145 ? 7.84 1.244 19.406 1 98.44 145 GLY B O 1
ATOM 2839 N N . THR B 1 146 ? 7.453 0.373 17.391 1 97.31 146 THR B N 1
ATOM 2840 C CA . THR B 1 146 ? 8.773 -0.237 17.328 1 97.31 146 THR B CA 1
ATOM 2841 C C . THR B 1 146 ? 9.742 0.647 16.547 1 97.31 146 THR B C 1
ATOM 2843 O O . THR B 1 146 ? 10.859 0.231 16.234 1 97.31 146 THR B O 1
ATOM 2846 N N . MET B 1 147 ? 9.32 1.844 16.188 1 98.25 147 MET B N 1
ATOM 2847 C CA . MET B 1 147 ? 10.094 2.703 15.297 1 98.25 147 MET B CA 1
ATOM 2848 C C . MET B 1 147 ? 10.43 4.027 15.969 1 98.25 147 MET B C 1
ATOM 2850 O O . MET B 1 147 ? 9.664 4.508 16.812 1 98.25 147 MET B O 1
ATOM 2854 N N . ARG B 1 148 ? 11.547 4.523 15.617 1 98.62 148 ARG B N 1
ATOM 2855 C CA . ARG B 1 148 ? 11.961 5.867 15.992 1 98.62 148 ARG B CA 1
ATOM 2856 C C . ARG B 1 148 ? 12.562 6.609 14.805 1 98.62 148 ARG B C 1
ATOM 2858 O O . ARG B 1 148 ? 13.781 6.754 14.711 1 98.62 148 ARG B O 1
ATOM 2865 N N . PRO B 1 149 ? 11.742 7.145 13.922 1 98.75 149 PRO B N 1
ATOM 2866 C CA . PRO B 1 149 ? 12.281 7.848 12.758 1 98.75 149 PRO B CA 1
ATOM 2867 C C . PRO B 1 149 ? 13.109 9.07 13.133 1 98.75 149 PRO B C 1
ATOM 2869 O O . PRO B 1 149 ? 12.82 9.734 14.133 1 98.75 149 PRO B O 1
ATOM 2872 N N . ASP B 1 150 ? 14.188 9.344 12.312 1 98.88 150 ASP B N 1
ATOM 2873 C CA . ASP B 1 150 ? 14.977 10.57 12.469 1 98.88 150 ASP B CA 1
ATOM 2874 C C . ASP B 1 150 ? 14.141 11.805 12.141 1 98.88 150 ASP B C 1
ATOM 2876 O O . ASP B 1 150 ? 14.203 12.812 12.852 1 98.88 150 ASP B O 1
ATOM 2880 N N . ILE B 1 151 ? 13.398 11.695 11.094 1 98.88 151 ILE B N 1
ATOM 2881 C CA . ILE B 1 151 ? 12.562 12.781 10.586 1 98.88 151 ILE B CA 1
ATOM 2882 C C . ILE B 1 151 ? 11.242 12.211 10.078 1 98.88 151 ILE B C 1
ATOM 2884 O O . ILE B 1 151 ? 11.195 11.117 9.523 1 98.88 151 ILE B O 1
ATOM 2888 N N . CYS B 1 152 ? 10.164 12.906 10.359 1 98.88 152 CYS B N 1
ATOM 2889 C CA . CYS B 1 152 ? 8.875 12.508 9.805 1 98.88 152 CYS B CA 1
ATOM 2890 C C . CYS B 1 152 ? 8.18 13.695 9.141 1 98.88 152 CYS B C 1
ATOM 2892 O O . CYS B 1 152 ? 8.289 14.828 9.609 1 98.88 152 CYS B O 1
ATOM 2894 N N . PHE B 1 153 ? 7.562 13.414 8.023 1 98.94 153 PHE B N 1
ATOM 2895 C CA . PHE B 1 153 ? 6.645 14.352 7.391 1 98.94 153 PHE B CA 1
ATOM 2896 C C . PHE B 1 153 ? 5.203 14.031 7.762 1 98.94 153 PHE B C 1
ATOM 2898 O O . PHE B 1 153 ? 4.648 13.023 7.32 1 98.94 153 PHE B O 1
ATOM 2905 N N . LEU B 1 154 ? 4.629 14.875 8.531 1 98.88 154 LEU B N 1
ATOM 2906 C CA . LEU B 1 154 ? 3.299 14.695 9.102 1 98.88 154 LEU B CA 1
ATOM 2907 C C . LEU B 1 154 ? 2.238 15.344 8.219 1 98.88 154 LEU B C 1
ATOM 2909 O O . LEU B 1 154 ? 2.395 16.484 7.789 1 98.88 154 LEU B O 1
ATOM 2913 N N . GLY B 1 155 ? 1.219 14.523 7.879 1 98.31 155 GLY B N 1
ATOM 2914 C CA . GLY B 1 155 ? 0.062 15.133 7.242 1 98.31 155 GLY B CA 1
ATOM 2915 C C . GLY B 1 155 ? -0.846 15.859 8.219 1 98.31 155 GLY B C 1
ATOM 2916 O O . GLY B 1 155 ? -0.938 15.484 9.383 1 98.31 155 GLY B O 1
ATOM 2917 N N . THR B 1 156 ? -1.555 16.906 7.707 1 97.88 156 THR B N 1
ATOM 2918 C CA . THR B 1 156 ? -2.48 17.641 8.57 1 97.88 156 THR B CA 1
ATOM 2919 C C . THR B 1 156 ? -3.654 18.188 7.758 1 97.88 156 THR B C 1
ATOM 2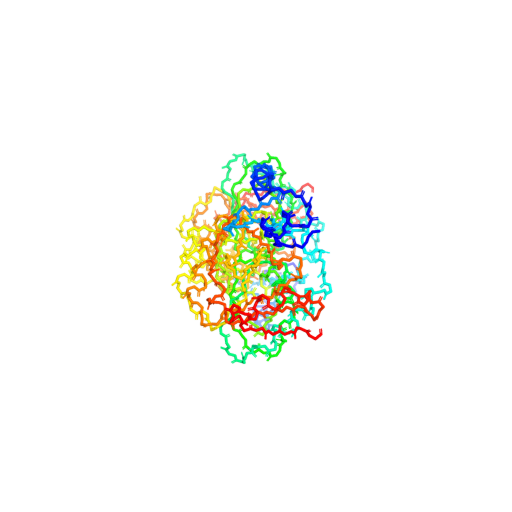921 O O . THR B 1 156 ? -3.537 18.391 6.551 1 97.88 156 THR B O 1
ATOM 2924 N N . CYS B 1 157 ? -4.727 18.344 8.453 1 97.19 157 CYS B N 1
ATOM 2925 C CA . CYS B 1 157 ? -5.898 18.953 7.832 1 97.19 157 CYS B CA 1
ATOM 2926 C C . CYS B 1 157 ? -6.047 20.406 8.266 1 97.19 157 CYS B C 1
ATOM 2928 O O . CYS B 1 157 ? -6.781 21.172 7.641 1 97.19 157 CYS B O 1
ATOM 2930 N N . SER B 1 158 ? -5.363 20.828 9.328 1 96.12 158 SER B N 1
ATOM 2931 C CA . SER B 1 158 ? -5.48 22.188 9.875 1 96.12 158 SER B CA 1
ATOM 2932 C C . SER B 1 158 ? -4.25 22.562 10.688 1 96.12 158 SER B C 1
ATOM 2934 O O . SER B 1 158 ? -3.586 21.688 11.258 1 96.12 158 SER B O 1
ATOM 2936 N N . VAL B 1 159 ? -3.955 23.781 10.688 1 96.56 159 VAL B N 1
ATOM 2937 C CA . VAL B 1 159 ? -2.895 24.359 11.508 1 96.56 159 VAL B CA 1
ATOM 2938 C C . VAL B 1 159 ? -3.385 25.641 12.164 1 96.56 159 VAL B C 1
ATOM 2940 O O . VAL B 1 159 ? -3.934 26.516 11.484 1 96.56 159 VAL B O 1
ATOM 2943 N N . ASP B 1 160 ? -3.211 25.719 13.406 1 93.25 160 ASP B N 1
ATOM 2944 C CA . ASP B 1 160 ? -3.527 26.938 14.148 1 93.25 160 ASP B CA 1
ATOM 2945 C C . ASP B 1 160 ? -2.508 27.188 15.258 1 93.25 160 ASP B C 1
ATOM 2947 O O . ASP B 1 160 ? -2.021 26.234 15.883 1 93.25 160 ASP B O 1
ATOM 2951 N N . CYS B 1 161 ? -2.201 28.469 15.492 1 90.75 161 CYS B N 1
ATOM 2952 C CA . CYS B 1 161 ? -1.157 28.828 16.453 1 90.75 161 CYS B CA 1
ATOM 2953 C C . CYS B 1 161 ? -1.546 28.422 17.859 1 90.75 161 CYS B C 1
ATOM 2955 O O . CYS B 1 161 ? -0.681 28.094 18.672 1 90.75 161 CYS B O 1
ATOM 2957 N N . GLU B 1 162 ? -2.793 28.344 18.188 1 88.56 162 GLU B N 1
ATOM 2958 C CA . GLU B 1 162 ? -3.254 28.016 19.531 1 88.56 162 GLU B CA 1
ATOM 2959 C C . GLU B 1 162 ? -3.732 26.578 19.625 1 88.56 162 GLU B C 1
ATOM 2961 O O . GLU B 1 162 ? -3.395 25.859 20.562 1 88.56 162 GLU B O 1
ATOM 2966 N N . LEU B 1 163 ? -4.441 26.188 18.609 1 91.69 163 LEU B N 1
ATOM 2967 C CA . LEU B 1 163 ? -5.098 24.891 18.656 1 91.69 163 LEU B CA 1
ATOM 2968 C C . LEU B 1 163 ? -4.152 23.781 18.172 1 91.69 163 LEU B C 1
ATOM 2970 O O . LEU B 1 163 ? -4.41 22.609 18.406 1 91.69 163 LEU B O 1
ATOM 2974 N N . GLY B 1 164 ? -3.064 24.25 17.484 1 94.94 164 GLY B N 1
ATOM 2975 C CA . GLY B 1 164 ? -2.115 23.266 16.984 1 94.94 164 GLY B CA 1
ATOM 2976 C C . GLY B 1 164 ? -2.516 22.672 15.648 1 94.94 164 GLY B C 1
ATOM 2977 O O . GLY B 1 164 ? -3.09 23.359 14.805 1 94.94 164 GLY B O 1
ATOM 2978 N N . VAL B 1 165 ? -2.053 21.391 15.438 1 97.19 165 VAL B N 1
ATOM 2979 C CA . VAL B 1 165 ? -2.357 20.703 14.18 1 97.19 165 VAL B CA 1
ATOM 2980 C C . VAL B 1 165 ? -3.404 19.625 14.422 1 97.19 165 VAL B C 1
ATOM 2982 O O . VAL B 1 165 ? -3.496 19.078 15.516 1 97.19 165 VAL B O 1
ATOM 2985 N N . GLY B 1 166 ? -4.262 19.422 13.391 1 97.12 166 GLY B N 1
ATOM 2986 C CA . GLY B 1 166 ? -5.367 18.5 13.594 1 97.12 166 GLY B CA 1
ATOM 2987 C C . GLY B 1 166 ? -5.758 17.766 12.328 1 97.12 166 GLY B C 1
ATOM 2988 O O . GLY B 1 166 ? -5.223 18.031 11.25 1 97.12 166 GLY B O 1
ATOM 2989 N N . THR B 1 167 ? -6.598 16.766 12.492 1 97.25 167 THR B N 1
ATOM 2990 C CA . THR B 1 167 ? -7.133 15.969 11.391 1 97.25 167 THR B CA 1
ATOM 2991 C C . THR B 1 167 ? -8.602 15.633 11.625 1 97.25 167 THR B C 1
ATOM 2993 O O . THR B 1 167 ? -9.148 15.938 12.688 1 97.25 167 THR B O 1
ATOM 2996 N N . VAL B 1 168 ? -9.25 15.07 10.656 1 94.81 168 VAL B N 1
ATOM 2997 C CA . VAL B 1 168 ? -10.703 14.93 10.703 1 94.81 168 VAL B CA 1
ATOM 2998 C C . VAL B 1 168 ? -11.07 13.492 11.047 1 94.81 168 VAL B C 1
ATOM 3000 O O . VAL B 1 168 ? -12.25 13.172 11.234 1 94.81 168 VAL B O 1
ATOM 3003 N N . ILE B 1 169 ? -10.07 12.617 11.133 1 95.69 169 ILE B N 1
ATOM 3004 C CA . ILE B 1 169 ? -10.305 11.211 11.438 1 95.69 169 ILE B CA 1
ATOM 3005 C C . ILE B 1 169 ? -9.672 10.859 12.781 1 95.69 169 ILE B C 1
ATOM 3007 O O . ILE B 1 169 ? -8.461 11.023 12.961 1 95.69 169 ILE B O 1
ATOM 3011 N N . ALA B 1 170 ? -10.445 10.32 13.695 1 96.5 170 ALA B N 1
ATOM 3012 C CA . ALA B 1 170 ? -10 10.062 15.062 1 96.5 170 ALA B CA 1
ATOM 3013 C C . ALA B 1 170 ? -8.836 9.078 15.078 1 96.5 170 ALA B C 1
ATOM 3015 O O . ALA B 1 170 ? -7.832 9.305 15.766 1 96.5 170 ALA B O 1
ATOM 3016 N N . ASP B 1 171 ? -8.953 8.016 14.328 1 96.81 171 ASP B N 1
ATOM 3017 C CA . ASP B 1 171 ? -7.898 7.008 14.289 1 96.81 171 ASP B CA 1
ATOM 3018 C C . ASP B 1 171 ? -6.605 7.582 13.719 1 96.81 171 ASP B C 1
ATOM 3020 O O . ASP B 1 171 ? -5.512 7.219 14.156 1 96.81 171 ASP B O 1
ATOM 3024 N N . GLU B 1 172 ? -6.688 8.414 12.789 1 97.38 172 GLU B N 1
ATOM 3025 C CA . GLU B 1 172 ? -5.512 9.094 12.258 1 97.38 172 GLU B CA 1
ATOM 3026 C C . GLU B 1 172 ? -4.848 9.961 13.328 1 97.38 172 GLU B C 1
ATOM 3028 O O . GLU B 1 172 ? -3.619 9.984 13.43 1 97.38 172 GLU B O 1
ATOM 3033 N N . ALA B 1 173 ? -5.742 10.656 14.008 1 98.19 173 ALA B N 1
ATOM 3034 C CA . ALA B 1 173 ? -5.203 11.539 15.039 1 98.19 173 ALA B CA 1
ATOM 3035 C C . ALA B 1 173 ? -4.367 10.766 16.047 1 98.19 173 ALA B C 1
ATOM 3037 O O . ALA B 1 173 ? -3.266 11.188 16.406 1 98.19 173 ALA B O 1
ATOM 3038 N N . ALA B 1 174 ? -4.898 9.656 16.516 1 98.25 174 ALA B N 1
ATOM 3039 C CA . ALA B 1 174 ? -4.188 8.828 17.484 1 98.25 174 ALA B CA 1
ATOM 3040 C C . ALA B 1 174 ? -2.854 8.344 16.922 1 98.25 174 ALA B C 1
ATOM 3042 O O . ALA B 1 174 ? -1.828 8.391 17.609 1 98.25 174 ALA B O 1
ATOM 3043 N N . PHE B 1 175 ? -2.871 7.852 15.711 1 98.81 175 PHE B N 1
ATOM 3044 C CA . PHE B 1 175 ? -1.666 7.379 15.039 1 98.81 175 PHE B CA 1
ATOM 3045 C C . PHE B 1 175 ? -0.647 8.5 14.898 1 98.81 175 PHE B C 1
ATOM 3047 O O . PHE B 1 175 ? 0.531 8.32 15.219 1 98.81 175 PHE B O 1
ATOM 3054 N N . LYS B 1 176 ? -1.081 9.656 14.438 1 98.81 176 LYS B N 1
ATOM 3055 C CA . LYS B 1 176 ? -0.207 10.805 14.211 1 98.81 176 LYS B CA 1
ATOM 3056 C C . LYS B 1 176 ? 0.396 11.297 15.523 1 98.81 176 LYS B C 1
ATOM 3058 O O . LYS B 1 176 ? 1.553 11.719 15.562 1 98.81 176 LYS B O 1
ATOM 3063 N N . ARG B 1 177 ? -0.398 11.266 16.625 1 98.69 177 ARG B N 1
ATOM 3064 C CA . ARG B 1 177 ? 0.132 11.633 17.922 1 98.69 177 ARG B CA 1
ATOM 3065 C C . ARG B 1 177 ? 1.312 10.75 18.312 1 98.69 177 ARG B C 1
ATOM 3067 O O . ARG B 1 177 ? 2.35 11.25 18.766 1 98.69 177 ARG B O 1
ATOM 3074 N N . GLN B 1 178 ? 1.09 9.484 18.109 1 98.81 178 GLN B N 1
ATOM 3075 C CA . GLN B 1 178 ? 2.154 8.531 18.406 1 98.81 178 GLN B CA 1
ATOM 3076 C C . GLN B 1 178 ? 3.387 8.797 17.547 1 98.81 178 GLN B C 1
ATOM 3078 O O . GLN B 1 178 ? 4.516 8.727 18.031 1 98.81 178 GLN B O 1
ATOM 3083 N N . LEU B 1 179 ? 3.201 9.094 16.281 1 98.88 179 LEU B N 1
ATOM 3084 C CA . LEU B 1 179 ? 4.301 9.383 15.367 1 98.88 179 LEU B CA 1
ATOM 3085 C C . LEU B 1 179 ? 5.09 10.602 15.836 1 98.88 179 LEU B C 1
ATOM 3087 O O . LEU B 1 179 ? 6.32 10.57 15.875 1 98.88 179 LEU B O 1
ATOM 3091 N N . VAL B 1 180 ? 4.383 11.648 16.188 1 98.75 180 VAL B N 1
ATOM 3092 C CA . VAL B 1 180 ? 5.02 12.867 16.672 1 98.75 180 VAL B CA 1
ATOM 3093 C C . VAL B 1 180 ? 5.855 12.562 17.922 1 98.75 180 VAL B C 1
ATOM 3095 O O . VAL B 1 180 ? 6.98 13.055 18.047 1 98.75 180 VAL B O 1
ATOM 3098 N N . GLU B 1 181 ? 5.301 11.719 18.766 1 98.31 181 GLU B N 1
ATOM 3099 C CA . GLU B 1 181 ? 5.98 11.359 20.016 1 98.31 181 GLU B CA 1
ATOM 3100 C C . GLU B 1 181 ? 7.254 10.57 19.734 1 98.31 181 GLU B C 1
ATOM 3102 O O . GLU B 1 181 ? 8.234 10.68 20.484 1 98.31 181 GLU B O 1
ATOM 3107 N N . GLN B 1 182 ? 7.316 9.859 18.734 1 98.12 182 GLN B N 1
ATOM 3108 C CA . GLN B 1 182 ? 8.383 8.891 18.5 1 98.12 182 GLN B CA 1
ATOM 3109 C C . GLN B 1 182 ? 9.422 9.438 17.516 1 98.12 182 GLN B C 1
ATOM 3111 O O . GLN B 1 182 ? 10.508 8.875 17.375 1 98.12 182 GLN B O 1
ATOM 3116 N N . CYS B 1 183 ? 9.133 10.484 16.859 1 98.25 183 CYS B N 1
ATOM 3117 C CA . CYS B 1 183 ? 9.969 10.984 15.773 1 98.25 183 CYS B CA 1
ATOM 3118 C C . CYS B 1 183 ? 10.969 12.016 16.297 1 98.25 183 CYS B C 1
ATOM 3120 O O . CYS B 1 183 ? 10.641 12.82 17.172 1 98.25 183 CYS B O 1
ATOM 3122 N N . GLY B 1 184 ? 12.172 12 15.789 1 97.69 184 GLY B N 1
ATOM 3123 C CA . GLY B 1 184 ? 13.203 12.953 16.172 1 97.69 184 GLY B CA 1
ATOM 3124 C C . GLY B 1 184 ? 12.898 14.367 15.711 1 97.69 184 GLY B C 1
ATOM 3125 O O . GLY B 1 184 ? 13.07 15.32 16.469 1 97.69 184 GLY B O 1
ATOM 3126 N N . HIS B 1 185 ? 12.523 14.562 14.523 1 98.62 185 HIS B N 1
ATOM 3127 C CA . HIS B 1 185 ? 12.219 15.859 13.93 1 98.62 185 HIS B CA 1
ATOM 3128 C C . HIS B 1 185 ? 10.953 15.789 13.078 1 98.62 185 HIS B C 1
ATOM 3130 O O . HIS B 1 185 ? 10.953 15.172 12.016 1 98.62 185 HIS B O 1
ATOM 3136 N N . THR B 1 186 ? 9.906 16.438 13.531 1 98.75 186 THR B N 1
ATOM 3137 C CA . THR B 1 186 ? 8.633 16.438 12.82 1 98.75 186 THR B CA 1
ATOM 3138 C C . THR B 1 186 ? 8.523 17.641 11.898 1 98.75 186 THR B C 1
ATOM 3140 O O . THR B 1 186 ? 8.688 18.781 12.336 1 98.75 186 THR B O 1
ATOM 3143 N N . VAL B 1 187 ? 8.219 17.344 10.609 1 98.94 187 VAL B N 1
ATOM 3144 C CA . VAL B 1 187 ? 8.078 18.391 9.594 1 98.94 187 VAL B CA 1
ATOM 3145 C C . VAL B 1 187 ? 6.648 18.391 9.055 1 98.94 187 VAL B C 1
ATOM 3147 O O . VAL B 1 187 ? 6.055 17.344 8.836 1 98.94 187 VAL B O 1
ATOM 3150 N N . LEU B 1 188 ? 6.125 19.547 8.875 1 98.56 188 LEU B N 1
ATOM 3151 C CA . LEU B 1 188 ? 4.809 19.75 8.297 1 98.56 188 LEU B CA 1
ATOM 3152 C C . LEU B 1 188 ? 4.891 20.688 7.086 1 98.56 188 LEU B C 1
ATOM 3154 O O . LEU B 1 188 ? 5.465 21.766 7.172 1 98.56 188 LEU B O 1
ATOM 3158 N N . ALA B 1 189 ? 4.418 20.219 5.961 1 98.75 189 ALA B N 1
ATOM 3159 C CA . ALA B 1 189 ? 4.246 21.047 4.773 1 98.75 189 ALA B CA 1
ATOM 3160 C C . ALA B 1 189 ? 2.77 21.328 4.512 1 98.75 189 ALA B C 1
ATOM 3162 O O . ALA B 1 189 ? 1.98 20.406 4.305 1 98.75 189 ALA B O 1
ATOM 3163 N N . VAL B 1 190 ? 2.43 22.625 4.469 1 97.88 190 VAL B N 1
ATOM 3164 C CA . VAL B 1 190 ? 1.006 22.938 4.535 1 97.88 190 VAL B CA 1
ATOM 3165 C C . VAL B 1 190 ? 0.652 23.969 3.465 1 97.88 190 VAL B C 1
ATOM 3167 O O . VAL B 1 190 ? 1.381 24.938 3.27 1 97.88 190 VAL B O 1
ATOM 3170 N N . THR B 1 191 ? -0.449 23.703 2.748 1 97.5 191 THR B N 1
ATOM 3171 C CA . THR B 1 191 ? -0.984 24.703 1.833 1 97.5 191 THR B CA 1
ATOM 3172 C C . THR B 1 191 ? -1.743 25.797 2.596 1 97.5 191 THR B C 1
ATOM 3174 O O . THR B 1 191 ? -2.24 25.547 3.697 1 97.5 191 THR B O 1
ATOM 3177 N N . ASN B 1 192 ? -1.925 26.906 1.966 1 96.06 192 ASN B N 1
ATOM 3178 C CA . ASN B 1 192 ? -2.416 28.109 2.609 1 96.06 192 ASN B CA 1
ATOM 3179 C C . ASN B 1 192 ? -3.812 27.922 3.189 1 96.06 192 ASN B C 1
ATOM 3181 O O . ASN B 1 192 ? -4.133 28.453 4.246 1 96.06 192 ASN B O 1
ATOM 3185 N N . GLU B 1 193 ? -4.605 27.172 2.52 1 94.19 193 GLU B N 1
ATOM 3186 C CA . GLU B 1 193 ? -6.012 27.078 2.902 1 94.19 193 GLU B CA 1
ATOM 3187 C C . GLU B 1 193 ? -6.172 26.344 4.23 1 94.19 193 GLU B C 1
ATOM 3189 O O . GLU B 1 193 ? -7.238 26.375 4.844 1 94.19 193 GLU B O 1
ATOM 3194 N N . LYS B 1 194 ? -5.109 25.719 4.73 1 95.56 194 LYS B N 1
ATOM 3195 C CA . LYS B 1 194 ? -5.172 24.969 5.98 1 95.56 194 LYS B CA 1
ATOM 3196 C C . LYS B 1 194 ? -4.723 25.812 7.16 1 95.56 194 LYS B C 1
ATOM 3198 O O . LYS B 1 194 ? -4.855 25.406 8.32 1 95.56 194 LYS B O 1
ATOM 3203 N N . LEU B 1 195 ? -4.125 26.984 6.867 1 95.06 195 LEU B N 1
ATOM 3204 C CA . LEU B 1 195 ? -3.639 27.859 7.922 1 95.06 195 LEU B CA 1
ATOM 3205 C C . LEU B 1 195 ? -4.797 28.547 8.633 1 95.06 195 LEU B C 1
ATOM 3207 O O . LEU B 1 195 ? -5.773 28.953 7.992 1 95.06 195 LEU B O 1
ATOM 3211 N N . ASP B 1 196 ? -4.676 28.656 9.914 1 92.75 196 ASP B N 1
ATOM 3212 C CA . ASP B 1 196 ? -5.684 29.297 10.758 1 92.75 196 ASP B CA 1
ATOM 3213 C C . ASP B 1 196 ? -7.035 28.594 10.625 1 92.75 196 ASP B C 1
ATOM 3215 O O . ASP B 1 196 ? -8.055 29.25 10.398 1 92.75 196 ASP B O 1
ATOM 3219 N N . THR B 1 197 ? -6.934 27.359 10.648 1 93.44 197 THR B N 1
ATOM 3220 C CA . THR B 1 197 ? -8.133 26.516 10.648 1 93.44 197 THR B CA 1
ATOM 3221 C C . THR B 1 197 ? -8.047 25.469 11.75 1 93.44 197 THR B C 1
ATOM 3223 O O . THR B 1 197 ? -6.984 25.25 12.344 1 93.44 197 THR B O 1
ATOM 3226 N N . ALA B 1 198 ? -9.219 24.922 12.008 1 92.75 198 ALA B N 1
ATOM 3227 C CA . ALA B 1 198 ? -9.297 23.906 13.062 1 92.75 198 ALA B CA 1
ATOM 3228 C C . ALA B 1 198 ? -9.914 22.609 12.547 1 92.75 198 ALA B C 1
ATOM 3230 O O . ALA B 1 198 ? -10.664 22.625 11.562 1 92.75 198 ALA B O 1
ATOM 3231 N N . SER B 1 199 ? -9.508 21.5 13.211 1 93.75 199 SER B N 1
ATOM 3232 C CA . SER B 1 199 ? -10.07 20.172 12.961 1 93.75 199 SER B CA 1
ATOM 3233 C C . SER B 1 199 ? -10.625 19.547 14.242 1 93.75 199 SER B C 1
ATOM 3235 O O . SER B 1 199 ? -10.234 19.938 15.344 1 93.75 199 SER B O 1
ATOM 3237 N N . PRO B 1 200 ? -11.547 18.609 14.062 1 92.44 200 PRO B N 1
ATOM 3238 C CA . PRO B 1 200 ? -12.195 18.062 15.25 1 92.44 200 PRO B CA 1
ATOM 3239 C C . PRO B 1 200 ? -11.227 17.266 16.141 1 92.44 200 PRO B C 1
ATOM 3241 O O . PRO B 1 200 ? -11.43 17.172 17.344 1 92.44 200 PRO B O 1
ATOM 3244 N N . PHE B 1 201 ? -10.188 16.703 15.609 1 96.06 201 PHE B N 1
ATOM 3245 C CA . PHE B 1 201 ? -9.281 15.898 16.422 1 96.06 201 PHE B CA 1
ATOM 3246 C C . PHE B 1 201 ? -7.887 16.5 16.453 1 96.06 201 PHE B C 1
ATOM 3248 O O . PHE B 1 201 ? -7.266 16.719 15.406 1 96.06 201 PHE B O 1
ATOM 3255 N N . ILE B 1 202 ? -7.438 16.703 17.641 1 96.12 202 ILE B N 1
ATOM 3256 C CA . ILE B 1 202 ? -6.152 17.344 17.859 1 96.12 202 ILE B CA 1
ATOM 3257 C C . ILE B 1 202 ? -5.027 16.328 17.766 1 96.12 202 ILE B C 1
ATOM 3259 O O . ILE B 1 202 ? -5.137 15.227 18.312 1 96.12 202 ILE B O 1
ATOM 3263 N N . VAL B 1 203 ? -3.98 16.672 17.094 1 98.44 203 VAL B N 1
ATOM 3264 C CA . VAL B 1 203 ? -2.832 15.781 16.953 1 98.44 203 VAL B CA 1
ATOM 3265 C C . VAL B 1 203 ? -1.702 16.234 17.859 1 98.44 203 VAL B C 1
ATOM 3267 O O . VAL B 1 203 ? -1.185 15.453 18.672 1 98.44 203 VAL B O 1
ATOM 3270 N N . ALA B 1 204 ? -1.328 17.484 17.797 1 98.06 204 ALA B N 1
ATOM 3271 C CA . ALA B 1 204 ? -0.191 18 18.547 1 98.06 204 ALA B CA 1
ATOM 3272 C C . ALA B 1 204 ? -0.225 19.516 18.609 1 98.06 204 ALA B C 1
ATOM 3274 O O . ALA B 1 204 ? -0.77 20.172 17.719 1 98.06 204 ALA B O 1
ATOM 3275 N N . PRO B 1 205 ? 0.334 20.062 19.703 1 96.69 205 PRO B N 1
ATOM 3276 C CA . PRO B 1 205 ? 0.568 21.5 19.672 1 96.69 205 PRO B CA 1
ATOM 3277 C C . PRO B 1 205 ? 1.636 21.906 18.656 1 96.69 205 PRO B C 1
ATOM 3279 O O . PRO B 1 205 ? 2.459 21.078 18.25 1 96.69 205 PRO B O 1
ATOM 3282 N N . LEU B 1 206 ? 1.581 23.156 18.203 1 95.56 206 LEU B N 1
ATOM 3283 C CA . LEU B 1 206 ? 2.535 23.656 17.219 1 95.56 206 LEU B CA 1
ATOM 3284 C C . LEU B 1 206 ? 3.963 23.547 17.75 1 95.56 206 LEU B C 1
ATOM 3286 O O . LEU B 1 206 ? 4.906 23.391 16.969 1 95.56 206 LEU B O 1
ATOM 3290 N N . SER B 1 207 ? 4.129 23.656 19.078 1 95.75 207 SER B N 1
ATOM 3291 C CA . SER B 1 207 ? 5.441 23.609 19.719 1 95.75 207 SER B CA 1
ATOM 3292 C C . SER B 1 207 ? 6.125 22.266 19.469 1 95.75 207 SER B C 1
ATOM 3294 O O . SER B 1 207 ? 7.344 22.141 19.625 1 95.75 207 SER B O 1
ATOM 3296 N N . ASP B 1 208 ? 5.395 21.219 19.156 1 97.12 208 ASP B N 1
ATOM 3297 C CA . ASP B 1 208 ? 5.945 19.875 18.922 1 97.12 208 ASP B CA 1
ATOM 3298 C C . ASP B 1 208 ? 6.402 19.719 17.484 1 97.12 208 ASP B C 1
ATOM 3300 O O . ASP B 1 208 ? 7.008 18.703 17.125 1 97.12 208 ASP B O 1
ATOM 3304 N N . ILE B 1 209 ? 6.141 20.688 16.656 1 97.5 209 ILE B N 1
ATOM 3305 C CA . ILE B 1 209 ? 6.52 20.656 15.25 1 97.5 209 ILE B CA 1
ATOM 3306 C C . ILE B 1 209 ? 7.914 21.25 15.078 1 97.5 209 ILE B C 1
ATOM 3308 O O . ILE B 1 209 ? 8.148 22.406 15.438 1 97.5 209 ILE B O 1
ATOM 3312 N N . GLY B 1 210 ? 8.758 20.5 14.516 1 98.12 210 GLY B N 1
ATOM 3313 C CA . GLY B 1 210 ? 10.133 20.938 14.352 1 98.12 210 GLY B CA 1
ATOM 3314 C C . GLY B 1 210 ? 10.312 21.953 13.234 1 98.12 210 GLY B C 1
ATOM 3315 O O . GLY B 1 210 ? 11.125 22.875 13.359 1 98.12 210 GLY B O 1
ATOM 3316 N N . THR B 1 211 ? 9.672 21.75 12.148 1 98.56 211 THR B N 1
ATOM 3317 C CA . THR B 1 211 ? 9.703 22.656 11.008 1 98.56 211 THR B CA 1
ATOM 3318 C C . THR B 1 211 ? 8.328 22.75 10.344 1 98.56 211 THR B C 1
ATOM 3320 O O . THR B 1 211 ? 7.707 21.719 10.07 1 98.56 211 THR B O 1
ATOM 3323 N N . LEU B 1 212 ? 7.859 23.875 10.18 1 98.5 212 LEU B N 1
ATOM 3324 C CA . LEU B 1 212 ? 6.641 24.141 9.422 1 98.5 212 LEU B CA 1
ATOM 3325 C C . LEU B 1 212 ? 6.965 24.797 8.086 1 98.5 212 LEU B C 1
ATOM 3327 O O . LEU B 1 212 ? 7.465 25.922 8.047 1 98.5 212 LEU B O 1
ATOM 3331 N N . ILE B 1 213 ? 6.707 24.078 7.004 1 98.81 213 ILE B N 1
ATOM 3332 C CA . ILE B 1 213 ? 6.934 24.594 5.66 1 98.81 213 ILE B CA 1
ATOM 3333 C C . ILE B 1 213 ? 5.652 25.234 5.133 1 98.81 213 ILE B C 1
ATOM 3335 O O . ILE B 1 213 ? 4.605 24.594 5.074 1 98.81 213 ILE B O 1
ATOM 3339 N N . ILE B 1 214 ? 5.719 26.516 4.723 1 98.19 214 ILE B N 1
ATOM 3340 C CA . ILE B 1 214 ? 4.543 27.203 4.223 1 98.19 214 ILE B CA 1
ATOM 3341 C C . ILE B 1 214 ? 4.852 27.828 2.861 1 98.19 214 ILE B C 1
ATOM 3343 O O . ILE B 1 214 ? 6.008 27.875 2.439 1 98.19 214 ILE B O 1
ATOM 3347 N N . GLU B 1 215 ? 3.838 28.266 2.213 1 97.88 215 GLU B N 1
ATOM 3348 C CA . GLU B 1 215 ? 3.953 28.859 0.886 1 97.88 215 GLU B CA 1
ATOM 3349 C C . GLU B 1 215 ? 4.445 30.297 0.971 1 97.88 215 GLU B C 1
ATOM 3351 O O . GLU B 1 215 ? 4.211 30.984 1.97 1 97.88 215 GLU B O 1
ATOM 3356 N N . PRO B 1 216 ? 5.121 30.75 -0.105 1 96.38 216 PRO B N 1
ATOM 3357 C CA . PRO B 1 216 ? 5.645 32.125 -0.075 1 96.38 216 PRO B CA 1
ATOM 3358 C C . PRO B 1 216 ? 4.543 33.188 -0.076 1 96.38 216 PRO B C 1
ATOM 3360 O O . PRO B 1 216 ? 4.758 34.312 0.395 1 96.38 216 PRO B O 1
ATOM 3363 N N . ASP B 1 217 ? 3.391 32.812 -0.565 1 97.06 217 ASP B N 1
ATOM 3364 C CA . ASP B 1 217 ? 2.316 33.781 -0.673 1 97.06 217 ASP B CA 1
ATOM 3365 C C . ASP B 1 217 ? 1.327 33.656 0.482 1 97.06 217 ASP B C 1
ATOM 3367 O O . ASP B 1 217 ? 0.185 34.094 0.387 1 97.06 217 ASP B O 1
ATOM 3371 N N . ALA B 1 218 ? 1.788 32.969 1.551 1 95.88 218 ALA B N 1
ATOM 3372 C CA . ALA B 1 218 ? 0.942 32.938 2.74 1 95.88 218 ALA B CA 1
ATOM 3373 C C . ALA B 1 218 ? 0.568 34.344 3.207 1 95.88 218 ALA B C 1
ATOM 3375 O O . ALA B 1 218 ? 1.405 35.25 3.201 1 95.88 218 ALA B O 1
ATOM 3376 N N . ASP B 1 219 ? -0.728 34.469 3.609 1 94 219 ASP B N 1
ATOM 3377 C CA . ASP B 1 219 ? -1.192 35.75 4.145 1 94 219 ASP B CA 1
ATOM 3378 C C . ASP B 1 219 ? -0.271 36.25 5.254 1 94 219 ASP B C 1
ATOM 3380 O O . ASP B 1 219 ? 0.026 35.531 6.199 1 94 219 ASP B O 1
ATOM 3384 N N . PRO B 1 220 ? 0.146 37.5 5.141 1 93.81 220 PRO B N 1
ATOM 3385 C CA . PRO B 1 220 ? 1.097 38.031 6.117 1 93.81 220 PRO B CA 1
ATOM 3386 C C . PRO B 1 220 ? 0.575 37.969 7.551 1 93.81 220 PRO B C 1
ATOM 3388 O O . PRO B 1 220 ? 1.349 37.719 8.484 1 93.81 220 PRO B O 1
ATOM 3391 N N . ALA B 1 221 ? -0.655 38.188 7.738 1 89.56 221 ALA B N 1
ATOM 3392 C CA . ALA B 1 221 ? -1.229 38.125 9.078 1 89.56 221 ALA B CA 1
ATOM 3393 C C . ALA B 1 221 ? -1.143 36.719 9.656 1 89.56 221 ALA B C 1
ATOM 3395 O O . ALA B 1 221 ? -0.827 36.531 10.836 1 89.56 221 ALA B O 1
ATOM 3396 N N . ARG B 1 222 ? -1.364 35.781 8.82 1 90.31 222 ARG B N 1
ATOM 3397 C CA . ARG B 1 222 ? -1.289 34.406 9.25 1 90.31 222 ARG B CA 1
ATOM 3398 C C . ARG B 1 222 ? 0.147 34 9.57 1 90.31 222 ARG B C 1
ATOM 3400 O O . ARG B 1 222 ? 0.402 33.344 10.578 1 90.31 222 ARG B O 1
ATOM 3407 N N . ARG B 1 223 ? 0.961 34.375 8.703 1 92.94 223 ARG B N 1
ATOM 3408 C CA . ARG B 1 223 ? 2.375 34.094 8.93 1 92.94 223 ARG B CA 1
ATOM 3409 C C . ARG B 1 223 ? 2.842 34.719 10.25 1 92.94 223 ARG B C 1
ATOM 3411 O O . ARG B 1 223 ? 3.582 34.062 11.008 1 92.94 223 ARG B O 1
ATOM 3418 N N . ALA B 1 224 ? 2.404 35.875 10.539 1 91.62 224 ALA B N 1
ATOM 3419 C CA . ALA B 1 224 ? 2.779 36.562 11.773 1 91.62 224 ALA B CA 1
ATOM 3420 C C . ALA B 1 224 ? 2.283 35.812 13 1 91.62 224 ALA B C 1
ATOM 3422 O O . ALA B 1 224 ? 2.98 35.75 14.016 1 91.62 224 ALA B O 1
ATOM 3423 N N . HIS B 1 225 ? 1.073 35.312 12.891 1 88.62 225 HIS B N 1
ATOM 3424 C CA . HIS B 1 225 ? 0.521 34.531 13.977 1 88.62 225 HIS B CA 1
ATOM 3425 C C . HIS B 1 225 ? 1.397 33.312 14.266 1 88.62 225 HIS B C 1
ATOM 3427 O O . HIS B 1 225 ? 1.657 33 15.43 1 88.62 225 HIS B O 1
ATOM 3433 N N . LEU B 1 226 ? 1.85 32.625 13.25 1 93.19 226 LEU B N 1
ATOM 3434 C CA . LEU B 1 226 ? 2.672 31.422 13.375 1 93.19 226 LEU B CA 1
ATOM 3435 C C . LEU B 1 226 ? 4.031 31.766 13.984 1 93.19 226 LEU B C 1
ATOM 3437 O O . LEU B 1 226 ? 4.512 31.062 14.875 1 93.19 226 LEU B O 1
ATOM 3441 N N . GLU B 1 227 ? 4.602 32.844 13.508 1 92.62 227 GLU B N 1
ATOM 3442 C CA . GLU B 1 227 ? 5.898 33.281 14.008 1 92.62 227 GLU B CA 1
ATOM 3443 C C . GLU B 1 227 ? 5.82 33.656 15.484 1 92.62 227 GLU B C 1
ATOM 3445 O O . GLU B 1 227 ? 6.711 33.312 16.266 1 92.62 227 GLU B O 1
ATOM 3450 N N . ALA B 1 228 ? 4.781 34.281 15.797 1 90.5 228 ALA B N 1
ATOM 3451 C CA . ALA B 1 228 ? 4.586 34.688 17.188 1 90.5 228 ALA B CA 1
ATOM 3452 C C . ALA B 1 228 ? 4.453 33.5 18.109 1 90.5 228 ALA B C 1
ATOM 3454 O O . ALA B 1 228 ? 4.875 33.531 19.266 1 90.5 228 ALA B O 1
ATOM 3455 N N . ALA B 1 229 ? 3.951 32.438 17.562 1 90.38 229 ALA B N 1
ATOM 3456 C CA . ALA B 1 229 ? 3.764 31.234 18.328 1 90.38 229 ALA B CA 1
ATOM 3457 C C . ALA B 1 229 ? 5.07 30.453 18.453 1 90.38 229 ALA B C 1
ATOM 3459 O O . ALA B 1 229 ? 5.137 29.438 19.156 1 90.38 229 ALA B O 1
ATOM 3460 N N . GLY B 1 230 ? 6.098 30.891 17.766 1 90 230 GLY B N 1
ATOM 3461 C CA . GLY B 1 230 ? 7.406 30.266 17.859 1 90 230 GLY B CA 1
ATOM 3462 C C . GLY B 1 230 ? 7.586 29.109 16.906 1 90 230 GLY B C 1
ATOM 3463 O O . GLY B 1 230 ? 8.461 28.266 17.109 1 90 230 GLY B O 1
ATOM 3464 N N . ALA B 1 231 ? 6.754 29.031 15.953 1 88.38 231 ALA B N 1
ATOM 3465 C CA . ALA B 1 231 ? 6.875 27.938 14.984 1 88.38 231 ALA B CA 1
ATOM 3466 C C . ALA B 1 231 ? 8.086 28.156 14.078 1 88.38 231 ALA B C 1
ATOM 3468 O O . ALA B 1 231 ? 8.25 29.219 13.492 1 88.38 231 ALA B O 1
ATOM 3469 N N . PRO B 1 232 ? 9.039 27.172 14.023 1 94.88 232 PRO B N 1
ATOM 3470 C CA . PRO B 1 232 ? 10.117 27.281 13.039 1 94.88 232 PRO B CA 1
ATOM 3471 C C . PRO B 1 232 ? 9.609 27.203 11.602 1 94.88 232 PRO B C 1
ATOM 3473 O O . PRO B 1 232 ? 9.219 26.125 11.141 1 94.88 232 PRO B O 1
ATOM 3476 N N . LEU B 1 233 ? 9.648 28.312 10.898 1 96.88 233 LEU B N 1
ATOM 3477 C CA . LEU B 1 233 ? 9.055 28.406 9.57 1 96.88 233 LEU B CA 1
ATOM 3478 C C . LEU B 1 233 ? 10.117 28.25 8.492 1 96.88 233 LEU B C 1
ATOM 3480 O O . LEU B 1 233 ? 11.227 28.766 8.617 1 96.88 233 LEU B O 1
ATOM 3484 N N . LEU B 1 234 ? 9.844 27.453 7.559 1 98.19 234 LEU B N 1
ATOM 3485 C CA . LEU B 1 234 ? 10.562 27.375 6.289 1 98.19 234 LEU B CA 1
ATOM 3486 C C . LEU B 1 234 ? 9.656 27.797 5.133 1 98.19 234 LEU B C 1
ATOM 3488 O O . LEU B 1 234 ? 8.617 27.172 4.898 1 98.19 234 LEU B O 1
ATOM 3492 N N . ILE B 1 235 ? 10 28.875 4.41 1 97.56 235 ILE B N 1
ATOM 3493 C CA . ILE B 1 235 ? 9.203 29.344 3.283 1 97.56 235 ILE B CA 1
ATOM 3494 C C . ILE B 1 235 ? 9.641 28.625 2.008 1 97.56 235 ILE B C 1
ATOM 3496 O O . ILE B 1 235 ? 10.812 28.672 1.63 1 97.56 235 ILE B O 1
ATOM 3500 N N . ALA B 1 236 ? 8.68 27.969 1.373 1 97.38 236 ALA B N 1
ATOM 3501 C CA . ALA B 1 236 ? 8.977 27.266 0.122 1 97.38 236 ALA B CA 1
ATOM 3502 C C . ALA B 1 236 ? 9.281 28.266 -0.997 1 97.38 236 ALA B C 1
ATOM 3504 O O . ALA B 1 236 ? 8.75 29.375 -1.015 1 97.38 236 ALA B O 1
ATOM 3505 N N . ASP B 1 237 ? 10.172 27.938 -1.962 1 89.75 237 ASP B N 1
ATOM 3506 C CA . ASP B 1 237 ? 10.57 28.812 -3.055 1 89.75 237 ASP B CA 1
ATOM 3507 C C . ASP B 1 237 ? 9.43 29.016 -4.051 1 89.75 237 ASP B C 1
ATOM 3509 O O . ASP B 1 237 ? 8.578 28.141 -4.203 1 89.75 237 ASP B O 1
#

Sequence (474 aa):
MHGRVSAGELAAVLRVSEDSIRRDLRELAADGACQRVYGGAIALTPNRHGFQQRRHENTERKARLAAAAVRLLKPGQFVFLDGGTTNLEIARALPEHLPLTVATNSIPIAAALFGQKQLSVLVLGGNLNHLSGDALGAIASRMLGTMRPDICFLGTCSVDCELGVGTVIADEAAFKRQLVEQCGHTVLAVTNEKLDTASPFIVAPLSDIGTLIIEPDADPARRAHLEAAGAPLLIADMHGRVSAGELAAVLRVSEDSIRRDLRELAADGACQRVYGGAIALTPNRHGFQQRRHENTERKARLAAAAVRLLKPGQFVFLDGGTTNLEIARALPEHLPLTVATNSIPIAAALFGQKQLSVLVLGGNLNHLSGDALGAIASRMLGTMRPDICFLGTCSVDCELGVGTVIADEAAFKRQLVEQCGHTVLAVTNEKLDTASPFIVAPLSDIGTLIIEPDADPARRAHLEAAGAPLLIAD